Protein AF-A0A812TQQ4-F1 (afdb_monomer)

Radius of gyration: 44.29 Å; Cα contacts (8 Å, |Δi|>4): 981; chains: 1; bounding box: 108×115×110 Å

pLDDT: mean 75.13, std 22.3, range [25.66, 98.19]

Sequence (671 aa):
MAKEQSCFKQDFRELEEALEEGLWEVEGDNLYFAVEAKDASSAGAVVASDGGVGSIAELVHQLNGGHGCQVTRLTMAVICEAIDIDSNGTFTIGLAFDEDFEETALLAVTIRRPRPEPRLPREPGDPPEEPEMPKPIALHVNGQVAAEDVGDLPVKIEFDVQLSWDETRTAILRHRLFPLREAAASEEAPCEVEAHVTTSTGFYTTDIGFDLAKAVFLRATGTVRVRLLSLECQSLCVDQQCPVCWNLLCEPVAWPGCPHHFCLICALRTRRKPKPMCPLCRAPASQVRQAGELQVNAAHAVLIRKAVGYSAYESQRRETWAQAADLDAAGGLGGPLPLVAGGSEAWQRLRLGSQQEVILGPKYGELLRRSKDRKESSSAFAVLLQPARFEVGAKGRVCRILHANDSSAVLVEGGAACRIIELSEDSEAQSGAEPLVIGKLEELDEEELVLEEGPLAAASDIVHILGVLGRNLQAVRQRWMMTAMLQLLDEDRRNLENLQADRQGLESMLDVMMSYRQIIRQMDTLLSQASETAELLLPRTDGEREEDPALPVPESMSSPHGIQAPMRRLPPVSDEVPATPADTTIVTAVAAQSEELRGSGRSEPRDLLPVSQAEALRRRGHLLPAVGASVSGAGALPMSRTPPAFRRNRNLPRAGIFPRNVQGNQGTRGR

Structure (mmCIF, N/CA/C/O backbone):
data_AF-A0A812TQQ4-F1
#
_entry.id   AF-A0A812TQQ4-F1
#
loop_
_atom_site.group_PDB
_atom_site.id
_atom_site.type_symbol
_atom_site.label_atom_id
_atom_site.label_alt_id
_atom_site.label_comp_id
_atom_site.label_asym_id
_atom_site.label_entity_id
_atom_site.label_seq_id
_atom_site.pdbx_PDB_ins_code
_atom_site.Cartn_x
_atom_site.Cartn_y
_atom_site.Cartn_z
_atom_site.occupancy
_atom_site.B_iso_or_equiv
_atom_site.auth_seq_id
_atom_site.auth_comp_id
_atom_site.auth_asym_id
_atom_site.auth_atom_id
_atom_site.pdbx_PDB_model_num
ATOM 1 N N . MET A 1 1 ? -14.428 2.565 -3.769 1.00 47.19 1 MET A N 1
ATOM 2 C CA . MET A 1 1 ? -13.301 2.457 -4.718 1.00 47.19 1 MET A CA 1
ATOM 3 C C . MET A 1 1 ? -12.049 2.739 -3.920 1.00 47.19 1 MET A C 1
ATOM 5 O O . MET A 1 1 ? -12.081 3.696 -3.153 1.00 47.19 1 MET A O 1
ATOM 9 N N . ALA A 1 2 ? -11.011 1.913 -4.042 1.00 54.34 2 ALA A N 1
ATOM 10 C CA . ALA A 1 2 ? -9.697 2.300 -3.540 1.00 54.34 2 ALA A CA 1
ATOM 11 C C . ALA A 1 2 ? -9.234 3.545 -4.313 1.00 54.34 2 ALA A C 1
ATOM 13 O O . ALA A 1 2 ? -9.567 3.695 -5.491 1.00 54.34 2 ALA A O 1
ATOM 14 N N . LYS A 1 3 ? -8.525 4.454 -3.645 1.00 63.09 3 LYS A N 1
ATOM 15 C CA . LYS A 1 3 ? -7.906 5.601 -4.307 1.00 63.09 3 LYS A CA 1
ATOM 16 C C . LYS A 1 3 ? -6.512 5.173 -4.755 1.00 63.09 3 LYS A C 1
ATOM 18 O O . LYS A 1 3 ? -5.735 4.724 -3.919 1.00 63.09 3 LYS A O 1
ATOM 23 N N . GLU A 1 4 ? -6.213 5.316 -6.041 1.00 74.94 4 GLU A N 1
ATOM 24 C CA . GLU A 1 4 ? -4.857 5.114 -6.556 1.00 74.94 4 GLU A CA 1
ATOM 25 C C . GLU A 1 4 ? -3.901 6.088 -5.851 1.00 74.94 4 GLU A C 1
ATOM 27 O O . GLU A 1 4 ? -4.184 7.286 -5.732 1.00 74.94 4 GLU A O 1
ATOM 32 N N . GLN A 1 5 ? -2.791 5.559 -5.341 1.00 80.25 5 GLN A N 1
ATOM 33 C CA . GLN A 1 5 ? -1.762 6.323 -4.645 1.00 80.25 5 GLN A CA 1
ATOM 34 C C . GLN A 1 5 ? -0.424 6.063 -5.328 1.00 80.25 5 GLN A C 1
ATOM 36 O O . GLN A 1 5 ? -0.053 4.907 -5.539 1.00 80.25 5 GLN A O 1
ATOM 41 N N . SER A 1 6 ? 0.295 7.137 -5.667 1.00 88.31 6 SER A N 1
ATOM 42 C CA . SER A 1 6 ? 1.688 7.036 -6.105 1.00 88.31 6 SER A CA 1
ATOM 43 C C . SER A 1 6 ? 2.499 6.356 -5.000 1.00 88.31 6 SER A C 1
ATOM 45 O O . SER A 1 6 ? 2.514 6.830 -3.864 1.00 88.31 6 SER A O 1
ATOM 47 N N . CYS A 1 7 ? 3.099 5.211 -5.319 1.00 88.88 7 CYS A N 1
ATOM 48 C CA . CYS A 1 7 ? 3.997 4.474 -4.429 1.00 88.88 7 CYS A CA 1
ATOM 49 C C . CYS A 1 7 ? 5.468 4.761 -4.731 1.00 88.88 7 CYS A C 1
ATOM 51 O O . CYS A 1 7 ? 6.309 4.574 -3.859 1.00 88.88 7 CYS A O 1
ATOM 53 N N . PHE A 1 8 ? 5.762 5.218 -5.949 1.00 93.88 8 PHE A N 1
ATOM 54 C CA . PHE A 1 8 ? 7.063 5.728 -6.354 1.00 93.88 8 PHE A CA 1
ATOM 55 C C . PHE A 1 8 ? 6.888 6.805 -7.429 1.00 93.88 8 PHE A C 1
ATOM 57 O O . PHE A 1 8 ? 5.974 6.720 -8.257 1.00 93.88 8 PHE A O 1
ATOM 64 N N . LYS A 1 9 ? 7.760 7.815 -7.416 1.00 96.06 9 LYS A N 1
ATOM 65 C CA . LYS A 1 9 ? 7.817 8.870 -8.425 1.00 96.06 9 LYS A CA 1
ATOM 66 C C . LYS A 1 9 ? 9.224 9.455 -8.502 1.00 96.06 9 LYS A C 1
ATOM 68 O O . LYS A 1 9 ? 9.759 9.857 -7.476 1.00 96.06 9 LYS A O 1
ATOM 73 N N . GLN A 1 10 ? 9.751 9.569 -9.715 1.00 96.69 10 GLN A N 1
ATOM 74 C CA . GLN A 1 10 ? 11.032 10.196 -10.027 1.00 96.69 10 GLN A CA 1
ATOM 75 C C . GLN A 1 10 ? 10.839 11.261 -11.114 1.00 96.69 10 GLN A C 1
ATOM 77 O O . GLN A 1 10 ? 10.262 10.974 -12.169 1.00 96.69 10 GLN A O 1
ATOM 82 N N . ASP A 1 11 ? 11.361 12.466 -10.887 1.00 96.44 11 ASP A N 1
ATOM 83 C CA . ASP A 1 11 ? 11.812 13.347 -11.969 1.00 96.44 11 ASP A CA 1
ATOM 84 C C . ASP A 1 11 ? 13.309 13.077 -12.173 1.00 96.44 11 ASP A C 1
ATOM 86 O O . ASP A 1 11 ? 14.093 13.113 -11.224 1.00 96.44 11 ASP A O 1
ATOM 90 N N . PHE A 1 12 ? 13.727 12.737 -13.391 1.00 95.25 12 PHE A N 1
ATOM 91 C CA . PHE A 1 12 ? 15.119 12.355 -13.653 1.00 95.25 12 PHE A CA 1
ATOM 92 C C . PHE A 1 12 ? 16.070 13.552 -13.784 1.00 95.25 12 PHE A C 1
ATOM 94 O O . PHE A 1 12 ? 17.249 13.368 -14.078 1.00 95.25 12 PHE A O 1
ATOM 101 N N . ARG A 1 13 ? 15.596 14.777 -13.537 1.00 94.44 13 ARG A N 1
ATOM 102 C CA . ARG A 1 13 ? 16.446 15.944 -13.231 1.00 94.44 13 ARG A CA 1
ATOM 103 C C . ARG A 1 13 ? 17.085 15.834 -11.848 1.00 94.44 13 ARG A C 1
ATOM 105 O O . ARG A 1 13 ? 18.168 16.360 -11.641 1.00 94.44 13 ARG A O 1
ATOM 112 N N . GLU A 1 14 ? 16.419 15.126 -10.942 1.00 94.81 14 GLU A N 1
ATOM 113 C CA . GLU A 1 14 ? 16.788 14.946 -9.535 1.00 94.81 14 GLU A CA 1
ATOM 114 C C . GLU A 1 14 ? 17.437 13.558 -9.311 1.00 94.81 14 GLU A C 1
ATOM 116 O O . GLU A 1 14 ? 17.472 13.049 -8.195 1.00 94.81 14 GLU A O 1
ATOM 121 N N . LEU A 1 15 ? 17.943 12.907 -10.376 1.00 94.00 15 LEU A N 1
ATOM 122 C CA . LEU A 1 15 ? 18.540 11.564 -10.278 1.00 94.00 15 LEU A CA 1
ATOM 123 C C . LEU A 1 15 ? 19.840 11.556 -9.461 1.00 94.00 15 LEU A C 1
ATOM 125 O O . LEU A 1 15 ? 20.080 10.596 -8.742 1.00 94.00 15 LEU A O 1
ATOM 129 N N . GLU A 1 16 ? 20.669 12.599 -9.557 1.00 92.75 16 GLU A N 1
ATOM 130 C CA . GLU A 1 16 ? 21.920 12.690 -8.786 1.00 92.75 16 GLU A CA 1
ATOM 131 C C . GLU A 1 16 ? 21.632 12.750 -7.273 1.00 92.75 16 GLU A C 1
ATOM 133 O O . GLU A 1 16 ? 22.199 11.967 -6.517 1.00 92.75 16 GLU A O 1
ATOM 138 N N . GLU A 1 17 ? 20.655 13.558 -6.843 1.00 92.75 17 GLU A N 1
ATOM 139 C CA . GLU A 1 17 ? 20.178 13.602 -5.449 1.00 92.75 17 GLU A CA 1
ATOM 140 C C . GLU A 1 17 ? 19.542 12.262 -5.024 1.00 92.75 17 GLU A C 1
ATOM 142 O O . GLU A 1 17 ? 19.849 11.740 -3.955 1.00 92.75 17 GLU A O 1
ATOM 147 N N . ALA A 1 18 ? 18.740 11.632 -5.890 1.00 91.12 18 ALA A N 1
ATOM 148 C CA . ALA A 1 18 ? 18.143 10.321 -5.616 1.00 91.12 18 ALA A CA 1
ATOM 149 C C . ALA A 1 18 ? 19.172 9.169 -5.534 1.00 91.12 18 ALA A C 1
ATOM 151 O O . ALA A 1 18 ? 18.932 8.181 -4.836 1.00 91.12 18 ALA A O 1
ATOM 152 N N . LEU A 1 19 ? 20.313 9.277 -6.223 1.00 90.69 19 LEU A N 1
ATOM 153 C CA . LEU A 1 19 ? 21.446 8.355 -6.096 1.00 90.69 19 LEU A CA 1
ATOM 154 C C . LEU A 1 19 ? 22.227 8.609 -4.796 1.00 90.69 19 LEU A C 1
ATOM 156 O O . LEU A 1 19 ? 22.578 7.651 -4.112 1.00 90.69 19 LEU A O 1
ATOM 160 N N . GLU A 1 20 ? 22.442 9.871 -4.407 1.00 92.06 20 GLU A N 1
ATOM 161 C CA . GLU A 1 20 ? 23.060 10.226 -3.117 1.00 92.06 20 GLU A CA 1
ATOM 162 C C . GLU A 1 20 ? 22.197 9.810 -1.907 1.00 92.06 20 GLU A C 1
ATOM 164 O O . GLU A 1 20 ? 22.738 9.378 -0.887 1.00 92.06 20 GLU A O 1
ATOM 169 N N . GLU A 1 21 ? 20.863 9.859 -2.021 1.00 91.19 21 GLU A N 1
ATOM 170 C CA . GLU A 1 21 ? 19.933 9.310 -1.019 1.00 91.19 21 GLU A CA 1
ATOM 171 C C . GLU A 1 21 ? 19.864 7.767 -1.009 1.00 91.19 21 GLU A C 1
ATOM 173 O O . GLU A 1 21 ? 19.277 7.185 -0.090 1.00 91.19 21 GLU A O 1
ATOM 178 N N . GLY A 1 22 ? 20.443 7.084 -2.004 1.00 91.19 22 GLY A N 1
ATOM 179 C CA . GLY A 1 22 ? 20.360 5.626 -2.147 1.00 91.19 22 GLY A CA 1
ATOM 180 C C . GLY A 1 22 ? 18.960 5.119 -2.519 1.00 91.19 22 GLY A C 1
ATOM 181 O O . GLY A 1 22 ? 18.581 4.016 -2.130 1.00 91.19 22 GLY A O 1
ATOM 182 N N . LEU A 1 23 ? 18.167 5.921 -3.242 1.00 90.12 23 LEU A N 1
ATOM 183 C CA . LEU A 1 23 ? 16.864 5.500 -3.775 1.00 90.12 23 LEU A CA 1
ATOM 184 C C . LEU A 1 23 ? 17.000 4.599 -5.008 1.00 90.12 23 LEU A C 1
ATOM 186 O O . LEU A 1 23 ? 16.081 3.827 -5.283 1.00 90.12 23 LEU A O 1
ATOM 190 N N . TRP A 1 24 ? 18.111 4.706 -5.738 1.00 94.69 24 TRP A N 1
ATOM 191 C CA . TRP A 1 24 ? 18.427 3.874 -6.896 1.00 94.69 24 TRP A CA 1
ATOM 192 C C . TRP A 1 24 ? 19.730 3.108 -6.677 1.00 94.69 24 TRP A C 1
ATOM 194 O O . TRP A 1 24 ? 20.749 3.687 -6.303 1.00 94.69 24 TRP A O 1
ATOM 204 N N . GLU A 1 25 ? 19.694 1.814 -6.965 1.00 92.69 25 GLU A N 1
ATOM 205 C CA . GLU A 1 25 ? 20.856 0.935 -7.051 1.00 92.69 25 GLU A CA 1
ATOM 206 C C . GLU A 1 25 ? 21.332 0.908 -8.518 1.00 92.69 25 GLU A C 1
ATOM 208 O O . GLU A 1 25 ? 20.517 0.931 -9.446 1.00 92.69 25 GLU A O 1
ATOM 213 N N . VAL A 1 26 ? 22.652 0.929 -8.729 1.00 92.81 26 VAL A N 1
ATOM 214 C CA . VAL A 1 26 ? 23.302 0.958 -10.052 1.00 92.81 26 VAL A CA 1
ATOM 215 C C . VAL A 1 26 ? 24.082 -0.331 -10.249 1.00 92.81 26 VAL A C 1
ATOM 217 O O . VAL A 1 26 ? 24.971 -0.629 -9.452 1.00 92.81 26 VAL A O 1
ATOM 220 N N . GLU A 1 27 ? 23.812 -1.041 -11.342 1.00 90.62 27 GLU A N 1
ATOM 221 C CA . GLU A 1 27 ? 24.523 -2.271 -11.702 1.00 90.62 27 GLU A CA 1
ATOM 222 C C . GLU A 1 27 ? 25.006 -2.249 -13.163 1.00 90.62 27 GLU A C 1
ATOM 224 O O . GLU A 1 27 ? 24.434 -1.573 -14.022 1.00 90.62 27 GLU A O 1
ATOM 229 N N . GLY A 1 28 ? 26.073 -3.000 -13.453 1.00 85.81 28 GLY A N 1
ATOM 230 C CA . GLY A 1 28 ? 26.663 -3.126 -14.791 1.00 85.81 28 GLY A CA 1
ATOM 231 C C . GLY A 1 28 ? 28.023 -2.438 -14.971 1.00 85.81 28 GLY A C 1
ATOM 232 O O . GLY A 1 28 ? 28.344 -1.447 -14.320 1.00 85.81 28 GLY A O 1
ATOM 233 N N . ASP A 1 29 ? 28.838 -2.981 -15.881 1.00 74.25 29 ASP A N 1
ATOM 234 C CA . ASP A 1 29 ? 30.268 -2.647 -15.999 1.00 74.25 29 ASP A CA 1
ATOM 235 C C . ASP A 1 29 ? 30.570 -1.335 -16.751 1.00 74.25 29 ASP A C 1
ATOM 237 O O . ASP A 1 29 ? 31.636 -0.750 -16.573 1.00 74.25 29 ASP A O 1
ATOM 241 N N . ASN A 1 30 ? 29.678 -0.904 -17.652 1.00 70.50 30 ASN A N 1
ATOM 242 C CA . ASN A 1 30 ? 29.921 0.200 -18.593 1.00 70.50 30 ASN A CA 1
ATOM 243 C C . ASN A 1 30 ? 28.679 1.094 -18.695 1.00 70.50 30 ASN A C 1
ATOM 245 O O . ASN A 1 30 ? 27.947 1.063 -19.691 1.00 70.50 30 ASN A O 1
ATOM 249 N N . LEU A 1 31 ? 28.420 1.855 -17.630 1.00 69.94 31 LEU A N 1
ATOM 250 C CA . LEU A 1 31 ? 27.270 2.746 -17.523 1.00 69.94 31 LEU A CA 1
ATOM 251 C C . LEU A 1 31 ? 27.719 4.179 -17.225 1.00 69.94 31 LEU A C 1
ATOM 253 O O . LEU A 1 31 ? 28.341 4.456 -16.200 1.00 69.94 31 LEU A O 1
ATOM 257 N N . TYR A 1 32 ? 27.372 5.098 -18.122 1.00 80.12 32 TYR A N 1
ATOM 258 C CA . TYR A 1 32 ? 27.542 6.529 -17.929 1.00 80.12 32 TYR A CA 1
ATOM 259 C C . TYR A 1 32 ? 26.182 7.203 -17.710 1.00 80.12 32 TYR A C 1
ATOM 261 O O . TYR A 1 32 ? 25.357 7.273 -18.627 1.00 80.12 32 TYR A O 1
ATOM 269 N N . PHE A 1 33 ? 25.972 7.727 -16.500 1.00 78.62 33 PHE A N 1
ATOM 270 C CA . PHE A 1 33 ? 24.900 8.678 -16.212 1.00 78.62 33 PHE A CA 1
ATOM 271 C C . PHE A 1 33 ? 25.415 10.112 -16.325 1.00 78.62 33 PHE A C 1
ATOM 273 O O . PHE A 1 33 ? 26.508 10.423 -15.853 1.00 78.62 33 PHE A O 1
ATOM 280 N N . ALA A 1 34 ? 24.593 10.999 -16.881 1.00 81.25 34 ALA A N 1
ATOM 281 C CA . ALA A 1 34 ? 24.786 12.443 -16.761 1.00 81.25 34 ALA A CA 1
ATOM 282 C C . ALA A 1 34 ? 23.443 13.180 -16.755 1.00 81.25 34 ALA A C 1
ATOM 284 O O . ALA A 1 34 ? 22.618 12.976 -17.655 1.00 81.25 34 ALA A O 1
ATOM 285 N N . VAL A 1 35 ? 23.228 14.087 -15.796 1.00 80.19 35 VAL A N 1
ATOM 286 C CA . VAL A 1 35 ? 22.094 15.024 -15.832 1.00 80.19 35 VAL A CA 1
ATOM 287 C C . VAL A 1 35 ? 22.396 16.155 -16.823 1.00 80.19 35 VAL A C 1
ATOM 289 O O . VAL A 1 35 ? 22.846 17.249 -16.494 1.00 80.19 35 VAL A O 1
ATOM 292 N N . GLU A 1 36 ? 22.154 15.878 -18.103 1.00 81.12 36 GLU A N 1
ATOM 293 C CA . GLU A 1 36 ? 22.301 16.856 -19.181 1.00 81.12 36 GLU A CA 1
ATOM 294 C C . GLU A 1 36 ? 21.056 17.763 -19.290 1.00 81.12 36 GLU A C 1
ATOM 296 O O . GLU A 1 36 ? 19.987 17.332 -19.733 1.00 81.12 36 GLU A O 1
ATOM 301 N N . ALA A 1 37 ? 21.201 19.056 -19.004 1.00 71.75 37 ALA A N 1
ATOM 302 C CA . ALA A 1 37 ? 20.205 20.065 -19.362 1.00 71.75 37 ALA A CA 1
ATOM 303 C C . ALA A 1 37 ? 20.471 20.613 -20.780 1.00 71.75 37 ALA A C 1
ATOM 305 O O . ALA A 1 37 ? 21.297 21.506 -20.953 1.00 71.75 37 ALA A O 1
ATOM 306 N N . LYS A 1 38 ? 19.766 20.082 -21.794 1.00 65.94 38 LYS A N 1
ATOM 307 C CA . LYS A 1 38 ? 19.712 20.691 -23.142 1.00 65.94 38 LYS A CA 1
ATOM 308 C C . LYS A 1 38 ? 18.732 21.873 -23.155 1.00 65.94 38 LYS A C 1
ATOM 310 O O . LYS A 1 38 ? 19.158 23.011 -23.295 1.00 65.94 38 LYS A O 1
ATOM 315 N N . ASP A 1 39 ? 17.451 21.605 -22.886 1.00 75.44 39 ASP A N 1
ATOM 316 C CA . ASP A 1 39 ? 16.381 22.603 -22.771 1.00 75.44 39 ASP A CA 1
ATOM 317 C C . ASP A 1 39 ? 15.474 22.320 -21.563 1.00 75.44 39 ASP A C 1
ATOM 319 O O . ASP A 1 39 ? 15.374 21.190 -21.084 1.00 75.44 39 ASP A O 1
ATOM 323 N N . ALA A 1 40 ? 14.726 23.324 -21.092 1.00 69.69 40 ALA A N 1
ATOM 324 C CA . ALA A 1 40 ? 13.815 23.183 -19.944 1.00 69.69 40 ALA A CA 1
ATOM 325 C C . ALA A 1 40 ? 12.674 22.157 -20.155 1.00 69.69 40 ALA A C 1
ATOM 327 O O . ALA A 1 40 ? 12.085 21.670 -19.186 1.00 69.69 40 ALA A O 1
ATOM 328 N N . SER A 1 41 ? 12.368 21.804 -21.407 1.00 72.00 41 SER A N 1
ATOM 329 C CA . SER A 1 41 ? 11.403 20.765 -21.798 1.00 72.00 41 SER A CA 1
ATOM 330 C C . SER A 1 41 ? 12.020 19.367 -21.939 1.00 72.00 41 SER A C 1
ATOM 332 O O . SER A 1 41 ? 11.283 18.383 -21.898 1.00 72.00 41 SER A O 1
ATOM 334 N N . SER A 1 42 ? 13.345 19.267 -22.086 1.00 80.25 42 SER A N 1
ATOM 335 C CA . SER A 1 42 ? 14.071 18.016 -22.347 1.00 80.25 42 SER A CA 1
ATOM 336 C C . SER A 1 42 ? 15.091 17.650 -21.264 1.00 80.25 42 SER A C 1
ATOM 338 O O . SER A 1 42 ? 15.729 16.610 -21.379 1.00 80.25 42 SER A O 1
ATOM 340 N N . ALA A 1 43 ? 15.279 18.484 -20.238 1.00 86.69 43 ALA A N 1
ATOM 341 C CA . ALA A 1 43 ? 16.172 18.204 -19.117 1.00 86.69 43 ALA A CA 1
ATOM 342 C C . ALA A 1 43 ? 15.730 16.950 -18.342 1.00 86.69 43 ALA A C 1
ATOM 344 O O . ALA A 1 43 ? 14.544 16.797 -18.028 1.00 86.69 43 ALA A O 1
ATOM 345 N N . GLY A 1 44 ? 16.708 16.096 -18.042 1.00 91.31 44 GLY A N 1
ATOM 346 C CA . GLY A 1 44 ? 16.572 14.790 -17.396 1.00 91.31 44 GLY A CA 1
ATOM 347 C C . GLY A 1 44 ? 17.812 13.928 -17.673 1.00 91.31 44 GLY A C 1
ATOM 348 O O . GLY A 1 44 ? 18.542 14.194 -18.638 1.00 91.31 44 GLY A O 1
ATOM 349 N N . ALA A 1 45 ? 18.073 12.940 -16.816 1.00 92.75 45 ALA A N 1
ATOM 350 C CA . ALA A 1 45 ? 19.266 12.099 -16.862 1.00 92.75 45 ALA A CA 1
ATOM 351 C C . ALA A 1 45 ? 19.394 11.292 -18.161 1.00 92.75 45 ALA A C 1
ATOM 353 O O . ALA A 1 45 ? 18.440 10.674 -18.632 1.00 92.75 45 ALA A O 1
ATOM 354 N N . VAL A 1 46 ? 20.601 11.252 -18.719 1.00 93.69 46 VAL A N 1
ATOM 355 C CA . VAL A 1 46 ? 20.960 10.358 -19.822 1.00 93.69 46 VAL A CA 1
ATOM 356 C C . VAL A 1 46 ? 21.528 9.067 -19.253 1.00 93.69 46 VAL A C 1
ATOM 358 O O . VAL A 1 46 ? 22.510 9.110 -18.521 1.00 93.69 46 VAL A O 1
ATOM 361 N N . VAL A 1 47 ? 20.943 7.938 -19.644 1.00 91.56 47 VAL A N 1
ATOM 362 C CA . VAL A 1 47 ? 21.553 6.609 -19.565 1.00 91.56 47 VAL A CA 1
ATOM 363 C C . VAL A 1 47 ? 22.294 6.380 -20.875 1.00 91.56 47 VAL A C 1
ATOM 365 O O . VAL A 1 47 ? 21.669 6.328 -21.940 1.00 91.56 47 VAL A O 1
ATOM 368 N N . ALA A 1 48 ? 23.614 6.254 -20.810 1.00 90.88 48 ALA A N 1
ATOM 369 C CA . ALA A 1 48 ? 24.431 5.819 -21.931 1.00 90.88 48 ALA A CA 1
ATOM 370 C C . ALA A 1 48 ? 25.208 4.551 -21.561 1.00 90.88 48 ALA A C 1
ATOM 372 O O . ALA A 1 48 ? 25.849 4.489 -20.513 1.00 90.88 48 ALA A O 1
ATOM 373 N N . SER A 1 49 ? 25.183 3.567 -22.457 1.00 89.62 49 SER A N 1
ATOM 374 C CA . SER A 1 49 ? 26.183 2.503 -22.513 1.00 89.62 49 SER A CA 1
ATOM 375 C C . SER A 1 49 ? 26.771 2.486 -23.920 1.00 89.62 49 SER A C 1
ATOM 377 O O . SER A 1 49 ? 26.056 2.682 -24.904 1.00 89.62 49 SER A O 1
ATOM 379 N N . ASP A 1 50 ? 28.081 2.300 -24.008 1.00 84.69 50 ASP A N 1
ATOM 380 C CA . ASP A 1 50 ? 28.886 2.210 -25.230 1.00 84.69 50 ASP A CA 1
ATOM 381 C C . ASP A 1 50 ? 29.430 0.787 -25.463 1.00 84.69 50 ASP A C 1
ATOM 383 O O . ASP A 1 50 ? 30.268 0.556 -26.337 1.00 84.69 50 ASP A O 1
ATOM 387 N N . GLY A 1 51 ? 28.957 -0.170 -24.658 1.00 74.12 51 GLY A N 1
ATOM 388 C CA . GLY A 1 51 ? 29.478 -1.526 -24.608 1.00 74.12 51 GLY A CA 1
ATOM 389 C C . GLY A 1 51 ? 29.062 -2.424 -25.778 1.00 74.12 51 GLY A C 1
ATOM 390 O O . GLY A 1 51 ? 28.001 -2.291 -26.389 1.00 74.12 51 GLY A O 1
ATOM 391 N N . GLY A 1 52 ? 29.927 -3.398 -26.066 1.00 76.38 52 GLY A N 1
ATOM 392 C CA . GLY A 1 52 ? 29.678 -4.426 -27.075 1.00 76.38 52 GLY A CA 1
ATOM 393 C C . GLY A 1 52 ? 28.582 -5.426 -26.685 1.00 76.38 52 GLY A C 1
ATOM 394 O O . GLY A 1 52 ? 27.962 -5.341 -25.628 1.00 76.38 52 GLY A O 1
ATOM 395 N N . VAL A 1 53 ? 28.365 -6.422 -27.548 1.00 76.12 53 VAL A N 1
ATOM 396 C CA . VAL A 1 53 ? 27.354 -7.475 -27.349 1.00 76.12 53 VAL A CA 1
ATOM 397 C C . VAL A 1 53 ? 27.540 -8.164 -25.991 1.00 76.12 53 VAL A C 1
ATOM 399 O O . VAL A 1 53 ? 28.514 -8.890 -25.796 1.00 76.12 53 VAL A O 1
ATOM 402 N N . GLY A 1 54 ? 26.581 -7.965 -25.085 1.00 78.44 54 GLY A N 1
ATOM 403 C CA . GLY A 1 54 ? 26.612 -8.501 -23.723 1.00 78.44 54 GLY A CA 1
ATOM 404 C C . GLY A 1 54 ? 26.956 -7.487 -22.628 1.00 78.44 54 GLY A C 1
ATOM 405 O O . GLY A 1 54 ? 26.975 -7.882 -21.468 1.00 78.44 54 GLY A O 1
ATOM 406 N N . SER A 1 55 ? 27.180 -6.202 -22.940 1.00 86.62 55 SER A N 1
ATOM 407 C CA . SER A 1 55 ? 27.114 -5.167 -21.903 1.00 86.62 55 SER A CA 1
ATOM 408 C C . SER A 1 55 ? 25.681 -5.031 -21.391 1.00 86.62 55 SER A C 1
ATOM 410 O O . SER A 1 55 ? 24.722 -5.018 -22.171 1.00 86.62 55 SER A O 1
ATOM 412 N N . ILE A 1 56 ? 25.553 -4.928 -20.071 1.00 89.00 56 ILE A N 1
ATOM 413 C CA . ILE A 1 56 ? 24.302 -4.699 -19.351 1.00 89.00 56 ILE A CA 1
ATOM 414 C C . ILE A 1 56 ? 24.541 -3.529 -18.391 1.00 89.00 56 ILE A C 1
ATOM 416 O O . ILE A 1 56 ? 25.660 -3.327 -17.912 1.00 89.00 56 ILE A O 1
ATOM 420 N N . ALA A 1 57 ? 23.507 -2.718 -18.196 1.00 90.19 57 ALA A N 1
ATOM 421 C CA . ALA A 1 57 ? 23.545 -1.449 -17.490 1.00 90.19 57 ALA A CA 1
ATOM 422 C C . ALA A 1 57 ? 22.171 -1.191 -16.856 1.00 90.19 57 ALA A C 1
ATOM 424 O O . ALA A 1 57 ? 21.189 -1.051 -17.585 1.00 90.19 57 ALA A O 1
ATOM 425 N N . GLU A 1 58 ? 22.078 -1.138 -15.528 1.00 92.56 58 GLU A N 1
ATOM 426 C CA . GLU A 1 58 ? 20.794 -1.143 -14.816 1.00 92.56 58 GLU A CA 1
ATOM 427 C C . GLU A 1 58 ? 20.677 -0.052 -13.750 1.00 92.56 58 GLU A C 1
ATOM 429 O O . GLU A 1 58 ? 21.619 0.245 -13.016 1.00 92.56 58 GLU A O 1
ATOM 434 N N . LEU A 1 59 ? 19.475 0.522 -13.669 1.00 94.19 59 LEU A N 1
ATOM 435 C CA . LEU A 1 59 ? 18.969 1.255 -12.510 1.00 94.19 59 LEU A CA 1
ATOM 436 C C . LEU A 1 59 ? 17.847 0.440 -11.872 1.00 94.19 59 LEU A C 1
ATOM 438 O O . LEU A 1 59 ? 16.877 0.103 -12.555 1.00 94.19 59 LEU A O 1
ATOM 442 N N . VAL A 1 60 ? 17.932 0.199 -10.568 1.00 95.19 60 VAL A N 1
ATOM 443 C CA . VAL A 1 60 ? 16.947 -0.565 -9.791 1.00 95.19 60 VAL A CA 1
ATOM 444 C C . VAL A 1 60 ? 16.405 0.301 -8.655 1.00 95.19 60 VAL A C 1
ATOM 446 O O . VAL A 1 60 ? 17.174 0.917 -7.924 1.00 95.19 60 VAL A O 1
ATOM 449 N N . HIS A 1 61 ? 15.083 0.357 -8.486 1.00 95.06 61 HIS A N 1
ATOM 450 C CA . HIS A 1 61 ? 14.442 0.985 -7.328 1.00 95.06 61 HIS A CA 1
ATOM 451 C C . HIS A 1 61 ? 13.547 -0.014 -6.587 1.00 95.06 61 HIS A C 1
ATOM 453 O O . HIS A 1 61 ? 12.565 -0.532 -7.133 1.00 95.06 61 HIS A O 1
ATOM 459 N N . GLN A 1 62 ? 13.862 -0.231 -5.309 1.00 93.69 62 GLN A N 1
ATOM 460 C CA . GLN A 1 62 ? 13.161 -1.138 -4.401 1.00 93.69 62 GLN A CA 1
ATOM 461 C C . GLN A 1 62 ? 11.824 -0.537 -3.927 1.00 93.69 62 GLN A C 1
ATOM 463 O O . GLN A 1 62 ? 11.750 0.186 -2.926 1.00 93.69 62 GLN A O 1
ATOM 468 N N . LEU A 1 63 ? 10.733 -0.873 -4.621 1.00 91.25 63 LEU A N 1
ATOM 469 C CA . LEU A 1 63 ? 9.378 -0.404 -4.324 1.00 91.25 63 LEU A CA 1
ATOM 470 C C . LEU A 1 63 ? 8.992 -0.745 -2.880 1.00 91.25 63 LEU A C 1
ATOM 472 O O . LEU A 1 63 ? 9.086 -1.891 -2.435 1.00 91.25 63 LEU A O 1
ATOM 476 N N . ASN A 1 64 ? 8.529 0.267 -2.137 1.00 86.50 64 ASN A N 1
ATOM 477 C CA . ASN A 1 64 ? 8.160 0.134 -0.721 1.00 86.50 64 ASN A CA 1
ATOM 478 C C . ASN A 1 64 ? 9.316 -0.419 0.160 1.00 86.50 64 ASN A C 1
ATOM 480 O O . ASN A 1 64 ? 9.074 -1.009 1.212 1.00 86.50 64 ASN A O 1
ATOM 484 N N . GLY A 1 65 ? 10.576 -0.234 -0.263 1.00 81.44 65 GLY A N 1
ATOM 485 C CA . GLY A 1 65 ? 11.766 -0.751 0.420 1.00 81.44 65 GLY A CA 1
ATOM 486 C C . GLY A 1 65 ? 11.901 -2.274 0.340 1.00 81.44 65 GLY A C 1
ATOM 487 O O . GLY A 1 65 ? 12.144 -2.911 1.361 1.00 81.44 65 GLY A O 1
ATOM 488 N N . GLY A 1 66 ? 11.650 -2.861 -0.835 1.00 84.44 66 GLY A N 1
ATOM 489 C CA . GLY A 1 66 ? 11.757 -4.305 -1.093 1.00 84.44 66 GLY A CA 1
ATOM 490 C C . GLY A 1 66 ? 10.566 -5.129 -0.584 1.00 84.44 66 GLY A C 1
ATOM 491 O O . GLY A 1 66 ? 10.402 -6.290 -0.951 1.00 84.44 66 GLY A O 1
ATOM 492 N N . HIS A 1 67 ? 9.673 -4.533 0.216 1.00 82.31 67 HIS A N 1
ATOM 493 C CA . HIS A 1 67 ? 8.389 -5.142 0.579 1.00 82.31 67 HIS A CA 1
ATOM 494 C C . HIS A 1 67 ? 7.413 -5.229 -0.605 1.00 82.31 67 HIS A C 1
ATOM 496 O O . HIS A 1 67 ? 6.493 -6.043 -0.576 1.00 82.31 67 HIS A O 1
ATOM 502 N N . GLY A 1 68 ? 7.599 -4.389 -1.626 1.00 88.88 68 GLY A N 1
ATOM 503 C CA . GLY A 1 68 ? 6.774 -4.346 -2.825 1.00 88.88 68 GLY A CA 1
ATOM 504 C C . GLY A 1 68 ? 5.362 -3.782 -2.645 1.00 88.88 68 GLY A C 1
ATOM 505 O O . GLY A 1 68 ? 4.952 -3.356 -1.558 1.00 88.88 68 GLY A O 1
ATOM 506 N N . CYS A 1 69 ? 4.620 -3.738 -3.754 1.00 90.75 69 CYS A N 1
ATOM 507 C CA . CYS A 1 69 ? 3.222 -3.302 -3.822 1.00 90.75 69 CYS A CA 1
ATOM 508 C C . CYS A 1 69 ? 2.501 -3.828 -5.084 1.00 90.75 69 CYS A C 1
ATOM 510 O O . CYS A 1 69 ? 3.130 -4.220 -6.067 1.00 90.75 69 CYS A O 1
ATOM 512 N N . GLN A 1 70 ? 1.162 -3.797 -5.087 1.00 93.25 70 GLN A N 1
ATOM 513 C CA . GLN A 1 70 ? 0.353 -4.050 -6.289 1.00 93.25 70 GLN A CA 1
ATOM 514 C C . GLN A 1 70 ? 0.305 -2.799 -7.171 1.00 93.25 70 GLN A C 1
ATOM 516 O O . GLN A 1 70 ? -0.632 -2.003 -7.079 1.00 93.25 70 GLN A O 1
ATOM 521 N N . VAL A 1 71 ? 1.337 -2.595 -7.996 1.00 95.31 71 VAL A N 1
ATOM 522 C CA . VAL A 1 71 ? 1.403 -1.489 -8.967 1.00 95.31 71 VAL A CA 1
ATOM 523 C C . VAL A 1 71 ? 0.287 -1.655 -10.000 1.00 95.31 71 VAL A C 1
ATOM 525 O O . VAL A 1 71 ? 0.368 -2.529 -10.856 1.00 95.31 71 VAL A O 1
ATOM 528 N N . THR A 1 72 ? -0.768 -0.841 -9.935 1.00 95.50 72 THR A N 1
ATOM 529 C CA . THR A 1 72 ? -1.864 -0.836 -10.923 1.00 95.50 72 THR A CA 1
ATOM 530 C C . THR A 1 72 ? -1.573 0.048 -12.123 1.00 95.50 72 THR A C 1
ATOM 532 O O . THR A 1 72 ? -2.248 -0.065 -13.148 1.00 95.50 72 THR A O 1
ATOM 535 N N . ARG A 1 73 ? -0.584 0.941 -12.015 1.00 97.00 73 ARG A N 1
ATOM 536 C CA . ARG A 1 73 ? -0.207 1.834 -13.104 1.00 97.00 73 ARG A CA 1
ATOM 537 C C . ARG A 1 73 ? 1.274 2.180 -13.066 1.00 97.00 73 ARG A C 1
ATOM 539 O O . ARG A 1 73 ? 1.778 2.562 -12.014 1.00 97.00 73 ARG A O 1
ATOM 546 N N . LEU A 1 74 ? 1.928 2.115 -14.219 1.00 97.81 74 LEU A N 1
ATOM 547 C CA . LEU A 1 74 ? 3.265 2.658 -14.450 1.00 97.81 74 LEU A CA 1
ATOM 548 C C . LEU A 1 74 ? 3.165 3.658 -15.601 1.00 97.81 74 LEU A C 1
ATOM 550 O O . LEU A 1 74 ? 2.795 3.285 -16.715 1.00 97.81 74 LEU A O 1
ATOM 554 N N . THR A 1 75 ? 3.478 4.925 -15.339 1.00 97.69 75 THR A N 1
ATOM 555 C CA . THR A 1 75 ? 3.593 5.961 -16.371 1.00 97.69 75 THR A CA 1
ATOM 556 C C . THR A 1 75 ? 5.033 6.447 -16.457 1.00 97.69 75 THR A C 1
ATOM 558 O O . THR A 1 75 ? 5.694 6.633 -15.438 1.00 97.69 75 THR A O 1
ATOM 561 N N . MET A 1 76 ? 5.549 6.633 -17.671 1.00 97.50 76 MET A N 1
ATOM 562 C CA . MET A 1 76 ? 6.930 7.068 -17.874 1.00 97.50 76 MET A CA 1
ATOM 563 C C . MET A 1 76 ? 7.110 7.802 -19.204 1.00 97.50 76 MET A C 1
ATOM 565 O O . MET A 1 76 ? 6.420 7.537 -20.191 1.00 97.50 76 MET A O 1
ATOM 569 N N . ALA A 1 77 ? 8.048 8.746 -19.209 1.00 97.62 77 ALA A N 1
ATOM 570 C CA . ALA A 1 77 ? 8.451 9.525 -20.369 1.00 97.62 77 ALA A CA 1
ATOM 571 C C . ALA A 1 77 ? 9.969 9.426 -20.572 1.00 97.62 77 ALA A C 1
ATOM 573 O O . ALA A 1 77 ? 10.749 9.673 -19.648 1.00 97.62 77 ALA A O 1
ATOM 574 N N . VAL A 1 78 ? 10.381 9.100 -21.798 1.00 97.31 78 VAL A N 1
ATOM 575 C CA . VAL A 1 78 ? 11.788 9.001 -22.217 1.00 97.31 78 VAL A CA 1
ATOM 576 C C . VAL A 1 78 ? 12.012 9.680 -23.563 1.00 97.31 78 VAL A C 1
ATOM 578 O O . VAL A 1 78 ? 11.074 9.890 -24.331 1.00 97.31 78 VAL A O 1
ATOM 581 N N . ILE A 1 79 ? 13.269 9.975 -23.878 1.00 96.69 79 ILE A N 1
ATOM 582 C CA . ILE A 1 79 ? 13.738 10.295 -25.225 1.00 96.69 79 ILE A CA 1
ATOM 583 C C . ILE A 1 79 ? 14.779 9.251 -25.614 1.00 96.69 79 ILE A C 1
ATOM 585 O O . ILE A 1 79 ? 15.838 9.160 -24.996 1.00 96.69 79 ILE A O 1
ATOM 589 N N . CYS A 1 80 ? 14.495 8.473 -26.651 1.00 96.75 80 CYS A N 1
ATOM 590 C CA . CYS A 1 80 ? 15.494 7.619 -27.273 1.00 96.75 80 CYS A CA 1
ATOM 591 C C . CYS A 1 80 ? 16.376 8.509 -28.165 1.00 96.75 80 CYS A C 1
ATOM 593 O O . CYS A 1 80 ? 15.884 9.045 -29.157 1.00 96.75 80 CYS A O 1
ATOM 595 N N . GLU A 1 81 ? 17.643 8.730 -27.785 1.00 95.88 81 GLU A N 1
ATOM 596 C CA . GLU A 1 81 ? 18.596 9.532 -28.573 1.00 95.88 81 GLU A CA 1
ATOM 597 C C . GLU A 1 81 ? 19.382 8.651 -29.556 1.00 95.88 81 GLU A C 1
ATOM 599 O O . GLU A 1 81 ? 19.557 9.034 -30.709 1.00 95.88 81 GLU A O 1
ATOM 604 N N . ALA A 1 82 ? 19.818 7.462 -29.125 1.00 95.31 82 ALA A N 1
ATOM 605 C CA . ALA A 1 82 ? 20.448 6.463 -29.986 1.00 95.31 82 ALA A CA 1
ATOM 606 C C . ALA A 1 82 ? 20.151 5.032 -29.511 1.00 95.31 82 ALA A C 1
ATOM 608 O O . ALA A 1 82 ? 20.176 4.741 -28.317 1.00 95.31 82 ALA A O 1
ATOM 609 N N . ILE A 1 83 ? 19.945 4.124 -30.463 1.00 95.00 83 ILE A N 1
ATOM 610 C CA . ILE A 1 83 ? 20.025 2.671 -30.282 1.00 95.00 83 ILE A CA 1
ATOM 611 C C . ILE A 1 83 ? 20.845 2.150 -31.455 1.00 95.00 83 ILE A C 1
ATOM 613 O O . ILE A 1 83 ? 20.516 2.430 -32.613 1.00 95.00 83 ILE A O 1
ATOM 617 N N . ASP A 1 84 ? 21.919 1.426 -31.167 1.00 91.81 84 ASP A N 1
ATOM 618 C CA . ASP A 1 84 ? 22.764 0.809 -32.182 1.00 91.81 84 ASP A CA 1
ATOM 619 C C . ASP A 1 84 ? 22.188 -0.533 -32.685 1.00 91.81 84 ASP A C 1
ATOM 621 O O . ASP A 1 84 ? 21.445 -1.226 -31.986 1.00 91.81 84 ASP A O 1
ATOM 625 N N . ILE A 1 85 ? 22.509 -0.886 -33.933 1.00 85.38 85 ILE A N 1
ATOM 626 C CA . ILE A 1 85 ? 22.119 -2.153 -34.561 1.00 85.38 85 ILE A CA 1
ATOM 627 C C . ILE A 1 85 ? 23.121 -3.287 -34.288 1.00 85.38 85 ILE A C 1
ATOM 629 O O . ILE A 1 85 ? 22.693 -4.425 -34.091 1.00 85.38 85 ILE A O 1
ATOM 633 N N . ASP A 1 86 ? 24.424 -2.996 -34.240 1.00 85.31 86 ASP A N 1
ATOM 634 C CA . ASP A 1 86 ? 25.479 -4.021 -34.248 1.00 85.31 86 ASP A CA 1
ATOM 635 C C . ASP A 1 86 ? 25.688 -4.666 -32.865 1.00 85.31 86 ASP A C 1
ATOM 637 O O . ASP A 1 86 ? 25.862 -5.882 -32.739 1.00 85.31 86 ASP A O 1
ATOM 641 N N . SER A 1 87 ? 25.579 -3.866 -31.806 1.00 83.25 87 SER A N 1
ATOM 642 C CA . SER A 1 87 ? 25.619 -4.287 -30.398 1.00 83.25 87 SER A CA 1
ATOM 643 C C . SER A 1 87 ? 24.367 -5.040 -29.923 1.00 83.25 87 SER A C 1
ATOM 645 O O . SER A 1 87 ? 24.423 -5.707 -28.890 1.00 83.25 87 SER A O 1
ATOM 647 N N . ASN A 1 88 ? 23.271 -5.039 -30.698 1.00 85.44 88 ASN A N 1
ATOM 648 C CA . ASN A 1 88 ? 21.909 -5.422 -30.275 1.00 85.44 88 ASN A CA 1
ATOM 649 C C . ASN A 1 88 ? 21.339 -4.460 -29.211 1.00 85.44 88 ASN A C 1
ATOM 651 O O . ASN A 1 88 ? 20.865 -4.902 -28.165 1.00 85.44 88 ASN A O 1
ATOM 655 N N . GLY A 1 89 ? 21.380 -3.150 -29.477 1.00 92.19 89 GLY A N 1
ATOM 656 C CA . GLY A 1 89 ? 20.914 -2.134 -28.538 1.00 92.19 89 GLY A CA 1
ATOM 657 C C . GLY A 1 89 ? 19.451 -2.329 -28.105 1.00 92.19 89 GLY A C 1
ATOM 658 O O . GLY A 1 89 ? 18.534 -2.348 -28.938 1.00 92.19 89 GLY A O 1
ATOM 659 N N . THR A 1 90 ? 19.217 -2.437 -26.793 1.00 95.06 90 THR A N 1
ATOM 660 C CA . THR A 1 90 ? 17.870 -2.420 -26.196 1.00 95.06 90 THR A CA 1
ATOM 661 C C . THR A 1 90 ? 17.816 -1.546 -24.947 1.00 95.06 90 THR A C 1
ATOM 663 O O . THR A 1 90 ? 18.813 -1.375 -24.246 1.00 95.06 90 THR A O 1
ATOM 666 N N . PHE A 1 91 ? 16.634 -0.998 -24.671 1.00 96.31 91 PHE A N 1
ATOM 667 C CA . PHE A 1 91 ? 16.305 -0.341 -23.414 1.00 96.31 91 PHE A CA 1
ATOM 668 C C . PHE A 1 91 ? 14.954 -0.854 -22.913 1.00 96.31 91 PHE A C 1
ATOM 670 O O . PHE A 1 91 ? 13.946 -0.737 -23.614 1.00 96.31 91 PHE A O 1
ATOM 677 N N . THR A 1 92 ? 14.934 -1.433 -21.716 1.00 96.62 92 THR A N 1
ATOM 678 C CA . THR A 1 92 ? 13.762 -2.066 -21.104 1.00 96.62 92 THR A CA 1
ATOM 679 C C . THR A 1 92 ? 13.408 -1.390 -19.790 1.00 96.62 92 THR A C 1
ATOM 681 O O . THR A 1 92 ? 14.265 -1.188 -18.938 1.00 96.62 92 THR A O 1
ATOM 684 N N . ILE A 1 93 ? 12.125 -1.087 -19.617 1.00 96.81 93 ILE A N 1
ATOM 685 C CA . ILE A 1 93 ? 11.533 -0.613 -18.368 1.00 96.81 93 ILE A CA 1
ATOM 686 C C . ILE A 1 93 ? 10.672 -1.737 -17.821 1.00 96.81 93 ILE A C 1
ATOM 688 O O . ILE A 1 93 ? 9.799 -2.230 -18.540 1.00 96.81 93 ILE A O 1
ATOM 692 N N . GLY A 1 94 ? 10.880 -2.136 -16.572 1.00 96.31 94 GLY A N 1
ATOM 693 C CA . GLY A 1 94 ? 10.164 -3.274 -16.022 1.00 96.31 94 GLY A CA 1
ATOM 694 C C . GLY A 1 94 ? 9.793 -3.175 -14.555 1.00 96.31 94 GLY A C 1
ATOM 695 O O . GLY A 1 94 ? 10.245 -2.303 -13.818 1.00 96.31 94 GLY A O 1
ATOM 696 N N . LEU A 1 95 ? 8.924 -4.097 -14.156 1.00 97.19 95 LEU A N 1
ATOM 697 C CA . LEU A 1 95 ? 8.572 -4.387 -12.769 1.00 97.19 95 LEU A CA 1
ATOM 698 C C . LEU A 1 95 ? 8.969 -5.832 -12.496 1.00 97.19 95 LEU A C 1
ATOM 700 O O . LEU A 1 95 ? 8.714 -6.683 -13.347 1.00 97.19 95 LEU A O 1
ATOM 704 N N . ALA A 1 96 ? 9.529 -6.121 -11.326 1.00 96.88 96 ALA A N 1
ATOM 705 C CA . ALA A 1 96 ? 9.936 -7.469 -10.931 1.00 96.88 96 ALA A CA 1
ATOM 706 C C . ALA A 1 96 ? 9.330 -7.870 -9.582 1.00 96.88 96 ALA A C 1
ATOM 708 O O . ALA A 1 96 ? 9.046 -7.007 -8.744 1.00 96.88 96 ALA A O 1
ATOM 709 N N . PHE A 1 97 ? 9.117 -9.171 -9.367 1.00 94.69 97 PHE A N 1
ATOM 710 C CA . PHE A 1 97 ? 8.665 -9.703 -8.073 1.00 94.69 97 PHE A CA 1
ATOM 711 C C . PHE A 1 97 ? 9.808 -1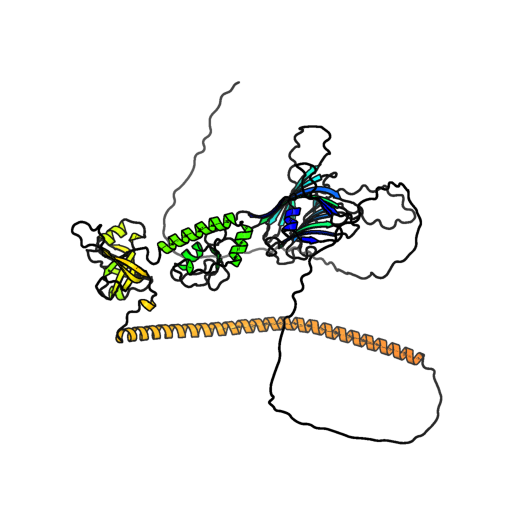0.186 -7.172 1.00 94.69 97 PHE A C 1
ATOM 713 O O . PHE A 1 97 ? 9.551 -10.468 -6.004 1.00 94.69 97 PHE A O 1
ATOM 720 N N . ASP A 1 98 ? 11.046 -10.258 -7.664 1.00 92.38 98 ASP A N 1
ATOM 721 C CA . ASP A 1 98 ? 12.225 -10.564 -6.856 1.00 92.38 98 ASP A CA 1
ATOM 722 C C . ASP A 1 98 ? 13.474 -9.782 -7.305 1.00 92.38 98 ASP A C 1
ATOM 724 O O . ASP A 1 98 ? 13.384 -8.917 -8.175 1.00 92.38 98 ASP A O 1
ATOM 728 N N . GLU A 1 99 ? 14.612 -10.052 -6.661 1.00 81.06 99 GLU A N 1
ATOM 729 C CA . GLU A 1 99 ? 15.924 -9.441 -6.945 1.00 81.06 99 GLU A CA 1
ATOM 730 C C . GLU A 1 99 ? 16.566 -9.960 -8.253 1.00 81.06 99 GLU A C 1
ATOM 732 O O . GLU A 1 99 ? 17.396 -9.277 -8.840 1.00 81.06 99 GLU A O 1
ATOM 737 N N . ASP A 1 100 ? 16.163 -11.132 -8.760 1.00 87.12 100 ASP A N 1
ATOM 738 C CA . ASP A 1 100 ? 16.596 -11.622 -10.078 1.00 87.12 100 ASP A CA 1
ATOM 739 C C . ASP A 1 100 ? 15.679 -11.067 -11.179 1.00 87.12 100 ASP A C 1
ATOM 741 O O . ASP A 1 100 ? 14.626 -11.631 -11.495 1.00 87.12 100 ASP A O 1
ATOM 745 N N . PHE A 1 101 ? 16.040 -9.921 -11.754 1.00 83.44 101 PHE A N 1
ATOM 746 C CA . PHE A 1 101 ? 15.189 -9.234 -12.734 1.00 83.44 101 PHE A CA 1
ATOM 747 C C . PHE A 1 101 ? 15.136 -9.928 -14.110 1.00 83.44 101 PHE A C 1
ATOM 749 O O . PHE A 1 101 ? 14.273 -9.583 -14.919 1.00 83.44 101 PHE A O 1
ATOM 756 N N . GLU A 1 102 ? 16.018 -10.899 -14.398 1.00 80.81 102 GLU A N 1
ATOM 757 C CA . GLU A 1 102 ? 15.966 -11.692 -15.639 1.00 80.81 102 GLU A CA 1
ATOM 758 C C . GLU A 1 102 ? 14.817 -12.711 -15.580 1.00 80.81 102 GLU A C 1
ATOM 760 O O . GLU A 1 102 ? 14.003 -12.785 -16.505 1.00 80.81 102 GLU A O 1
ATOM 765 N N . GLU A 1 103 ? 14.716 -13.466 -14.479 1.00 85.06 103 GLU A N 1
ATOM 766 C CA . GLU A 1 103 ? 13.707 -14.523 -14.318 1.00 85.06 103 GLU A CA 1
ATOM 767 C C . GLU A 1 103 ? 12.388 -14.024 -13.689 1.00 85.06 103 GLU A C 1
ATOM 769 O O . GLU A 1 103 ? 11.326 -14.619 -13.902 1.00 85.06 103 GLU A O 1
ATOM 774 N N . THR A 1 104 ? 12.411 -12.912 -12.938 1.00 89.75 104 THR A N 1
ATOM 775 C CA . THR A 1 104 ? 11.261 -12.459 -12.121 1.00 89.75 104 THR A CA 1
ATOM 776 C C . THR A 1 104 ? 10.519 -11.224 -12.645 1.00 89.75 104 THR A C 1
ATOM 778 O O . THR A 1 104 ? 9.714 -10.613 -11.932 1.00 89.75 104 THR A O 1
ATOM 781 N N . ALA A 1 105 ? 10.721 -10.868 -13.916 1.00 93.62 105 ALA A N 1
ATOM 782 C CA . ALA A 1 105 ? 9.984 -9.789 -14.566 1.00 93.62 105 ALA A CA 1
ATOM 783 C C . ALA A 1 105 ? 8.462 -10.065 -14.645 1.00 93.62 105 ALA A C 1
ATOM 785 O O . ALA A 1 105 ? 7.989 -11.095 -15.123 1.00 93.62 105 ALA A O 1
ATOM 786 N N . LEU A 1 106 ? 7.672 -9.088 -14.206 1.00 94.81 106 LEU A N 1
ATOM 787 C CA . LEU A 1 106 ? 6.207 -9.025 -14.299 1.00 94.81 106 LEU A CA 1
ATOM 788 C C . LEU A 1 106 ? 5.760 -8.265 -15.551 1.00 94.81 106 LEU A C 1
ATOM 790 O O . LEU A 1 106 ? 4.795 -8.623 -16.230 1.00 94.81 106 LEU A O 1
ATOM 794 N N . LEU A 1 107 ? 6.487 -7.186 -15.827 1.00 96.50 107 LEU A N 1
ATOM 795 C CA . LEU A 1 107 ? 6.294 -6.254 -16.922 1.00 96.50 107 LEU A CA 1
ATOM 796 C C . LEU A 1 107 ? 7.669 -5.942 -17.511 1.00 96.50 107 LEU A C 1
ATOM 798 O O . LEU A 1 107 ? 8.599 -5.675 -16.757 1.00 96.50 107 LEU A O 1
ATOM 802 N N . ALA A 1 108 ? 7.764 -5.921 -18.835 1.00 96.81 108 ALA A N 1
ATOM 803 C CA . ALA A 1 108 ? 8.917 -5.469 -19.598 1.00 96.81 108 ALA A CA 1
ATOM 804 C C . ALA A 1 108 ? 8.423 -4.681 -20.822 1.00 96.81 108 ALA A C 1
ATOM 806 O O . ALA A 1 108 ? 7.886 -5.255 -21.773 1.00 96.81 108 ALA A O 1
ATOM 807 N N . VAL A 1 109 ? 8.574 -3.357 -20.790 1.00 97.06 109 VAL A N 1
ATOM 808 C CA . VAL A 1 109 ? 8.363 -2.459 -21.932 1.00 97.06 109 VAL A CA 1
ATOM 809 C C . VAL A 1 109 ? 9.725 -2.199 -22.566 1.00 97.06 109 VAL A C 1
ATOM 811 O O . VAL A 1 109 ? 10.546 -1.487 -21.993 1.00 97.06 109 VAL A O 1
ATOM 814 N N . THR A 1 110 ? 9.980 -2.794 -23.730 1.00 97.62 110 THR A N 1
ATOM 815 C CA . THR A 1 110 ? 11.304 -2.796 -24.373 1.00 97.62 110 THR A CA 1
ATOM 816 C C . THR A 1 110 ? 11.288 -2.005 -25.673 1.00 97.62 110 THR A C 1
ATOM 818 O O . THR A 1 110 ? 10.582 -2.364 -26.615 1.00 97.62 110 THR A O 1
ATOM 821 N N . ILE A 1 111 ? 12.130 -0.979 -25.759 1.00 97.38 111 ILE A N 1
ATOM 822 C CA . ILE A 1 111 ? 12.534 -0.344 -27.014 1.00 97.38 111 ILE A CA 1
ATOM 823 C C . ILE A 1 111 ? 13.748 -1.121 -27.534 1.00 97.38 111 ILE A C 1
ATOM 825 O O . ILE A 1 111 ? 14.748 -1.246 -26.825 1.00 97.38 111 ILE A O 1
ATOM 829 N N . ARG A 1 112 ? 13.697 -1.653 -28.758 1.00 95.44 112 ARG A N 1
ATOM 830 C CA . ARG A 1 112 ? 14.847 -2.353 -29.361 1.00 95.44 112 ARG A CA 1
ATOM 831 C C . ARG A 1 112 ? 14.885 -2.214 -30.871 1.00 95.44 112 ARG A C 1
ATOM 833 O O . ARG A 1 112 ? 13.842 -2.207 -31.522 1.00 95.44 112 ARG A O 1
ATOM 840 N N . ARG A 1 113 ? 16.088 -2.205 -31.447 1.00 92.31 113 ARG A N 1
ATOM 841 C CA . ARG A 1 113 ? 16.244 -2.450 -32.884 1.00 92.31 113 ARG A CA 1
ATOM 842 C C . ARG A 1 113 ? 16.286 -3.967 -33.125 1.00 92.31 113 ARG A C 1
ATOM 844 O O . ARG A 1 113 ? 17.144 -4.635 -32.547 1.00 92.31 113 ARG A O 1
ATOM 851 N N . PRO A 1 114 ? 15.387 -4.556 -33.934 1.00 87.44 114 PRO A N 1
ATOM 852 C CA . PRO A 1 114 ? 15.439 -5.979 -34.238 1.00 87.44 114 PRO A CA 1
ATOM 853 C C . PRO A 1 114 ? 16.724 -6.304 -35.003 1.00 87.44 114 PRO A C 1
ATOM 855 O O . PRO A 1 114 ? 17.015 -5.691 -36.031 1.00 87.44 114 PRO A O 1
ATOM 858 N N . ARG A 1 115 ? 17.481 -7.294 -34.524 1.00 83.94 115 ARG A N 1
ATOM 859 C CA . ARG A 1 115 ? 18.716 -7.735 -35.181 1.00 83.94 115 ARG A CA 1
ATOM 860 C C . ARG A 1 115 ? 18.435 -8.160 -36.641 1.00 83.94 115 ARG A C 1
ATOM 862 O O . ARG A 1 115 ? 17.410 -8.811 -36.907 1.00 83.94 115 ARG A O 1
ATOM 869 N N . PRO A 1 116 ? 19.331 -7.863 -37.599 1.00 80.38 116 PRO A N 1
ATOM 870 C CA . PRO A 1 116 ? 19.433 -8.646 -38.827 1.00 80.38 116 PRO A CA 1
ATOM 871 C C . PRO A 1 116 ? 19.548 -10.134 -38.474 1.00 80.38 116 PRO A C 1
ATOM 873 O O . PRO A 1 116 ? 20.174 -10.489 -37.470 1.00 80.38 116 PRO A O 1
ATOM 876 N N . GLU A 1 117 ? 18.920 -11.019 -39.247 1.00 82.00 117 GLU A N 1
ATOM 877 C CA . GLU A 1 117 ? 19.086 -12.448 -38.964 1.00 82.00 117 GLU A CA 1
ATOM 878 C C . GLU A 1 117 ? 20.552 -12.838 -39.214 1.00 82.00 117 GLU A C 1
ATOM 880 O O . GLU A 1 117 ? 21.159 -12.304 -40.147 1.00 82.00 117 GLU A O 1
ATOM 885 N N . PRO A 1 118 ? 21.175 -13.703 -38.385 1.00 79.75 118 PRO A N 1
ATOM 886 C CA . PRO A 1 118 ? 22.570 -14.081 -38.582 1.00 79.75 118 PRO A CA 1
ATOM 887 C C . PRO A 1 118 ? 22.730 -14.773 -39.937 1.00 79.75 118 PRO A C 1
ATOM 889 O O . PRO A 1 118 ? 22.400 -15.953 -40.072 1.00 79.75 118 PRO A O 1
ATOM 892 N N . ARG A 1 119 ? 23.195 -14.024 -40.947 1.00 78.62 119 ARG A N 1
ATOM 893 C CA . ARG A 1 119 ? 23.273 -14.516 -42.323 1.00 78.62 119 ARG A CA 1
ATOM 894 C C . ARG A 1 119 ? 24.104 -15.791 -42.347 1.00 78.62 119 ARG A C 1
ATOM 896 O O . ARG A 1 119 ? 25.253 -15.808 -41.898 1.00 78.62 119 ARG A O 1
ATOM 903 N N . LEU A 1 120 ? 23.496 -16.864 -42.847 1.00 87.00 120 LEU A N 1
ATOM 904 C CA . LEU A 1 120 ? 24.192 -18.126 -43.048 1.00 87.00 120 LEU A CA 1
ATOM 905 C C . LEU A 1 120 ? 25.377 -17.892 -44.003 1.00 87.00 120 LEU A C 1
ATOM 907 O O . LEU A 1 120 ? 25.283 -17.026 -44.878 1.00 87.00 120 LEU A O 1
ATOM 911 N N . PRO A 1 121 ? 26.494 -18.629 -43.860 1.00 86.25 121 PRO A N 1
ATOM 912 C CA . PRO A 1 121 ? 27.604 -18.524 -44.800 1.00 86.25 121 PRO A CA 1
ATOM 913 C C . PRO A 1 121 ? 27.102 -18.777 -46.227 1.00 86.25 121 PRO A C 1
ATOM 915 O O . PRO A 1 121 ? 26.630 -19.877 -46.513 1.00 86.25 121 PRO A O 1
ATOM 918 N N . ARG A 1 122 ? 27.173 -17.753 -47.091 1.00 84.56 122 ARG A N 1
ATOM 919 C CA . ARG A 1 122 ? 26.719 -17.835 -48.489 1.00 84.56 122 ARG A CA 1
ATOM 920 C C . ARG A 1 122 ? 27.402 -18.990 -49.217 1.00 84.56 122 ARG A C 1
ATOM 922 O O . ARG A 1 122 ? 28.596 -19.234 -49.010 1.00 84.56 122 ARG A O 1
ATOM 929 N N . GLU A 1 123 ? 26.677 -19.659 -50.106 1.00 91.94 123 GLU A N 1
ATOM 930 C CA . GLU A 1 123 ? 27.277 -20.686 -50.948 1.00 91.94 123 GLU A CA 1
ATOM 931 C C . GLU A 1 123 ? 28.145 -20.034 -52.049 1.00 91.94 123 GLU A C 1
ATOM 933 O O . GLU A 1 123 ? 27.822 -18.943 -52.536 1.00 91.94 123 GLU A O 1
ATOM 938 N N . PRO A 1 124 ? 29.274 -20.654 -52.463 1.00 91.00 124 PRO A N 1
ATOM 939 C CA . PRO A 1 124 ? 30.157 -20.104 -53.497 1.00 91.00 124 PRO A CA 1
ATOM 940 C C . PRO A 1 124 ? 29.494 -20.015 -54.885 1.00 91.00 124 PRO A C 1
ATOM 942 O O . PRO A 1 124 ? 29.656 -20.887 -55.738 1.00 91.00 124 PRO A O 1
ATOM 945 N N . GLY A 1 125 ? 28.760 -18.929 -55.116 1.00 92.00 125 GLY A N 1
ATOM 946 C CA . GLY A 1 125 ? 27.970 -18.690 -56.324 1.00 92.00 125 GLY A CA 1
ATOM 947 C C . GLY A 1 125 ? 26.789 -17.741 -56.111 1.00 92.00 125 GLY A C 1
ATOM 948 O O . GLY A 1 125 ? 26.280 -17.203 -57.094 1.00 92.00 125 GLY A O 1
ATOM 949 N N . ASP A 1 126 ? 26.386 -17.498 -54.858 1.00 92.12 126 ASP A N 1
ATOM 950 C CA . ASP A 1 126 ? 25.313 -16.556 -54.534 1.00 92.12 126 ASP A CA 1
ATOM 951 C C . ASP A 1 126 ? 25.619 -15.137 -55.054 1.00 92.12 126 ASP A C 1
ATOM 953 O O . ASP A 1 126 ? 26.755 -14.656 -54.925 1.00 92.12 126 ASP A O 1
ATOM 957 N N . PRO A 1 127 ? 24.623 -14.425 -55.618 1.00 91.00 127 PRO A N 1
ATOM 958 C CA . PRO A 1 127 ? 24.799 -13.037 -56.020 1.00 91.00 127 PRO A CA 1
ATOM 959 C C . PRO A 1 127 ? 25.113 -12.151 -54.800 1.00 91.00 127 PRO A C 1
ATOM 961 O O . PRO A 1 127 ? 24.765 -12.489 -53.664 1.00 91.00 127 PRO A O 1
ATOM 964 N N . PRO A 1 128 ? 25.750 -10.984 -54.999 1.00 86.25 128 PRO A N 1
ATOM 965 C CA . PRO A 1 128 ? 25.873 -10.004 -53.932 1.00 86.25 128 PRO A CA 1
ATOM 966 C C . PRO A 1 128 ? 24.473 -9.526 -53.527 1.00 86.25 128 PRO A C 1
ATOM 968 O O . PRO A 1 128 ? 23.829 -8.817 -54.296 1.00 86.25 128 PRO A O 1
ATOM 971 N N . GLU A 1 129 ? 24.007 -9.921 -52.336 1.00 81.31 129 GLU A N 1
ATOM 972 C CA . GLU A 1 129 ? 22.781 -9.361 -51.753 1.00 81.31 129 GLU A CA 1
ATOM 973 C C . GLU A 1 129 ? 22.859 -7.832 -51.762 1.00 81.31 129 GLU A C 1
ATOM 975 O O . GLU A 1 129 ? 23.895 -7.251 -51.415 1.00 81.31 129 GLU A O 1
ATOM 980 N N . GLU A 1 130 ? 21.741 -7.195 -52.095 1.00 88.12 130 GLU A N 1
ATOM 981 C CA . GLU A 1 130 ? 21.540 -5.778 -51.818 1.00 88.12 130 GLU A CA 1
ATOM 982 C C . GLU A 1 130 ? 21.684 -5.535 -50.300 1.00 88.12 130 GLU A C 1
ATOM 984 O O . GLU A 1 130 ? 21.386 -6.427 -49.495 1.00 88.12 130 GLU A O 1
ATOM 989 N N . PRO A 1 131 ? 22.182 -4.364 -49.866 1.00 82.69 131 PRO A N 1
ATOM 990 C CA . PRO A 1 131 ? 22.301 -4.072 -48.445 1.00 82.69 131 PRO A CA 1
ATOM 991 C C . PRO A 1 131 ? 20.904 -4.011 -47.815 1.00 82.69 131 PRO A C 1
ATOM 993 O O . PRO A 1 131 ? 20.165 -3.053 -48.042 1.00 82.69 131 PRO A O 1
ATOM 996 N N . GLU A 1 132 ? 20.550 -5.034 -47.026 1.00 82.19 132 GLU A N 1
ATOM 997 C CA . GLU A 1 132 ? 19.354 -5.026 -46.174 1.00 82.19 132 GLU A CA 1
ATOM 998 C C . GLU A 1 132 ? 19.254 -3.684 -45.441 1.00 82.19 132 GLU A C 1
ATOM 1000 O O . GLU A 1 132 ? 20.169 -3.299 -44.708 1.00 82.19 132 GLU A O 1
ATOM 1005 N N . MET A 1 133 ? 18.142 -2.971 -45.632 1.00 85.56 133 MET A N 1
ATOM 1006 C CA . MET A 1 133 ? 17.901 -1.742 -44.881 1.00 85.56 133 MET A CA 1
ATOM 1007 C C . MET A 1 133 ? 17.803 -2.076 -43.384 1.00 85.56 133 MET A C 1
ATOM 1009 O O . MET A 1 133 ? 17.208 -3.102 -43.031 1.00 85.56 133 MET A O 1
ATOM 1013 N N . PRO A 1 134 ? 18.366 -1.241 -42.490 1.00 85.81 134 PRO A N 1
ATOM 1014 C CA . PRO A 1 134 ? 18.288 -1.482 -41.056 1.00 85.81 134 PRO A CA 1
ATOM 1015 C C . PRO A 1 134 ? 16.821 -1.558 -40.629 1.00 85.81 134 PRO A C 1
ATOM 1017 O O . PRO A 1 134 ? 16.023 -0.682 -40.965 1.00 85.81 134 PRO A O 1
ATOM 1020 N N . LYS A 1 135 ? 16.462 -2.616 -39.894 1.00 91.50 135 LYS A N 1
ATOM 1021 C CA . LYS A 1 135 ? 15.093 -2.800 -39.396 1.00 91.50 135 LYS A CA 1
ATOM 1022 C C . LYS A 1 135 ? 14.707 -1.603 -38.499 1.00 91.50 135 LYS A C 1
ATOM 1024 O O . LYS A 1 135 ? 15.566 -1.133 -37.738 1.00 91.50 135 LYS A O 1
ATOM 1029 N N . PRO A 1 136 ? 13.456 -1.108 -38.575 1.00 94.62 136 PRO A N 1
ATOM 1030 C CA . PRO A 1 136 ? 12.986 -0.009 -37.734 1.00 94.62 136 PRO A CA 1
ATOM 1031 C C . PRO A 1 136 ? 13.089 -0.363 -36.247 1.00 94.62 136 PRO A C 1
ATOM 1033 O O . PRO A 1 136 ? 13.179 -1.534 -35.876 1.00 94.62 136 PRO A O 1
ATOM 1036 N N . ILE A 1 137 ? 13.109 0.648 -35.379 1.00 95.69 137 ILE A N 1
ATOM 1037 C CA . ILE A 1 137 ? 13.124 0.418 -33.930 1.00 95.69 137 ILE A CA 1
ATOM 1038 C C . ILE A 1 137 ? 11.700 0.079 -33.492 1.00 95.69 137 ILE A C 1
ATOM 1040 O O . ILE A 1 137 ? 10.778 0.849 -33.735 1.00 95.69 137 ILE A O 1
ATOM 1044 N N . ALA A 1 138 ? 11.533 -1.059 -32.823 1.00 96.88 138 ALA A N 1
ATOM 1045 C CA . ALA A 1 138 ? 10.240 -1.551 -32.373 1.00 96.88 138 ALA A CA 1
ATOM 1046 C C . ALA A 1 138 ? 10.045 -1.312 -30.869 1.00 96.88 138 ALA A C 1
ATOM 1048 O O . ALA A 1 138 ? 10.977 -1.458 -30.068 1.00 96.88 138 ALA A O 1
ATOM 1049 N N . LEU A 1 139 ? 8.806 -1.006 -30.485 1.00 97.38 139 LEU A N 1
ATOM 1050 C CA . LEU A 1 139 ? 8.355 -0.987 -29.095 1.00 97.38 139 LEU A CA 1
ATOM 1051 C C . LEU A 1 139 ? 7.653 -2.311 -28.785 1.00 97.38 139 LEU A C 1
ATOM 1053 O O . LEU A 1 139 ? 6.733 -2.710 -29.499 1.00 97.38 139 LEU A O 1
ATOM 1057 N N . HIS A 1 140 ? 8.054 -2.971 -27.704 1.00 97.56 140 HIS A N 1
ATOM 1058 C CA . HIS A 1 140 ? 7.468 -4.219 -27.221 1.00 97.56 140 HIS A CA 1
ATOM 1059 C C . HIS A 1 140 ? 6.885 -4.066 -25.812 1.00 97.56 140 HIS A C 1
ATOM 1061 O O . HIS A 1 140 ? 7.377 -3.270 -25.015 1.00 97.56 140 HIS A O 1
ATOM 1067 N N . VAL A 1 141 ? 5.887 -4.889 -25.485 1.00 97.25 141 VAL A N 1
ATOM 1068 C CA . VAL A 1 141 ? 5.405 -5.124 -24.117 1.00 97.25 141 VAL A CA 1
ATOM 1069 C C . VAL A 1 141 ? 5.310 -6.628 -23.866 1.00 97.25 141 VAL A C 1
ATOM 1071 O O . VAL A 1 141 ? 4.636 -7.346 -24.602 1.00 97.25 141 VAL A O 1
ATOM 1074 N N . ASN A 1 142 ? 6.036 -7.118 -22.861 1.00 95.75 142 ASN A N 1
ATOM 1075 C CA . ASN A 1 142 ? 6.168 -8.539 -22.510 1.00 95.75 142 ASN A CA 1
ATOM 1076 C C . ASN A 1 142 ? 6.464 -9.413 -23.750 1.00 95.75 142 ASN A C 1
ATOM 1078 O O . ASN A 1 142 ? 5.790 -10.400 -24.029 1.00 95.75 142 ASN A O 1
ATOM 1082 N N . GLY A 1 143 ? 7.436 -8.976 -24.560 1.00 94.31 143 GLY A N 1
ATOM 1083 C CA . GLY A 1 143 ? 7.839 -9.610 -25.823 1.00 94.31 143 GLY A CA 1
ATOM 1084 C C . GLY A 1 143 ? 6.925 -9.336 -27.029 1.00 94.31 143 GLY A C 1
ATOM 1085 O O . GLY A 1 143 ? 7.419 -9.275 -28.158 1.00 94.31 143 GLY A O 1
ATOM 1086 N N . GLN A 1 144 ? 5.627 -9.098 -26.829 1.00 96.31 144 GLN A N 1
ATOM 1087 C CA . GLN A 1 144 ? 4.679 -8.771 -27.900 1.00 96.31 144 GLN A CA 1
ATOM 1088 C C . GLN A 1 144 ? 4.986 -7.397 -28.515 1.00 96.31 144 GLN A C 1
ATOM 1090 O O . GLN A 1 144 ? 5.308 -6.453 -27.799 1.00 96.31 144 GLN A O 1
ATOM 1095 N N . VAL A 1 145 ? 4.885 -7.265 -29.842 1.00 96.62 145 VAL A N 1
ATOM 1096 C CA . VAL A 1 145 ? 5.036 -5.969 -30.531 1.00 96.62 145 VAL A CA 1
ATOM 1097 C C . VAL A 1 145 ? 3.872 -5.043 -30.159 1.00 96.62 145 VAL A C 1
ATOM 1099 O O . VAL A 1 145 ? 2.707 -5.427 -30.271 1.00 96.62 145 VAL A O 1
ATOM 1102 N N . ALA A 1 146 ? 4.196 -3.820 -29.743 1.00 96.50 146 ALA A N 1
ATOM 1103 C CA . ALA A 1 146 ? 3.257 -2.726 -29.507 1.00 96.50 146 ALA A CA 1
ATOM 1104 C C . ALA A 1 146 ? 3.301 -1.672 -30.628 1.00 96.50 146 ALA A C 1
ATOM 1106 O O . ALA A 1 146 ? 2.254 -1.152 -31.008 1.00 96.50 146 ALA A O 1
ATOM 1107 N N . ALA A 1 147 ? 4.488 -1.413 -31.188 1.00 96.75 147 ALA A N 1
ATOM 1108 C CA . ALA A 1 147 ? 4.688 -0.682 -32.438 1.00 96.75 147 ALA A CA 1
ATOM 1109 C C . ALA A 1 147 ? 5.847 -1.319 -33.224 1.00 96.75 147 ALA A C 1
ATOM 1111 O O . ALA A 1 147 ? 6.895 -1.606 -32.644 1.00 96.75 147 ALA A O 1
ATOM 1112 N N . GLU A 1 148 ? 5.654 -1.553 -34.525 1.00 96.44 148 GLU A N 1
ATOM 1113 C CA . GLU A 1 148 ? 6.682 -2.123 -35.418 1.00 96.44 148 GLU A CA 1
ATOM 1114 C C . GLU A 1 148 ? 7.781 -1.110 -35.770 1.00 96.44 148 GLU A C 1
ATOM 1116 O O . GLU A 1 148 ? 8.925 -1.498 -35.991 1.00 96.44 148 GLU A O 1
ATOM 1121 N N . ASP A 1 149 ? 7.431 0.177 -35.775 1.00 96.25 149 ASP A N 1
ATOM 1122 C CA . ASP A 1 149 ? 8.327 1.306 -35.995 1.00 96.25 149 ASP A CA 1
ATOM 1123 C C . ASP A 1 149 ? 7.945 2.451 -35.043 1.00 96.25 149 ASP A C 1
ATOM 1125 O O . ASP A 1 149 ? 6.770 2.815 -34.949 1.00 96.25 149 ASP A O 1
ATOM 1129 N N . VAL A 1 150 ? 8.924 2.998 -34.318 1.00 95.69 150 VAL A N 1
ATOM 1130 C CA . VAL A 1 150 ? 8.767 4.205 -33.482 1.00 95.69 150 VAL A CA 1
ATOM 1131 C C . VAL A 1 150 ? 9.174 5.495 -34.208 1.00 95.69 150 VAL A C 1
ATOM 1133 O O . VAL A 1 150 ? 9.019 6.579 -33.647 1.00 95.69 150 VAL A O 1
ATOM 1136 N N . GLY A 1 151 ? 9.674 5.389 -35.443 1.00 94.38 151 GLY A N 1
ATOM 1137 C CA . GLY A 1 151 ? 10.177 6.493 -36.254 1.00 94.38 151 GLY A CA 1
ATOM 1138 C C . GLY A 1 151 ? 11.661 6.807 -36.039 1.00 94.38 151 GLY A C 1
ATOM 1139 O O . GLY A 1 151 ? 12.370 6.154 -35.267 1.00 94.38 151 GLY A O 1
ATOM 1140 N N . ASP A 1 152 ? 12.133 7.833 -36.751 1.00 93.88 152 ASP A N 1
ATOM 1141 C CA . ASP A 1 152 ? 13.519 8.301 -36.693 1.00 93.88 152 ASP A CA 1
ATOM 1142 C C . ASP A 1 152 ? 13.917 8.791 -35.291 1.00 93.88 152 ASP A C 1
ATOM 1144 O O . ASP A 1 152 ? 13.145 9.455 -34.593 1.00 93.88 152 ASP A O 1
ATOM 1148 N N . LEU A 1 153 ? 15.165 8.517 -34.898 1.00 94.69 153 LEU A N 1
ATOM 1149 C CA . LEU A 1 153 ? 15.747 9.066 -33.674 1.00 94.69 153 LEU A CA 1
ATOM 1150 C C . LEU A 1 153 ? 16.295 10.489 -33.917 1.00 94.69 153 LEU A C 1
ATOM 1152 O O . LEU A 1 153 ? 16.878 10.731 -34.976 1.00 94.69 153 LEU A O 1
ATOM 1156 N N . PRO A 1 154 ? 16.198 11.411 -32.938 1.00 95.25 154 PRO A N 1
ATOM 1157 C CA . PRO A 1 154 ? 15.638 11.209 -31.603 1.00 95.25 154 PRO A CA 1
ATOM 1158 C C . PRO A 1 154 ? 14.100 11.218 -31.571 1.00 95.25 154 PRO A C 1
ATOM 1160 O O . PRO A 1 154 ? 13.443 12.052 -32.193 1.00 95.25 154 PRO A O 1
ATOM 1163 N N . VAL A 1 155 ? 13.518 10.336 -30.755 1.00 95.31 155 VAL A N 1
ATOM 1164 C CA . VAL A 1 155 ? 12.063 10.266 -30.529 1.00 95.31 155 VAL A CA 1
ATOM 1165 C C . VAL A 1 155 ? 11.749 10.298 -29.038 1.00 95.31 155 VAL A C 1
ATOM 1167 O O . VAL A 1 155 ? 12.348 9.567 -28.244 1.00 95.31 155 VAL A O 1
ATOM 1170 N N . LYS A 1 156 ? 10.797 11.146 -28.639 1.00 95.94 156 LYS A N 1
ATOM 1171 C CA . LYS A 1 156 ? 10.215 11.103 -27.295 1.00 95.94 156 LYS A CA 1
ATOM 1172 C C . LYS A 1 156 ? 9.097 10.065 -27.274 1.00 95.94 156 LYS A C 1
ATOM 1174 O O . LYS A 1 156 ? 8.202 10.107 -28.116 1.00 95.94 156 LYS A O 1
ATOM 1179 N N . ILE A 1 157 ? 9.121 9.179 -26.286 1.00 96.75 157 ILE A N 1
ATOM 1180 C CA . ILE A 1 157 ? 8.111 8.142 -26.079 1.00 96.75 157 ILE A CA 1
ATOM 1181 C C . ILE A 1 157 ? 7.480 8.368 -24.703 1.00 96.75 157 ILE A C 1
ATOM 1183 O O . ILE A 1 157 ? 8.179 8.440 -23.692 1.00 96.75 157 ILE A O 1
ATOM 1187 N N . GLU A 1 158 ? 6.155 8.492 -24.671 1.00 97.19 158 GLU A N 1
ATOM 1188 C CA . GLU A 1 158 ? 5.360 8.488 -23.438 1.00 97.19 158 GLU A CA 1
ATOM 1189 C C . GLU A 1 158 ? 4.575 7.179 -23.372 1.00 97.19 158 GLU A C 1
ATOM 1191 O O . GLU A 1 158 ? 3.905 6.820 -24.343 1.00 97.19 158 GLU A O 1
ATOM 1196 N N . PHE A 1 159 ? 4.619 6.482 -22.237 1.00 95.25 159 PHE A N 1
ATOM 1197 C CA . PHE A 1 159 ? 3.834 5.271 -22.014 1.00 95.25 159 PHE A CA 1
ATOM 1198 C C . PHE A 1 159 ? 3.085 5.285 -20.679 1.00 95.25 159 PHE A C 1
ATOM 1200 O O . PHE A 1 159 ? 3.539 5.832 -19.676 1.00 95.25 159 PHE A O 1
ATOM 1207 N N . ASP A 1 160 ? 1.894 4.692 -20.711 1.00 97.50 160 ASP A N 1
ATOM 1208 C CA . ASP A 1 160 ? 0.929 4.546 -19.625 1.00 97.50 160 ASP A CA 1
ATOM 1209 C C . ASP A 1 160 ? 0.473 3.084 -19.614 1.00 97.50 160 ASP A C 1
ATOM 1211 O O . ASP A 1 160 ? -0.383 2.682 -20.407 1.00 97.50 160 ASP A O 1
ATOM 1215 N N . VAL A 1 161 ? 1.103 2.273 -18.764 1.00 97.62 161 VAL A N 1
ATOM 1216 C CA . VAL A 1 161 ? 0.766 0.861 -18.576 1.00 97.62 161 VAL A CA 1
ATOM 1217 C C . VAL A 1 161 ? -0.208 0.741 -17.415 1.00 97.62 161 VAL A C 1
ATOM 1219 O O . VAL A 1 161 ? 0.126 1.090 -16.285 1.00 97.62 161 VAL A O 1
ATOM 1222 N N . GLN A 1 162 ? -1.397 0.203 -17.677 1.00 97.19 162 GLN A N 1
ATOM 1223 C CA . GLN A 1 162 ? -2.345 -0.199 -16.637 1.00 97.19 162 GLN A CA 1
ATOM 1224 C C . GLN A 1 162 ? -2.214 -1.703 -16.387 1.00 97.19 162 GLN A C 1
ATOM 1226 O O . GLN A 1 162 ? -2.201 -2.478 -17.341 1.00 97.19 162 GLN A O 1
ATOM 1231 N N . LEU A 1 163 ? -2.125 -2.115 -15.124 1.00 96.56 163 LEU A N 1
ATOM 1232 C CA . LEU A 1 163 ? -1.967 -3.510 -14.715 1.00 96.56 163 LEU A CA 1
ATOM 1233 C C . LEU A 1 163 ? -3.182 -3.960 -13.898 1.00 96.56 163 LEU A C 1
ATOM 1235 O O . LEU A 1 163 ? -3.540 -3.312 -12.911 1.00 96.56 163 LEU A O 1
ATOM 1239 N N . SER A 1 164 ? -3.779 -5.092 -14.273 1.00 94.38 164 SER A N 1
ATOM 1240 C CA . SER A 1 164 ? -4.784 -5.774 -13.458 1.00 94.38 164 SER A CA 1
ATOM 1241 C C . SER A 1 164 ? -4.176 -6.975 -12.741 1.00 94.38 164 SER A C 1
ATOM 1243 O O . SER A 1 164 ? -3.592 -7.854 -13.373 1.00 94.38 164 SER A O 1
ATOM 1245 N N . TRP A 1 165 ? -4.365 -7.026 -11.422 1.00 92.31 165 TRP A N 1
ATOM 1246 C CA . TRP A 1 165 ? -3.911 -8.104 -10.531 1.00 92.31 165 TRP A CA 1
ATOM 1247 C C . TRP A 1 165 ? -5.025 -9.133 -10.255 1.00 92.31 165 TRP A C 1
ATOM 1249 O O . TRP A 1 165 ? -5.057 -9.770 -9.205 1.00 92.31 165 TRP A O 1
ATOM 1259 N N . ASP A 1 166 ? -5.979 -9.259 -11.181 1.00 91.00 166 ASP A N 1
ATOM 1260 C CA . ASP A 1 166 ? -7.013 -10.297 -11.154 1.00 91.00 166 ASP A CA 1
ATOM 1261 C C . ASP A 1 166 ? -6.497 -11.647 -11.700 1.00 91.00 166 ASP A C 1
ATOM 1263 O O . ASP A 1 166 ? -5.335 -11.783 -12.086 1.00 91.00 166 ASP A O 1
ATOM 1267 N N . GLU A 1 167 ? -7.377 -12.653 -11.751 1.00 88.81 167 GLU A N 1
ATOM 1268 C CA . GLU A 1 167 ? -7.087 -14.010 -12.248 1.00 88.81 167 GLU A CA 1
ATOM 1269 C C . GLU A 1 167 ? -6.510 -14.051 -13.679 1.00 88.81 167 GLU A C 1
ATOM 1271 O O . GLU A 1 167 ? -5.902 -15.048 -14.061 1.00 88.81 167 GLU A O 1
ATOM 1276 N N . THR A 1 168 ? -6.682 -12.990 -14.478 1.00 90.69 168 THR A N 1
ATOM 1277 C CA . THR A 1 168 ? -6.179 -12.895 -15.858 1.00 90.69 168 THR A CA 1
ATOM 1278 C C . THR A 1 168 ? -4.811 -12.222 -15.981 1.00 90.69 168 THR A C 1
ATOM 1280 O O . THR A 1 168 ? -4.210 -12.326 -17.049 1.00 90.69 168 THR A O 1
ATOM 1283 N N . ARG A 1 169 ? -4.317 -11.554 -14.921 1.00 93.62 169 ARG A N 1
ATOM 1284 C CA . ARG A 1 169 ? -2.994 -10.894 -14.837 1.00 93.62 169 ARG A CA 1
ATOM 1285 C C . ARG A 1 169 ? -2.620 -10.142 -16.122 1.00 93.62 169 ARG A C 1
ATOM 1287 O O . ARG A 1 169 ? -1.724 -10.554 -16.858 1.00 93.62 169 ARG A O 1
ATOM 1294 N N . THR A 1 170 ? -3.332 -9.056 -16.424 1.00 95.81 170 THR A N 1
ATOM 1295 C CA . THR A 1 170 ? -3.211 -8.328 -17.703 1.00 95.81 170 THR A CA 1
ATOM 1296 C C . THR A 1 170 ? -2.459 -7.006 -17.582 1.00 95.81 170 THR A C 1
ATOM 1298 O O . THR A 1 170 ? -2.676 -6.232 -16.651 1.00 95.81 170 THR A O 1
ATOM 1301 N N . ALA A 1 171 ? -1.608 -6.716 -18.568 1.00 96.81 171 ALA A N 1
ATOM 1302 C CA . ALA A 1 171 ? -0.950 -5.428 -18.760 1.00 96.81 171 ALA A CA 1
ATOM 1303 C C . ALA A 1 171 ? -1.464 -4.762 -20.049 1.00 96.81 171 ALA A C 1
ATOM 1305 O O . ALA A 1 171 ? -1.436 -5.356 -21.129 1.00 96.81 171 ALA A O 1
ATOM 1306 N N . ILE A 1 172 ? -1.925 -3.516 -19.936 1.00 97.31 172 ILE A N 1
ATOM 1307 C CA . ILE A 1 172 ? -2.451 -2.700 -21.034 1.00 97.31 172 ILE A CA 1
ATOM 1308 C C . ILE A 1 172 ? -1.535 -1.490 -21.212 1.00 97.31 172 ILE A C 1
ATOM 1310 O O . ILE A 1 172 ? -1.659 -0.500 -20.492 1.00 97.31 172 ILE A O 1
ATOM 1314 N N . LEU A 1 173 ? -0.624 -1.568 -22.180 1.00 97.06 173 LEU A N 1
ATOM 1315 C CA . LEU A 1 173 ? 0.235 -0.465 -22.599 1.00 97.06 173 LEU A CA 1
ATOM 1316 C C . LEU A 1 173 ? -0.551 0.490 -23.504 1.00 97.06 173 LEU A C 1
ATOM 1318 O O . LEU A 1 173 ? -0.960 0.111 -24.601 1.00 97.06 173 LEU A O 1
ATOM 1322 N N . ARG A 1 174 ? -0.690 1.752 -23.097 1.00 97.25 174 ARG A N 1
ATOM 1323 C CA . ARG A 1 174 ? -0.943 2.875 -24.011 1.00 97.25 174 ARG A CA 1
ATOM 1324 C C . ARG A 1 174 ? 0.357 3.618 -24.254 1.00 97.25 174 ARG A C 1
ATOM 1326 O O . ARG A 1 174 ? 1.086 3.867 -23.300 1.00 97.25 174 ARG A O 1
ATOM 1333 N N . HIS A 1 175 ? 0.621 4.037 -25.485 1.00 96.06 175 HIS A N 1
ATOM 1334 C CA . HIS A 1 175 ? 1.785 4.875 -25.778 1.00 96.06 175 HIS A CA 1
ATOM 1335 C C . HIS A 1 175 ? 1.445 6.084 -26.658 1.00 96.06 175 HIS A C 1
ATOM 1337 O O . HIS A 1 175 ? 0.323 6.212 -27.161 1.00 96.06 175 HIS A O 1
ATOM 1343 N N . ARG A 1 176 ? 2.408 7.002 -26.772 1.00 95.94 176 ARG A N 1
ATOM 1344 C CA . ARG A 1 176 ? 2.492 8.084 -27.761 1.00 95.94 176 ARG A CA 1
ATOM 1345 C C . ARG A 1 176 ? 3.940 8.248 -28.200 1.00 95.94 176 ARG A C 1
ATOM 1347 O O . ARG A 1 176 ? 4.853 8.081 -27.389 1.00 95.94 176 ARG A O 1
ATOM 1354 N N . LEU A 1 177 ? 4.117 8.628 -29.457 1.00 95.12 177 LEU A N 1
ATOM 1355 C CA . LEU A 1 177 ? 5.403 8.935 -30.067 1.00 95.12 177 LEU A CA 1
ATOM 1356 C C . LEU A 1 177 ? 5.419 10.423 -30.424 1.00 95.12 177 LEU A C 1
ATOM 1358 O O . LEU A 1 177 ? 4.413 10.968 -30.868 1.00 95.12 177 LEU A O 1
ATOM 1362 N N . PHE A 1 178 ? 6.550 11.092 -30.223 1.00 93.56 178 PHE A N 1
ATOM 1363 C CA . PHE A 1 178 ? 6.746 12.473 -30.659 1.00 93.56 178 PHE A CA 1
ATOM 1364 C C . PHE A 1 178 ? 8.132 12.584 -31.311 1.00 93.56 178 PHE A C 1
ATOM 1366 O O . PHE A 1 178 ? 9.139 12.611 -30.592 1.00 93.56 178 PHE A O 1
ATOM 1373 N N . PRO A 1 179 ? 8.214 12.629 -32.654 1.00 92.06 179 PRO A N 1
ATOM 1374 C CA . PRO A 1 179 ? 9.476 12.816 -33.364 1.00 92.06 179 PRO A CA 1
ATOM 1375 C C . PRO A 1 179 ? 10.112 14.160 -32.992 1.00 92.06 179 PRO A C 1
ATOM 1377 O O . PRO A 1 179 ? 9.529 15.221 -33.235 1.00 92.06 179 PRO A O 1
ATOM 1380 N N . LEU A 1 180 ? 11.312 14.135 -32.410 1.00 90.69 180 LEU A N 1
ATOM 1381 C CA . LEU A 1 180 ? 12.030 15.347 -32.016 1.00 90.69 180 LEU A CA 1
ATOM 1382 C C . LEU A 1 180 ? 12.826 15.873 -33.207 1.00 90.69 180 LEU A C 1
ATOM 1384 O O . LEU A 1 180 ? 14.045 15.734 -33.285 1.00 90.69 180 LEU A O 1
ATOM 1388 N N . ARG A 1 181 ? 12.117 16.505 -34.147 1.00 82.75 181 ARG A N 1
ATOM 1389 C CA . ARG A 1 181 ? 12.766 17.281 -35.206 1.00 82.75 181 ARG A CA 1
ATOM 1390 C C . ARG A 1 181 ? 13.630 18.368 -34.572 1.00 82.75 181 ARG A C 1
ATOM 1392 O O . ARG A 1 181 ? 13.124 19.176 -33.792 1.00 82.75 181 ARG A O 1
ATOM 1399 N N . GLU A 1 182 ? 14.909 18.407 -34.942 1.00 70.12 182 GLU A N 1
ATOM 1400 C CA . GLU A 1 182 ? 15.787 19.531 -34.614 1.00 70.12 182 GLU A CA 1
ATOM 1401 C C . GLU A 1 182 ? 15.118 20.844 -35.051 1.00 70.12 182 GLU A C 1
ATOM 1403 O O . GLU A 1 182 ? 14.467 20.897 -36.098 1.00 70.12 182 GLU A O 1
ATOM 1408 N N . ALA A 1 183 ? 15.223 21.885 -34.219 1.00 56.84 183 ALA A N 1
ATOM 1409 C CA . ALA A 1 183 ? 14.325 23.043 -34.231 1.00 56.84 183 ALA A CA 1
ATOM 1410 C C . ALA A 1 183 ? 14.578 24.032 -35.393 1.00 56.84 183 ALA A C 1
ATOM 1412 O O . ALA A 1 183 ? 14.889 25.206 -35.190 1.00 56.84 183 ALA A O 1
ATOM 1413 N N . ALA A 1 184 ? 14.409 23.565 -36.630 1.00 54.94 184 ALA A N 1
ATOM 1414 C CA . ALA A 1 184 ? 14.590 24.302 -37.877 1.00 54.94 184 ALA A CA 1
ATOM 1415 C C . ALA A 1 184 ? 13.438 25.292 -38.176 1.00 54.94 184 ALA A C 1
ATOM 1417 O O . ALA A 1 184 ? 12.822 25.255 -39.238 1.00 54.94 184 ALA A O 1
ATOM 1418 N N . ALA A 1 185 ? 13.186 26.206 -37.235 1.00 56.94 185 ALA A N 1
ATOM 1419 C CA . ALA A 1 185 ? 12.561 27.514 -37.454 1.00 56.94 185 ALA A CA 1
ATOM 1420 C C . ALA A 1 185 ? 11.203 27.558 -38.201 1.00 56.94 185 ALA A C 1
ATOM 1422 O O . ALA A 1 185 ? 10.974 28.456 -39.013 1.00 56.94 185 ALA A O 1
ATOM 1423 N N . SER A 1 186 ? 10.271 26.650 -37.890 1.00 56.56 186 SER A N 1
ATOM 1424 C CA . SER A 1 186 ? 8.848 26.806 -38.243 1.00 56.56 186 SER A CA 1
ATOM 1425 C C . SER A 1 186 ? 7.970 26.782 -36.989 1.00 56.56 186 SER A C 1
ATOM 1427 O O . SER A 1 186 ? 7.700 25.716 -36.434 1.00 56.56 186 SER A O 1
ATOM 1429 N N . GLU A 1 187 ? 7.544 27.959 -36.535 1.00 62.72 187 GLU A N 1
ATOM 1430 C CA . GLU A 1 187 ? 6.677 28.122 -35.363 1.00 62.72 187 GLU A CA 1
ATOM 1431 C C . GLU A 1 187 ? 5.233 27.640 -35.628 1.00 62.72 187 GLU A C 1
ATOM 1433 O O . GLU A 1 187 ? 4.705 27.769 -36.731 1.00 62.72 187 GLU A O 1
ATOM 1438 N N . GLU A 1 188 ? 4.595 27.114 -34.578 1.00 57.06 188 GLU A N 1
ATOM 1439 C CA . GLU A 1 188 ? 3.133 27.045 -34.396 1.00 57.06 188 GLU A CA 1
ATOM 1440 C C . GLU A 1 188 ? 2.272 26.376 -35.493 1.00 57.06 188 GLU A C 1
ATOM 1442 O O . GLU A 1 188 ? 1.133 26.774 -35.741 1.00 57.06 188 GLU A O 1
ATOM 1447 N N . ALA A 1 189 ? 2.732 25.255 -36.055 1.00 64.50 189 ALA A N 1
ATOM 1448 C CA . ALA A 1 189 ? 1.800 24.221 -36.517 1.00 64.50 189 ALA A CA 1
ATOM 1449 C C . ALA A 1 189 ? 1.363 23.366 -35.304 1.00 64.50 189 ALA A C 1
ATOM 1451 O O . ALA A 1 189 ? 2.198 22.635 -34.765 1.00 64.50 189 ALA A O 1
ATOM 1452 N N . PRO A 1 190 ? 0.100 23.427 -34.832 1.00 56.31 190 PRO A N 1
ATOM 1453 C CA . PRO A 1 190 ? -0.349 22.562 -33.747 1.00 56.31 190 PRO A CA 1
ATOM 1454 C C . PRO A 1 190 ? -0.429 21.118 -34.252 1.00 56.31 190 PRO A C 1
ATOM 1456 O O . PRO A 1 190 ? -1.293 20.798 -35.068 1.00 56.31 190 PRO A O 1
ATOM 1459 N N . CYS A 1 191 ? 0.467 20.249 -33.775 1.00 55.06 191 CYS A N 1
ATOM 1460 C CA . CYS A 1 191 ? 0.405 18.818 -34.071 1.00 55.06 191 CYS A CA 1
ATOM 1461 C C . CYS A 1 191 ? -0.979 18.269 -33.709 1.00 55.06 191 CYS A C 1
ATOM 1463 O O . CYS A 1 191 ? -1.456 18.463 -32.586 1.00 55.06 191 CYS A O 1
ATOM 1465 N N . GLU A 1 192 ? -1.614 17.571 -34.652 1.00 65.56 192 GLU A N 1
ATOM 1466 C CA . GLU A 1 192 ? -2.845 16.841 -34.367 1.00 65.56 192 GLU A CA 1
ATOM 1467 C C . GLU A 1 192 ? -2.560 15.814 -33.262 1.00 65.56 192 GLU A C 1
ATOM 1469 O O . GLU A 1 192 ? -1.528 15.143 -33.269 1.00 65.56 192 GLU A O 1
ATOM 1474 N N . VAL A 1 193 ? -3.440 15.738 -32.261 1.00 62.19 193 VAL A N 1
ATOM 1475 C CA . VAL A 1 193 ? -3.210 14.884 -31.090 1.00 62.19 193 VAL A CA 1
ATOM 1476 C C . VAL A 1 193 ? -3.405 13.429 -31.499 1.00 62.19 193 VAL A C 1
ATOM 1478 O O . VAL A 1 193 ? -4.535 12.940 -31.542 1.00 62.19 193 VAL A O 1
ATOM 1481 N N . GLU A 1 194 ? -2.298 12.748 -31.795 1.00 70.50 194 GLU A N 1
ATOM 1482 C CA . GLU A 1 194 ? -2.304 11.332 -32.149 1.00 70.50 194 GLU A CA 1
ATOM 1483 C C . GLU A 1 194 ? -3.013 10.498 -31.073 1.00 70.50 194 GLU A C 1
ATOM 1485 O O . GLU A 1 194 ? -2.804 10.652 -29.861 1.00 70.50 194 GLU A O 1
ATOM 1490 N N . ALA A 1 195 ? -3.902 9.617 -31.528 1.00 80.81 195 ALA A N 1
ATOM 1491 C CA . ALA A 1 195 ? -4.657 8.744 -30.647 1.00 80.81 195 ALA A CA 1
ATOM 1492 C C . ALA A 1 195 ? -3.725 7.704 -30.008 1.00 80.81 195 ALA A C 1
ATOM 1494 O O . ALA A 1 195 ? -2.871 7.131 -30.679 1.00 80.81 195 ALA A O 1
ATOM 1495 N N . HIS A 1 196 ? -3.927 7.414 -28.719 1.00 87.56 196 HIS A N 1
ATOM 1496 C CA . HIS A 1 196 ? -3.160 6.381 -28.022 1.00 87.56 196 HIS A CA 1
ATOM 1497 C C . HIS A 1 196 ? -3.313 5.013 -28.696 1.00 87.56 196 HIS A C 1
ATOM 1499 O O . HIS A 1 196 ? -4.354 4.359 -28.560 1.00 87.56 196 HIS A O 1
ATOM 1505 N N . VAL A 1 197 ? -2.242 4.533 -29.324 1.00 91.69 197 VAL A N 1
ATOM 1506 C CA . VAL A 1 197 ? -2.113 3.117 -29.666 1.00 91.69 197 VAL A CA 1
ATOM 1507 C C . VAL A 1 197 ? -2.104 2.327 -28.356 1.00 91.69 197 VAL A C 1
ATOM 1509 O O . VAL A 1 197 ? -1.422 2.692 -27.394 1.00 91.69 197 VAL A O 1
ATOM 1512 N N . THR A 1 198 ? -2.939 1.289 -28.293 1.00 95.12 198 THR A N 1
ATOM 1513 C CA . THR A 1 198 ? -3.179 0.495 -27.083 1.00 95.12 198 THR A CA 1
ATOM 1514 C C . THR A 1 198 ? -2.924 -0.980 -27.374 1.00 95.12 198 THR A C 1
ATOM 1516 O O . THR A 1 198 ? -3.569 -1.559 -28.247 1.00 95.12 198 THR A O 1
ATOM 1519 N N . THR A 1 199 ? -2.024 -1.592 -26.610 1.00 96.12 199 THR A N 1
ATOM 1520 C CA . THR A 1 199 ? -1.621 -2.999 -26.723 1.00 96.12 199 THR A CA 1
ATOM 1521 C C . THR A 1 199 ? -1.896 -3.695 -25.395 1.00 96.12 199 THR A C 1
ATOM 1523 O O . THR A 1 199 ? -1.530 -3.179 -24.342 1.00 96.12 199 THR A O 1
ATOM 1526 N N . SER A 1 200 ? -2.544 -4.859 -25.428 1.00 96.44 200 SER A N 1
ATOM 1527 C CA . SER A 1 200 ? -2.854 -5.655 -24.235 1.00 96.44 200 SER A CA 1
ATOM 1528 C C . SER A 1 200 ? -2.156 -7.006 -24.313 1.00 96.44 200 SER A C 1
ATOM 1530 O O . SER A 1 200 ? -2.203 -7.654 -25.357 1.00 96.44 200 SER A O 1
ATOM 1532 N N . THR A 1 201 ? -1.562 -7.429 -23.201 1.00 96.56 201 THR A N 1
ATOM 1533 C CA . THR A 1 201 ? -0.861 -8.710 -23.037 1.00 96.56 201 THR A CA 1
ATOM 1534 C C . THR A 1 201 ? -1.060 -9.246 -21.609 1.00 96.56 201 THR A C 1
ATOM 1536 O O . THR A 1 201 ? -1.617 -8.548 -20.756 1.00 96.56 201 THR A O 1
ATOM 1539 N N . GLY A 1 202 ? -0.656 -10.488 -21.342 1.00 95.56 202 GLY A N 1
ATOM 1540 C CA . GLY A 1 202 ? -0.546 -11.018 -19.977 1.00 95.56 202 GLY A CA 1
ATOM 1541 C C . GLY A 1 202 ? 0.726 -10.517 -19.282 1.00 95.56 202 GLY A C 1
ATOM 1542 O O . GLY A 1 202 ? 1.604 -9.952 -19.933 1.00 95.56 202 GLY A O 1
ATOM 1543 N N . PHE A 1 203 ? 0.852 -10.720 -17.971 1.00 94.00 203 PHE A N 1
ATOM 1544 C CA . PHE A 1 203 ? 2.124 -10.541 -17.256 1.00 94.00 203 PHE A CA 1
ATOM 1545 C C . PHE A 1 203 ? 3.198 -11.476 -17.844 1.00 94.00 203 PHE A C 1
ATOM 1547 O O . PHE A 1 203 ? 2.875 -12.544 -18.360 1.00 94.00 203 PHE A O 1
ATOM 1554 N N . TYR A 1 204 ? 4.465 -11.056 -17.795 1.00 88.69 204 TYR A N 1
ATOM 1555 C CA . TYR A 1 204 ? 5.571 -11.752 -18.461 1.00 88.69 204 TYR A CA 1
ATOM 1556 C C . TYR A 1 204 ? 5.827 -13.143 -17.862 1.00 88.69 204 TYR A C 1
ATOM 1558 O O . TYR A 1 204 ? 5.828 -14.132 -18.592 1.00 88.69 204 TYR A O 1
ATOM 1566 N N . THR A 1 205 ? 5.933 -13.233 -16.534 1.00 87.31 205 THR A N 1
ATOM 1567 C CA . THR A 1 205 ? 5.932 -14.509 -15.806 1.00 87.31 205 THR A CA 1
ATOM 1568 C C . THR A 1 205 ? 4.513 -14.855 -15.346 1.00 87.31 205 THR A C 1
ATOM 1570 O O . THR A 1 205 ? 3.885 -14.092 -14.612 1.00 87.31 205 THR A O 1
ATOM 1573 N N . THR A 1 206 ? 4.000 -16.022 -15.746 1.00 81.62 206 THR A N 1
ATOM 1574 C CA . THR A 1 206 ? 2.669 -16.532 -15.351 1.00 81.62 206 THR A CA 1
ATOM 1575 C C . THR A 1 206 ? 2.715 -17.602 -14.267 1.00 81.62 206 THR A C 1
ATOM 1577 O O . THR A 1 206 ? 1.794 -17.695 -13.457 1.00 81.62 206 THR A O 1
ATOM 1580 N N . ASP A 1 207 ? 3.783 -18.397 -14.238 1.00 84.19 207 ASP A N 1
ATOM 1581 C CA . ASP A 1 207 ? 3.783 -19.719 -13.592 1.00 84.19 207 ASP A CA 1
ATOM 1582 C C . ASP A 1 207 ? 4.146 -19.671 -12.095 1.00 84.19 207 ASP A C 1
ATOM 1584 O O . ASP A 1 207 ? 4.144 -20.695 -11.410 1.00 84.19 207 ASP A O 1
ATOM 1588 N N . ILE A 1 208 ? 4.440 -18.474 -11.575 1.00 86.00 208 ILE A N 1
ATOM 1589 C CA . ILE A 1 208 ? 4.870 -18.233 -10.195 1.00 86.00 208 ILE A CA 1
ATOM 1590 C C . ILE A 1 208 ? 3.797 -17.446 -9.425 1.00 86.00 208 ILE A C 1
ATOM 1592 O O . ILE A 1 208 ? 3.225 -16.458 -9.895 1.00 86.00 208 ILE A O 1
ATOM 1596 N N . GLY A 1 209 ? 3.528 -17.893 -8.197 1.00 85.19 209 GLY A N 1
ATOM 1597 C CA . GLY A 1 209 ? 2.578 -17.278 -7.268 1.00 85.19 209 GLY A CA 1
ATOM 1598 C C . GLY A 1 209 ? 3.129 -16.027 -6.579 1.00 85.19 209 GLY A C 1
ATOM 1599 O O . GLY A 1 209 ? 3.336 -16.042 -5.370 1.00 85.19 209 GLY A O 1
ATOM 1600 N N . PHE A 1 210 ? 3.370 -14.959 -7.338 1.00 89.25 210 PHE A N 1
ATOM 1601 C CA . PHE A 1 210 ? 3.596 -13.608 -6.809 1.00 89.25 210 PHE A CA 1
ATOM 1602 C C . PHE A 1 210 ? 2.267 -12.845 -6.671 1.00 89.25 210 PHE A C 1
ATOM 1604 O O . PHE A 1 210 ? 1.359 -13.065 -7.466 1.00 89.25 210 PHE A O 1
ATOM 1611 N N . ASP A 1 211 ? 2.182 -11.894 -5.736 1.00 89.31 211 ASP A N 1
ATOM 1612 C CA . ASP A 1 211 ? 1.031 -10.979 -5.574 1.00 89.31 211 ASP A CA 1
ATOM 1613 C C . ASP A 1 211 ? 1.446 -9.492 -5.489 1.00 89.31 211 ASP A C 1
ATOM 1615 O O . ASP A 1 211 ? 0.601 -8.624 -5.262 1.00 89.31 211 ASP A O 1
ATOM 1619 N N . LEU A 1 212 ? 2.745 -9.194 -5.645 1.00 92.69 212 LEU A N 1
ATOM 1620 C CA . LEU A 1 212 ? 3.373 -7.878 -5.468 1.00 92.69 212 LEU A CA 1
ATOM 1621 C C . LEU A 1 212 ? 4.532 -7.696 -6.465 1.00 92.69 212 LEU A C 1
ATOM 1623 O O . LEU A 1 212 ? 5.214 -8.664 -6.796 1.00 92.69 212 LEU A O 1
ATOM 1627 N N . ALA A 1 213 ? 4.800 -6.456 -6.882 1.00 94.62 213 ALA A N 1
ATOM 1628 C CA . ALA A 1 213 ? 6.064 -6.063 -7.508 1.00 94.62 213 ALA A CA 1
ATOM 1629 C C . ALA A 1 213 ? 7.006 -5.516 -6.423 1.00 94.62 213 ALA A C 1
ATOM 1631 O O . ALA A 1 213 ? 6.633 -4.557 -5.746 1.00 94.62 213 ALA A O 1
ATOM 1632 N N . LYS A 1 214 ? 8.195 -6.110 -6.247 1.00 94.19 214 LYS A N 1
ATOM 1633 C CA . LYS A 1 214 ? 9.229 -5.659 -5.294 1.00 94.19 214 LYS A CA 1
ATOM 1634 C C . LYS A 1 214 ? 10.071 -4.508 -5.835 1.00 94.19 214 LYS A C 1
ATOM 1636 O O . LYS A 1 214 ? 10.426 -3.626 -5.063 1.00 94.19 214 LYS A O 1
ATOM 1641 N N . ALA A 1 215 ? 10.358 -4.496 -7.135 1.00 95.81 215 ALA A N 1
ATOM 1642 C CA . ALA A 1 215 ? 11.238 -3.509 -7.754 1.00 95.81 215 ALA A CA 1
ATOM 1643 C C . ALA A 1 215 ? 10.666 -2.953 -9.065 1.00 95.81 215 ALA A C 1
ATOM 1645 O O . ALA A 1 215 ? 9.865 -3.605 -9.743 1.00 95.81 215 ALA A O 1
ATOM 1646 N N . VAL A 1 216 ? 11.109 -1.747 -9.423 1.00 96.81 216 VAL A N 1
ATOM 1647 C CA . VAL A 1 216 ? 11.031 -1.190 -10.780 1.00 96.81 216 VAL A CA 1
ATOM 1648 C C . VAL A 1 216 ? 12.457 -1.022 -11.302 1.00 96.81 216 VAL A C 1
ATOM 1650 O O . VAL A 1 216 ? 13.320 -0.546 -10.568 1.00 96.81 216 VAL A O 1
ATOM 1653 N N . PHE A 1 217 ? 12.714 -1.435 -12.543 1.00 96.12 217 PHE A N 1
ATOM 1654 C CA . PHE A 1 217 ? 14.059 -1.447 -13.123 1.00 96.12 217 PHE A CA 1
ATOM 1655 C C . PHE A 1 217 ? 14.103 -0.809 -14.516 1.00 96.12 217 PHE A C 1
ATOM 1657 O O . PHE A 1 217 ? 13.116 -0.823 -15.258 1.00 96.12 217 PHE A O 1
ATOM 1664 N N . LEU A 1 218 ? 15.264 -0.255 -14.867 1.00 95.81 218 LEU A N 1
ATOM 1665 C CA . LEU A 1 218 ? 15.585 0.308 -16.177 1.00 95.81 218 LEU A CA 1
ATOM 1666 C C . LEU A 1 218 ? 16.879 -0.339 -16.679 1.00 95.81 218 LEU A C 1
ATOM 1668 O O . LEU A 1 218 ? 17.957 -0.001 -16.195 1.00 95.81 218 LEU A O 1
ATOM 1672 N N . ARG A 1 219 ? 16.770 -1.254 -17.644 1.00 94.81 219 ARG A N 1
ATOM 1673 C CA . ARG A 1 219 ? 17.884 -2.037 -18.196 1.00 94.81 219 ARG A CA 1
ATOM 1674 C C . ARG A 1 219 ? 18.249 -1.566 -19.601 1.00 94.81 219 ARG A C 1
ATOM 1676 O O . ARG A 1 219 ? 17.452 -1.685 -20.530 1.00 94.81 219 ARG A O 1
ATOM 1683 N N . ALA A 1 220 ? 19.468 -1.075 -19.763 1.00 94.94 220 ALA A N 1
ATOM 1684 C CA . ALA A 1 220 ? 20.145 -0.859 -21.034 1.00 94.94 220 ALA A CA 1
ATOM 1685 C C . ALA A 1 220 ? 21.023 -2.076 -21.378 1.00 94.94 220 ALA A C 1
ATOM 1687 O O . ALA A 1 220 ? 21.672 -2.647 -20.502 1.00 94.94 220 ALA A O 1
ATOM 1688 N N . THR A 1 221 ? 21.064 -2.465 -22.654 1.00 93.00 221 THR A N 1
ATOM 1689 C CA . THR A 1 221 ? 21.927 -3.556 -23.145 1.00 93.00 221 THR A CA 1
ATOM 1690 C C . THR A 1 221 ? 22.580 -3.186 -24.472 1.00 93.00 221 THR A C 1
ATOM 1692 O O . THR A 1 221 ? 21.870 -2.758 -25.387 1.00 93.00 221 THR A O 1
ATOM 1695 N N . GLY A 1 222 ? 23.888 -3.415 -24.614 1.00 92.69 222 GLY A N 1
ATOM 1696 C CA . GLY A 1 222 ? 24.656 -2.961 -25.778 1.00 92.69 222 GLY A CA 1
ATOM 1697 C C . GLY A 1 222 ? 24.753 -1.431 -25.871 1.00 92.69 222 GLY A C 1
ATOM 1698 O O . GLY A 1 222 ? 24.445 -0.712 -24.918 1.00 92.69 222 GLY A O 1
ATOM 1699 N N . THR A 1 223 ? 25.144 -0.919 -27.039 1.00 92.75 223 THR A N 1
ATOM 1700 C CA . THR A 1 223 ? 25.301 0.519 -27.280 1.00 92.75 223 THR A CA 1
ATOM 1701 C C . THR A 1 223 ? 23.942 1.207 -27.417 1.00 92.75 223 THR A C 1
ATOM 1703 O O . THR A 1 223 ? 23.262 1.119 -28.447 1.00 92.75 223 THR A O 1
ATOM 1706 N N . VAL A 1 224 ? 23.543 1.936 -26.376 1.00 94.94 224 VAL A N 1
ATOM 1707 C CA . VAL A 1 224 ? 22.294 2.708 -26.328 1.00 94.94 224 VAL A CA 1
ATOM 1708 C C . VAL A 1 224 ? 22.488 4.030 -25.597 1.00 94.94 224 VAL A C 1
ATOM 1710 O O . VAL A 1 224 ? 23.301 4.153 -24.683 1.00 94.94 224 VAL A O 1
ATOM 1713 N N . ARG A 1 225 ? 21.691 5.027 -25.981 1.00 95.38 225 ARG A N 1
ATOM 1714 C CA . ARG A 1 225 ? 21.623 6.331 -25.327 1.00 95.38 225 ARG A CA 1
ATOM 1715 C C . ARG A 1 225 ? 20.165 6.761 -25.202 1.00 95.38 225 ARG A C 1
ATOM 1717 O O . ARG A 1 225 ? 19.531 7.161 -26.181 1.00 95.38 225 ARG A O 1
ATOM 1724 N N . VAL A 1 226 ? 19.631 6.668 -23.989 1.00 95.88 226 VAL A N 1
ATOM 1725 C CA . VAL A 1 226 ? 18.235 6.986 -23.667 1.00 95.88 226 VAL A CA 1
ATOM 1726 C C . VAL A 1 226 ? 18.206 7.993 -22.531 1.00 95.88 226 VAL A C 1
ATOM 1728 O O . VAL A 1 226 ? 18.820 7.800 -21.488 1.00 95.88 226 VAL A O 1
ATOM 1731 N N . ARG A 1 227 ? 17.478 9.086 -22.730 1.00 96.12 227 ARG A N 1
ATOM 1732 C CA . ARG A 1 227 ? 17.263 10.115 -21.721 1.00 96.12 227 ARG A CA 1
ATOM 1733 C C . ARG A 1 227 ? 15.952 9.864 -20.996 1.00 96.12 227 ARG A C 1
ATOM 1735 O O . ARG A 1 227 ? 14.893 9.792 -21.616 1.00 96.12 227 ARG A O 1
ATOM 1742 N N . LEU A 1 228 ? 16.027 9.754 -19.685 1.00 96.50 228 LEU A N 1
ATOM 1743 C CA . LEU A 1 228 ? 14.896 9.589 -18.789 1.00 96.50 228 LEU A CA 1
ATOM 1744 C C . LEU A 1 228 ? 14.343 10.979 -18.452 1.00 96.50 228 LEU A C 1
ATOM 1746 O O . LEU A 1 228 ? 15.117 11.904 -18.213 1.00 96.50 228 LEU A O 1
ATOM 1750 N N . LEU A 1 229 ? 13.018 11.145 -18.448 1.00 96.19 229 LEU A N 1
ATOM 1751 C CA . LEU A 1 229 ? 12.377 12.412 -18.068 1.00 96.19 229 LEU A CA 1
ATOM 1752 C C . LEU A 1 229 ? 11.629 12.254 -16.744 1.00 96.19 229 LEU A C 1
ATOM 1754 O O . LEU A 1 229 ? 11.940 12.937 -15.774 1.00 96.19 229 LEU A O 1
ATOM 1758 N N . SER A 1 230 ? 10.691 11.310 -16.670 1.00 97.00 230 SER A N 1
ATOM 1759 C CA . SER A 1 230 ? 9.968 10.997 -15.433 1.00 97.00 230 SER A CA 1
ATOM 1760 C C . SER A 1 230 ? 9.419 9.573 -15.430 1.00 97.00 230 SER A C 1
ATOM 1762 O O . SER A 1 230 ? 9.154 9.012 -16.492 1.00 97.00 230 SER A O 1
ATOM 1764 N N . LEU A 1 231 ? 9.234 9.008 -14.235 1.00 97.56 231 LEU A N 1
ATOM 1765 C CA . LEU A 1 231 ? 8.602 7.707 -13.985 1.00 97.56 231 LEU A CA 1
ATOM 1766 C C . LEU A 1 231 ? 7.708 7.837 -12.745 1.00 97.56 231 LEU A C 1
ATOM 1768 O O . LEU A 1 231 ? 8.141 8.364 -11.723 1.00 97.56 231 LEU A O 1
ATOM 1772 N N . GLU A 1 232 ? 6.463 7.374 -12.819 1.00 97.31 232 GLU A N 1
ATOM 1773 C CA . GLU A 1 232 ? 5.542 7.293 -11.683 1.00 97.31 232 GLU A CA 1
ATOM 1774 C C . GLU A 1 232 ? 4.869 5.913 -11.635 1.00 97.31 232 GLU A C 1
ATOM 1776 O O . GLU A 1 232 ? 4.214 5.487 -12.587 1.00 97.31 232 GLU A O 1
ATOM 1781 N N . CYS A 1 233 ? 4.996 5.228 -10.497 1.00 96.75 233 CYS A N 1
ATOM 1782 C CA . CYS A 1 233 ? 4.255 4.008 -1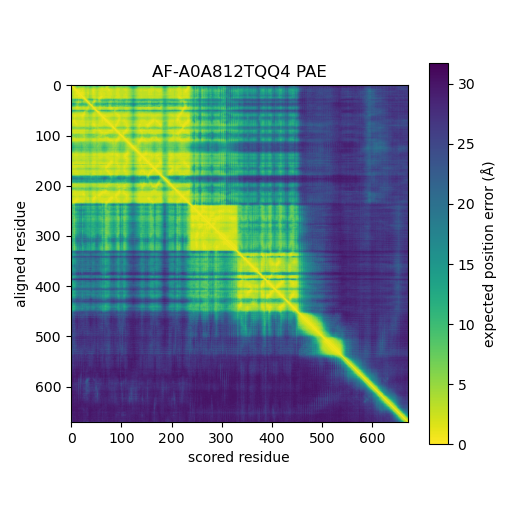0.191 1.00 96.75 233 CYS A CA 1
ATOM 1783 C C . CYS A 1 233 ? 3.129 4.333 -9.204 1.00 96.75 233 CYS A C 1
ATOM 1785 O O . CYS A 1 233 ? 3.348 4.961 -8.164 1.00 96.75 233 CYS A O 1
ATOM 1787 N N . GLN A 1 234 ? 1.917 3.875 -9.508 1.00 94.88 234 GLN A N 1
ATOM 1788 C CA . GLN A 1 234 ? 0.736 3.983 -8.654 1.00 94.88 234 GLN A CA 1
ATOM 1789 C C . GLN A 1 234 ? 0.292 2.579 -8.244 1.00 94.88 234 GLN A C 1
ATOM 1791 O O . GLN A 1 234 ? 0.303 1.663 -9.067 1.00 94.88 234 GLN A O 1
ATOM 1796 N N . SER A 1 235 ? -0.095 2.397 -6.980 1.00 90.50 235 SER A N 1
ATOM 1797 C CA . SER A 1 235 ? -0.428 1.075 -6.436 1.00 90.50 235 SER A CA 1
ATOM 1798 C C . SER A 1 235 ? -1.714 1.044 -5.618 1.00 90.50 235 SER A C 1
ATOM 1800 O O . SER A 1 235 ? -2.157 2.053 -5.055 1.00 90.50 235 SER A O 1
ATOM 1802 N N . LEU A 1 236 ? -2.277 -0.158 -5.498 1.00 79.19 236 LEU A N 1
ATOM 1803 C CA . LEU A 1 236 ? -3.267 -0.491 -4.484 1.00 79.19 236 LEU A CA 1
ATOM 1804 C C . LEU A 1 236 ? -2.552 -0.755 -3.156 1.00 79.19 236 LEU A C 1
ATOM 1806 O O . LEU A 1 236 ? -2.119 -1.868 -2.866 1.00 79.19 236 LEU A O 1
ATOM 1810 N N . CYS A 1 237 ? -2.450 0.275 -2.318 1.00 64.56 237 CYS A N 1
ATOM 1811 C CA . CYS A 1 237 ? -1.947 0.121 -0.956 1.00 64.56 237 CYS A CA 1
ATOM 1812 C C . CYS A 1 237 ? -3.048 -0.483 -0.059 1.00 64.56 237 CYS A C 1
ATOM 1814 O O . CYS A 1 237 ? -3.773 0.239 0.631 1.00 64.56 237 CYS A O 1
ATOM 1816 N N . VAL A 1 238 ? -3.249 -1.804 -0.151 1.00 60.97 238 VAL A N 1
ATOM 1817 C CA . VAL A 1 238 ? -4.341 -2.529 0.529 1.00 60.97 238 VAL A CA 1
ATOM 1818 C C . VAL A 1 238 ? -4.066 -2.678 2.027 1.00 60.97 238 VAL A C 1
ATOM 1820 O O . VAL A 1 238 ? -4.893 -2.267 2.840 1.00 60.97 238 VAL A O 1
ATOM 1823 N N . ASP A 1 239 ? -2.892 -3.190 2.404 1.00 69.88 239 ASP A N 1
ATOM 1824 C CA . ASP A 1 239 ? -2.568 -3.549 3.798 1.00 69.88 239 ASP A CA 1
ATOM 1825 C C . ASP A 1 239 ? -2.463 -2.347 4.745 1.00 69.88 239 ASP A C 1
ATOM 1827 O O . ASP A 1 239 ? -2.627 -2.475 5.959 1.00 69.88 239 ASP A O 1
ATOM 1831 N N . GLN A 1 240 ? -2.241 -1.154 4.186 1.00 84.19 240 GLN A N 1
ATOM 1832 C CA . GLN A 1 240 ? -2.213 0.095 4.941 1.00 84.19 240 GLN A CA 1
ATOM 1833 C C . GLN A 1 240 ? -3.606 0.708 5.159 1.00 84.19 240 GLN A C 1
ATOM 1835 O O . GLN A 1 240 ? -3.701 1.756 5.793 1.00 84.19 240 GLN A O 1
ATOM 1840 N N . GLN A 1 241 ? -4.700 0.108 4.673 1.00 89.75 241 GLN A N 1
ATOM 1841 C CA . GLN A 1 241 ? -6.061 0.616 4.894 1.00 89.75 241 GLN A CA 1
ATOM 1842 C C . GLN A 1 241 ? -6.724 -0.026 6.117 1.00 89.75 241 GLN A C 1
ATOM 1844 O O . GLN A 1 241 ? -6.765 -1.242 6.285 1.00 89.75 241 GLN A O 1
ATOM 1849 N N . CYS A 1 242 ? -7.324 0.800 6.973 1.00 94.62 242 CYS A N 1
ATOM 1850 C CA . CYS A 1 242 ? -8.082 0.313 8.115 1.00 94.62 242 CYS A CA 1
ATOM 1851 C C . CYS A 1 242 ? -9.445 -0.247 7.664 1.00 94.62 242 CYS A C 1
ATOM 1853 O O . CYS A 1 242 ? -10.295 0.531 7.223 1.00 94.62 242 CYS A O 1
ATOM 1855 N N . PRO A 1 243 ? -9.751 -1.539 7.884 1.00 92.69 243 PRO A N 1
ATOM 1856 C CA . PRO A 1 243 ? -10.981 -2.179 7.390 1.00 92.69 243 PRO A CA 1
ATOM 1857 C C . PRO A 1 243 ? -12.274 -1.700 8.085 1.00 92.69 243 PRO A C 1
ATOM 1859 O O . PRO A 1 243 ? -13.365 -2.169 7.767 1.00 92.69 243 PRO A O 1
ATOM 1862 N N . VAL A 1 244 ? -12.174 -0.789 9.062 1.00 95.62 244 VAL A N 1
ATOM 1863 C CA . VAL A 1 244 ? -13.320 -0.203 9.784 1.00 95.62 244 VAL A CA 1
ATOM 1864 C C . VAL A 1 244 ? -13.699 1.177 9.244 1.00 95.62 244 VAL A C 1
ATOM 1866 O O . VAL A 1 244 ? -14.887 1.480 9.163 1.00 95.62 244 VAL A O 1
ATOM 1869 N N . CYS A 1 245 ? -12.724 2.015 8.876 1.00 94.75 245 CYS A N 1
ATOM 1870 C CA . CYS A 1 245 ? -12.973 3.373 8.374 1.00 94.75 245 CYS A CA 1
ATOM 1871 C C . CYS A 1 245 ? -12.570 3.595 6.909 1.00 94.75 245 CYS A C 1
ATOM 1873 O O . CYS A 1 245 ? -12.879 4.655 6.378 1.00 94.75 245 CYS A O 1
ATOM 1875 N N . TRP A 1 246 ? -11.924 2.615 6.264 1.00 89.56 246 TRP A N 1
ATOM 1876 C CA . TRP A 1 246 ? -11.479 2.639 4.860 1.00 89.56 246 TRP A CA 1
ATOM 1877 C C . TRP A 1 246 ? -10.507 3.782 4.511 1.00 89.56 246 TRP A C 1
ATOM 1879 O O . TRP A 1 246 ? -10.267 4.074 3.344 1.00 89.56 246 TRP A O 1
ATOM 1889 N N . ASN A 1 247 ? -9.914 4.396 5.537 1.00 88.44 247 ASN A N 1
ATOM 1890 C CA . ASN A 1 247 ? -8.810 5.342 5.428 1.00 88.44 247 ASN A CA 1
ATOM 1891 C C . ASN A 1 247 ? -7.479 4.630 5.702 1.00 88.44 247 ASN A C 1
ATOM 1893 O O . ASN A 1 247 ? -7.455 3.564 6.324 1.00 88.44 247 ASN A O 1
ATOM 1897 N N . LEU A 1 248 ? -6.375 5.268 5.314 1.00 89.12 248 LEU A N 1
ATOM 1898 C CA . LEU A 1 248 ? -5.027 4.861 5.711 1.00 89.12 248 LEU A CA 1
ATOM 1899 C C . LEU A 1 248 ? -4.907 4.753 7.241 1.00 89.12 248 LEU A C 1
ATOM 1901 O O . LEU A 1 248 ? -5.435 5.587 7.990 1.00 89.12 248 LEU A O 1
ATOM 1905 N N . LEU A 1 249 ? -4.222 3.700 7.684 1.00 95.12 249 LEU A N 1
ATOM 1906 C CA . LEU A 1 249 ? -3.959 3.369 9.075 1.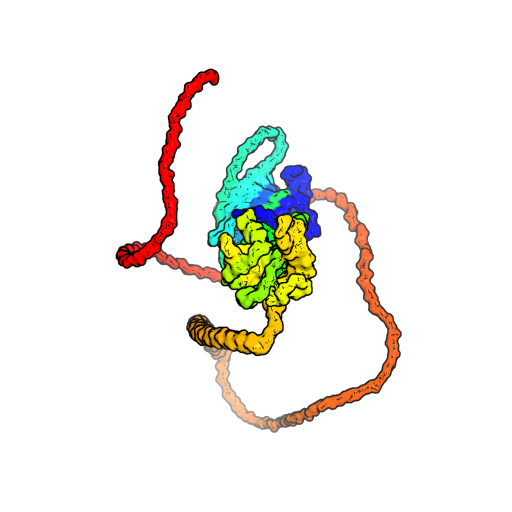00 95.12 249 LEU A CA 1
ATOM 1907 C C . LEU A 1 249 ? -3.199 4.515 9.755 1.00 95.12 249 LEU A C 1
ATOM 1909 O O . LEU A 1 249 ? -2.097 4.873 9.359 1.00 95.12 249 LEU A O 1
ATOM 1913 N N . CYS A 1 250 ? -3.766 5.070 10.822 1.00 96.75 250 CYS A N 1
ATOM 1914 C CA . CYS A 1 250 ? -3.093 6.073 11.640 1.00 96.75 250 CYS A CA 1
ATOM 1915 C C . CYS A 1 250 ? -2.996 5.573 13.076 1.00 96.75 250 CYS A C 1
ATOM 1917 O O . CYS A 1 250 ? -4.003 5.149 13.656 1.00 96.75 250 CYS A O 1
ATOM 1919 N N . GLU A 1 251 ? -1.771 5.569 13.606 1.00 97.81 251 GLU A N 1
ATOM 1920 C CA . GLU A 1 251 ? -1.394 4.876 14.840 1.00 97.81 251 GLU A CA 1
ATOM 1921 C C . GLU A 1 251 ? -1.922 3.420 14.830 1.00 97.81 251 GLU A C 1
ATOM 1923 O O . GLU A 1 251 ? -2.834 3.082 15.590 1.00 97.81 251 GLU A O 1
ATOM 1928 N N . PRO A 1 252 ? -1.423 2.555 13.916 1.00 97.69 252 PRO A N 1
ATOM 1929 C CA . PRO A 1 252 ? -1.930 1.197 13.709 1.00 97.69 252 PRO A CA 1
ATOM 1930 C C . PRO A 1 252 ? -1.795 0.329 14.964 1.00 97.69 252 PRO A C 1
ATOM 1932 O O . PRO A 1 252 ? -0.704 -0.089 15.340 1.00 97.69 252 PRO A O 1
ATOM 1935 N N . VAL A 1 253 ? -2.917 -0.009 15.588 1.00 98.00 253 VAL A N 1
ATOM 1936 C CA . VAL A 1 253 ? -2.998 -0.932 16.723 1.00 98.00 253 VAL A CA 1
ATOM 1937 C C . VAL A 1 253 ? -3.209 -2.348 16.200 1.00 98.00 253 VAL A C 1
ATOM 1939 O O . VAL A 1 253 ? -4.159 -2.601 15.456 1.00 98.00 253 VAL A O 1
ATOM 1942 N N . ALA A 1 254 ? -2.342 -3.277 16.607 1.00 95.88 254 ALA A N 1
ATOM 1943 C CA . ALA A 1 254 ? -2.512 -4.700 16.324 1.00 95.88 254 ALA A CA 1
ATOM 1944 C C . ALA A 1 254 ? -3.616 -5.298 17.214 1.00 95.88 254 ALA A C 1
ATOM 1946 O O . ALA A 1 254 ? -3.706 -4.995 18.408 1.00 95.88 254 ALA A O 1
ATOM 1947 N N . TRP A 1 255 ? -4.471 -6.148 16.648 1.00 97.00 255 TRP A N 1
ATOM 1948 C CA . TRP A 1 255 ? -5.571 -6.758 17.390 1.00 97.00 255 TRP A CA 1
ATOM 1949 C C . TRP A 1 255 ? -5.117 -8.013 18.161 1.00 97.00 255 TRP A C 1
ATOM 1951 O O . TRP A 1 255 ? -4.598 -8.938 17.535 1.00 97.00 255 TRP A O 1
ATOM 1961 N N . PRO A 1 256 ? -5.346 -8.113 19.488 1.00 96.25 256 PRO A N 1
ATOM 1962 C CA . PRO A 1 256 ? -4.886 -9.249 20.289 1.00 96.25 256 PRO A CA 1
ATOM 1963 C C . PRO A 1 256 ? -5.262 -10.617 19.700 1.00 96.25 256 PRO A C 1
ATOM 1965 O O . PRO A 1 256 ? -6.423 -10.871 19.382 1.00 96.25 256 PRO A O 1
ATOM 1968 N N . GLY A 1 257 ? -4.272 -11.504 19.565 1.00 94.25 257 GLY A N 1
ATOM 1969 C CA . GLY A 1 257 ? -4.467 -12.873 19.077 1.00 94.25 257 GLY A CA 1
ATOM 1970 C C . GLY A 1 257 ? -4.652 -13.033 17.560 1.00 94.25 257 GLY A C 1
ATOM 1971 O O . GLY A 1 257 ? -4.995 -14.129 17.126 1.00 94.25 257 GLY A O 1
ATOM 1972 N N . CYS A 1 258 ? -4.443 -11.995 16.739 1.00 94.12 258 CYS A N 1
ATOM 1973 C CA . CYS A 1 258 ? -4.462 -12.117 15.273 1.00 94.12 258 CYS A CA 1
ATOM 1974 C C . CYS A 1 258 ? -3.563 -11.054 14.593 1.00 94.12 258 CYS A C 1
ATOM 1976 O O . CYS A 1 258 ? -3.210 -10.070 15.237 1.00 94.12 258 CYS A O 1
ATOM 1978 N N . PRO A 1 259 ? -3.201 -11.196 13.303 1.00 91.94 259 PRO A N 1
ATOM 1979 C CA . PRO A 1 259 ? -2.247 -10.291 12.645 1.00 91.94 259 PRO A CA 1
ATOM 1980 C C . PRO A 1 259 ? -2.842 -8.951 12.164 1.00 91.94 259 PRO A C 1
ATOM 1982 O O . PRO A 1 259 ? -2.127 -8.160 11.563 1.00 91.94 259 PRO A O 1
ATOM 1985 N N . HIS A 1 260 ? -4.133 -8.684 12.386 1.00 94.56 260 HIS A N 1
ATOM 1986 C CA . HIS A 1 260 ? -4.838 -7.547 11.779 1.00 94.56 260 HIS A CA 1
ATOM 1987 C C . HIS A 1 260 ? -4.613 -6.221 12.528 1.00 94.56 260 HIS A C 1
ATOM 1989 O O . HIS A 1 260 ? -4.750 -6.170 13.755 1.00 94.56 260 HIS A O 1
ATOM 1995 N N . HIS A 1 261 ? -4.384 -5.131 11.785 1.00 96.31 261 HIS A N 1
ATOM 1996 C CA . HIS A 1 261 ? -4.235 -3.770 12.322 1.00 96.31 261 HIS A CA 1
ATOM 1997 C C . HIS A 1 261 ? -5.462 -2.884 12.069 1.00 96.31 261 HIS A C 1
ATOM 1999 O O . HIS A 1 261 ? -6.203 -3.043 11.100 1.00 96.31 261 HIS A O 1
ATOM 2005 N N . PHE A 1 262 ? -5.660 -1.906 12.953 1.00 97.62 262 PHE A N 1
ATOM 2006 C CA . PHE A 1 262 ? -6.737 -0.914 12.893 1.00 97.62 262 PHE A CA 1
ATOM 2007 C C . PHE A 1 262 ? -6.199 0.444 13.364 1.00 97.62 262 PHE A C 1
ATOM 2009 O O . PHE A 1 262 ? -5.315 0.468 14.216 1.00 97.62 262 PHE A O 1
ATOM 2016 N N . CYS A 1 263 ? -6.729 1.581 12.889 1.00 98.19 263 CYS A N 1
ATOM 2017 C CA . CYS A 1 263 ? -6.352 2.881 13.468 1.00 98.19 263 CYS A CA 1
ATOM 2018 C C . CYS A 1 263 ? -6.675 2.898 14.968 1.00 98.19 263 CYS A C 1
ATOM 2020 O O . CYS A 1 263 ? -7.701 2.331 15.360 1.00 98.19 263 CYS A O 1
ATOM 2022 N N . LEU A 1 264 ? -5.893 3.615 15.780 1.00 98.12 264 LEU A N 1
ATOM 2023 C CA . LEU A 1 264 ? -6.090 3.753 17.233 1.00 98.12 264 LEU A CA 1
ATOM 2024 C C . LEU A 1 264 ? -7.564 3.972 17.627 1.00 98.12 264 LEU A C 1
ATOM 2026 O O . LEU A 1 264 ? -8.113 3.228 18.436 1.00 98.12 264 LEU A O 1
ATOM 2030 N N . ILE A 1 265 ? -8.249 4.911 16.968 1.00 97.75 265 ILE A N 1
ATOM 2031 C CA . ILE A 1 265 ? -9.676 5.213 17.187 1.00 97.75 265 ILE A CA 1
ATOM 2032 C C . ILE A 1 265 ? -10.611 4.051 16.827 1.00 97.75 265 ILE A C 1
ATOM 2034 O O . ILE A 1 265 ? -11.610 3.820 17.510 1.00 97.75 265 ILE A O 1
ATOM 2038 N N . CYS A 1 266 ? -10.311 3.306 15.763 1.00 98.06 266 CYS A N 1
ATOM 2039 C CA . CYS A 1 266 ? -11.120 2.166 15.333 1.00 98.06 266 CYS A CA 1
ATOM 2040 C C . CYS A 1 266 ? -10.926 0.965 16.265 1.00 98.06 266 CYS A C 1
ATOM 2042 O O . CYS A 1 266 ? -11.904 0.299 16.614 1.00 98.06 266 CYS A O 1
ATOM 2044 N N . ALA A 1 267 ? -9.694 0.738 16.728 1.00 97.62 267 ALA A N 1
ATOM 2045 C CA . ALA A 1 267 ? -9.393 -0.232 17.771 1.00 97.62 267 ALA A CA 1
ATOM 2046 C C . ALA A 1 267 ? -10.103 0.142 19.083 1.00 97.62 267 ALA A C 1
ATOM 2048 O O . ALA A 1 267 ? -10.843 -0.683 19.612 1.00 97.62 267 ALA A O 1
ATOM 2049 N N . LEU A 1 268 ? -9.986 1.391 19.550 1.00 96.19 268 LEU A N 1
ATOM 2050 C CA . LEU A 1 268 ? -10.601 1.890 20.788 1.00 96.19 268 LEU A CA 1
ATOM 2051 C C . LEU A 1 268 ? -12.132 1.788 20.764 1.00 96.19 268 LEU A C 1
ATOM 2053 O O . LEU A 1 268 ? -12.727 1.147 21.628 1.00 96.19 268 LEU A O 1
ATOM 2057 N N . ARG A 1 269 ? -12.792 2.329 19.729 1.00 94.75 269 ARG A N 1
ATOM 2058 C CA . ARG A 1 269 ? -14.261 2.258 19.574 1.00 94.75 269 ARG A CA 1
ATOM 2059 C C . ARG A 1 269 ? -14.788 0.825 19.421 1.00 94.75 269 ARG A C 1
ATOM 2061 O O . ARG A 1 269 ? -15.968 0.585 19.678 1.00 94.75 269 ARG A O 1
ATOM 2068 N N . THR A 1 270 ? -13.951 -0.126 19.002 1.00 95.50 270 THR A N 1
ATOM 2069 C CA . THR A 1 270 ? -14.333 -1.545 18.917 1.00 95.50 270 THR A CA 1
ATOM 2070 C C . THR A 1 270 ? -14.054 -2.284 20.225 1.00 95.50 270 THR A C 1
ATOM 2072 O O . THR A 1 270 ? -14.920 -3.026 20.679 1.00 95.50 270 THR A O 1
ATOM 2075 N N . ARG A 1 271 ? -12.904 -2.047 20.873 1.00 94.06 271 ARG A N 1
ATOM 2076 C CA . ARG A 1 271 ? -12.505 -2.678 22.144 1.00 94.06 271 ARG A CA 1
ATOM 2077 C C . ARG A 1 271 ? -13.195 -2.101 23.380 1.00 94.06 271 ARG A C 1
ATOM 2079 O O . ARG A 1 271 ? -13.195 -2.773 24.398 1.00 94.06 271 ARG A O 1
ATOM 2086 N N . ARG A 1 272 ? -13.860 -0.947 23.289 1.00 89.06 272 ARG A N 1
ATOM 2087 C CA . ARG A 1 272 ? -14.801 -0.451 24.315 1.00 89.06 272 ARG A CA 1
ATOM 2088 C C . ARG A 1 272 ? -16.158 -1.170 24.329 1.00 89.06 272 ARG A C 1
ATOM 2090 O O . ARG A 1 272 ? -16.959 -0.935 25.226 1.00 89.06 272 ARG A O 1
ATOM 2097 N N . LYS A 1 273 ? -16.466 -2.005 23.330 1.00 84.44 273 LYS A N 1
ATOM 2098 C CA . LYS A 1 273 ? -17.725 -2.768 23.294 1.00 84.44 273 LYS A CA 1
ATOM 2099 C C . LYS A 1 273 ? -17.615 -4.006 24.192 1.00 84.44 273 LYS A C 1
ATOM 2101 O O . LYS A 1 273 ? -16.546 -4.614 24.219 1.00 84.44 273 LYS A O 1
ATOM 2106 N N . PRO A 1 274 ? -18.703 -4.442 24.854 1.00 76.00 274 PRO A N 1
ATOM 2107 C CA . PRO A 1 274 ? -18.689 -5.682 25.621 1.00 76.00 274 PRO A CA 1
ATOM 2108 C C . PRO A 1 274 ? -18.370 -6.873 24.707 1.00 76.00 274 PRO A C 1
ATOM 2110 O O . PRO A 1 274 ? -18.977 -7.022 23.645 1.00 76.00 274 PRO A O 1
ATOM 2113 N N . LYS A 1 275 ? -17.439 -7.734 25.142 1.00 83.50 275 LYS A N 1
ATOM 2114 C CA . LYS A 1 275 ? -16.942 -8.912 24.395 1.00 83.50 275 LYS A CA 1
ATOM 2115 C C . LYS A 1 275 ? -16.436 -8.543 22.983 1.00 83.50 275 LYS A C 1
ATOM 2117 O O . LYS A 1 275 ? -17.002 -9.002 21.987 1.00 83.50 275 LYS A O 1
ATOM 2122 N N . PRO A 1 276 ? -15.390 -7.705 22.869 1.00 91.75 276 PRO A N 1
ATOM 2123 C CA . PRO A 1 276 ? -14.947 -7.196 21.580 1.00 91.75 276 PRO A CA 1
ATOM 2124 C C . PRO A 1 276 ? -14.297 -8.300 20.736 1.00 91.75 276 PRO A C 1
ATOM 2126 O O . PRO A 1 276 ? -13.521 -9.118 21.229 1.00 91.75 276 PRO A O 1
ATOM 2129 N N . MET A 1 277 ? -14.600 -8.298 19.438 1.00 96.75 277 MET A N 1
ATOM 2130 C CA . MET A 1 277 ? -14.104 -9.264 18.454 1.00 96.75 277 MET A CA 1
ATOM 2131 C C . MET A 1 277 ? -13.500 -8.532 17.256 1.00 96.75 277 MET A C 1
ATOM 2133 O O . MET A 1 277 ? -14.022 -7.493 16.847 1.00 96.75 277 MET A O 1
ATOM 2137 N N . CYS A 1 278 ? -12.445 -9.098 16.668 1.00 97.69 278 CYS A N 1
ATOM 2138 C CA . CYS A 1 278 ? -11.804 -8.570 15.467 1.00 97.69 278 CYS A CA 1
ATOM 2139 C C . CYS A 1 278 ? -12.827 -8.445 14.319 1.00 97.69 278 CYS A C 1
ATOM 2141 O O . CYS A 1 278 ? -13.416 -9.461 13.942 1.00 97.69 278 CYS A O 1
ATOM 2143 N N . PRO A 1 279 ? -13.028 -7.256 13.720 1.00 96.94 279 PRO A N 1
ATOM 2144 C CA . PRO A 1 279 ? -13.959 -7.070 12.604 1.00 96.94 279 PRO A CA 1
ATOM 2145 C C . PRO A 1 279 ? -13.737 -8.000 11.401 1.00 96.94 279 PRO A C 1
ATOM 2147 O O . PRO A 1 279 ? -14.701 -8.309 10.706 1.00 96.94 279 PRO A O 1
ATOM 2150 N N . LEU A 1 280 ? -12.500 -8.467 11.178 1.00 94.00 280 LEU A N 1
ATOM 2151 C CA . LEU A 1 280 ? -12.151 -9.395 10.097 1.00 94.00 280 LEU A CA 1
ATOM 2152 C C . LEU A 1 280 ? -12.308 -10.866 10.528 1.00 94.00 280 LEU A C 1
ATOM 2154 O O . LEU A 1 280 ? -13.251 -11.541 10.121 1.00 94.00 280 LEU A O 1
ATOM 2158 N N . CYS A 1 281 ? -11.421 -11.368 11.393 1.00 95.56 281 CYS A N 1
ATOM 2159 C CA . CYS A 1 281 ? -11.365 -12.796 11.755 1.00 95.56 281 CYS A CA 1
ATOM 2160 C C . CYS A 1 281 ? -12.197 -13.204 12.987 1.00 95.56 281 CYS A C 1
ATOM 2162 O O . CYS A 1 281 ? -12.202 -14.373 13.363 1.00 95.56 281 CYS A O 1
ATOM 2164 N N . ARG A 1 282 ? -12.885 -12.261 13.645 1.00 96.81 282 ARG A N 1
ATOM 2165 C CA . ARG A 1 282 ? -13.675 -12.462 14.880 1.00 96.81 282 ARG A CA 1
ATOM 2166 C C . ARG A 1 282 ? -12.898 -12.958 16.110 1.00 96.81 282 ARG A C 1
ATOM 2168 O O . ARG A 1 282 ? -13.525 -13.283 17.116 1.00 96.81 282 ARG A O 1
ATOM 2175 N N . ALA A 1 283 ? -11.562 -12.951 16.081 1.00 97.12 283 ALA A N 1
ATOM 2176 C CA . ALA A 1 283 ? -10.731 -13.235 17.254 1.00 97.12 283 ALA A CA 1
ATOM 2177 C C . ALA A 1 283 ? -11.122 -12.330 18.448 1.00 97.12 283 ALA A C 1
ATOM 2179 O O . ALA A 1 283 ? -11.212 -11.109 18.268 1.00 97.12 283 ALA A O 1
ATOM 2180 N N . PRO A 1 284 ? -11.382 -12.883 19.647 1.00 96.06 284 PRO A N 1
ATOM 2181 C CA . PRO A 1 284 ? -11.758 -12.093 20.815 1.00 96.06 284 PRO A CA 1
ATOM 2182 C C . PRO A 1 284 ? -10.566 -11.286 21.344 1.00 96.06 284 PRO A C 1
ATOM 2184 O O . PRO A 1 284 ? -9.423 -11.726 21.255 1.00 96.06 284 PRO A O 1
ATOM 2187 N N . ALA A 1 285 ? -10.836 -10.129 21.943 1.00 94.81 285 ALA A N 1
ATOM 2188 C CA . ALA A 1 285 ? -9.850 -9.344 22.686 1.00 94.81 285 ALA A CA 1
ATOM 2189 C C . ALA A 1 285 ? -10.355 -9.021 24.099 1.00 94.81 285 ALA A C 1
ATOM 2191 O O . ALA A 1 285 ? -11.552 -9.111 24.378 1.00 94.81 285 ALA A O 1
ATOM 2192 N N . SER A 1 286 ? -9.455 -8.583 24.982 1.00 90.12 286 SER A N 1
ATOM 2193 C CA . SER A 1 286 ? -9.870 -7.883 26.198 1.00 90.12 286 SER A CA 1
ATOM 2194 C C . SER A 1 286 ? -10.500 -6.532 25.847 1.00 90.12 286 SER A C 1
ATOM 2196 O O . SER A 1 286 ? -10.070 -5.855 24.898 1.00 90.12 286 SER A O 1
ATOM 2198 N N . GLN A 1 287 ? -11.514 -6.156 26.629 1.00 87.31 287 GLN A N 1
ATOM 2199 C CA . GLN A 1 287 ? -12.069 -4.806 26.630 1.00 87.31 287 GLN A CA 1
ATOM 2200 C C . GLN A 1 287 ? -10.966 -3.807 27.007 1.00 87.31 287 GLN A C 1
ATOM 2202 O O . GLN A 1 287 ? -10.052 -4.154 27.752 1.00 87.31 287 GLN A O 1
ATOM 2207 N N . VAL A 1 288 ? -11.028 -2.602 26.447 1.00 89.88 288 VAL A N 1
ATOM 2208 C CA . VAL A 1 288 ? -10.093 -1.505 26.730 1.00 89.88 288 VAL A CA 1
ATOM 2209 C C . VAL A 1 288 ? -10.881 -0.227 26.961 1.00 89.88 288 VAL A C 1
ATOM 2211 O O . VAL A 1 288 ? -11.821 0.049 26.209 1.00 89.88 288 VAL A O 1
ATOM 2214 N N . ARG A 1 289 ? -10.504 0.541 27.987 1.00 80.62 289 ARG A N 1
ATOM 2215 C CA . ARG A 1 289 ? -11.153 1.807 28.350 1.00 80.62 289 ARG A CA 1
ATOM 2216 C C . ARG A 1 289 ? -10.443 2.990 27.688 1.00 80.62 289 ARG A C 1
ATOM 2218 O O . ARG A 1 289 ? -11.103 3.745 26.975 1.00 80.62 289 ARG A O 1
ATOM 2225 N N . GLN A 1 290 ? -9.130 3.121 27.859 1.00 89.75 290 GLN A N 1
ATOM 2226 C CA . GLN A 1 290 ? -8.321 4.263 27.416 1.00 89.75 290 GLN A CA 1
ATOM 2227 C C . GLN A 1 290 ? -7.458 3.964 26.181 1.00 89.75 290 GLN A C 1
ATOM 2229 O O . GLN A 1 290 ? -7.031 2.833 25.951 1.00 89.75 290 GLN A O 1
ATOM 2234 N N . ALA A 1 291 ? -7.118 4.995 25.408 1.00 94.62 291 ALA A N 1
ATOM 2235 C CA . ALA A 1 291 ? -6.203 4.887 24.273 1.00 94.62 291 ALA A CA 1
ATOM 2236 C C . ALA A 1 291 ? -4.796 4.408 24.680 1.00 94.62 291 ALA A C 1
ATOM 2238 O O . ALA A 1 291 ? -4.155 3.684 23.921 1.00 94.62 291 ALA A O 1
ATOM 2239 N N . GLY A 1 292 ? -4.339 4.751 25.891 1.00 94.00 292 GLY A N 1
ATOM 2240 C CA . GLY A 1 292 ? -3.046 4.318 26.438 1.00 94.00 292 GLY A CA 1
ATOM 2241 C C . GLY A 1 292 ? -2.922 2.809 26.700 1.00 94.00 292 GLY A C 1
ATOM 2242 O O . GLY A 1 292 ? -1.810 2.300 26.798 1.00 94.00 292 GLY A O 1
ATOM 2243 N N . GLU A 1 293 ? -4.036 2.072 26.757 1.00 92.56 293 GLU A N 1
ATOM 2244 C CA . GLU A 1 293 ? -4.052 0.603 26.873 1.00 92.56 293 GLU A CA 1
ATOM 2245 C C . GLU A 1 293 ? -3.849 -0.099 25.509 1.00 92.56 293 GLU A C 1
ATOM 2247 O O . GLU A 1 293 ? -3.780 -1.330 25.428 1.00 92.56 293 GLU A O 1
ATOM 2252 N N . LEU A 1 294 ? -3.792 0.661 24.407 1.00 96.25 294 LEU A N 1
ATOM 2253 C CA . LEU A 1 294 ? -3.633 0.138 23.052 1.00 96.25 294 LEU A CA 1
ATOM 2254 C C . LEU A 1 294 ? -2.182 0.244 22.583 1.00 96.25 294 LEU A C 1
ATOM 2256 O O . LEU A 1 294 ? -1.655 1.329 22.348 1.00 96.25 294 LEU A O 1
ATOM 2260 N N . GLN A 1 295 ? -1.549 -0.908 22.362 1.00 95.69 295 GLN A N 1
ATOM 2261 C CA . GLN A 1 295 ? -0.206 -0.960 21.798 1.00 95.69 295 GLN A CA 1
ATOM 2262 C C . GLN A 1 295 ? -0.229 -0.594 20.304 1.00 95.69 295 GLN A C 1
ATOM 2264 O O . GLN A 1 295 ? -0.595 -1.402 19.447 1.00 95.69 295 GLN A O 1
ATOM 2269 N N . VAL A 1 296 ? 0.188 0.635 19.996 1.00 97.50 296 VAL A N 1
ATOM 2270 C CA . VAL A 1 296 ? 0.469 1.081 18.626 1.00 97.50 296 VAL A CA 1
ATOM 2271 C C . VAL A 1 296 ? 1.700 0.338 18.099 1.00 97.50 296 VAL A C 1
ATOM 2273 O O . VAL A 1 296 ? 2.759 0.318 18.728 1.00 97.50 296 VAL A O 1
ATOM 2276 N N . ASN A 1 297 ? 1.571 -0.277 16.927 1.00 96.75 297 ASN A N 1
ATOM 2277 C CA . ASN A 1 297 ? 2.650 -0.965 16.235 1.00 96.75 297 ASN A CA 1
ATOM 2278 C C . ASN A 1 297 ? 3.545 0.069 15.533 1.00 96.75 297 ASN A C 1
ATOM 2280 O O . ASN A 1 297 ? 3.277 0.489 14.408 1.00 96.75 297 ASN A O 1
ATOM 2284 N N . ALA A 1 298 ? 4.612 0.487 16.218 1.00 95.69 298 ALA A N 1
ATOM 2285 C CA . ALA A 1 298 ? 5.532 1.514 15.731 1.00 95.69 298 ALA A CA 1
ATOM 2286 C C . ALA A 1 298 ? 6.208 1.157 14.391 1.00 95.69 298 ALA A C 1
ATOM 2288 O O . ALA A 1 298 ? 6.459 2.053 13.590 1.00 95.69 298 ALA A O 1
ATOM 2289 N N . ALA A 1 299 ? 6.459 -0.127 14.111 1.00 90.31 299 ALA A N 1
ATOM 2290 C CA . ALA A 1 299 ? 7.041 -0.560 12.839 1.00 90.31 299 ALA A CA 1
ATOM 2291 C C . ALA A 1 299 ? 6.064 -0.341 11.671 1.00 90.31 299 ALA A C 1
ATOM 2293 O O . ALA A 1 299 ? 6.417 0.302 10.684 1.00 90.31 299 ALA A O 1
ATOM 2294 N N . HIS A 1 300 ? 4.806 -0.772 11.816 1.00 91.44 300 HIS A N 1
ATOM 2295 C CA . HIS A 1 300 ? 3.773 -0.517 10.806 1.00 91.44 300 HIS A CA 1
ATOM 2296 C C . HIS A 1 300 ? 3.510 0.999 10.667 1.00 91.44 300 HIS A C 1
ATOM 2298 O O . HIS A 1 300 ? 3.406 1.507 9.553 1.00 91.44 300 HIS A O 1
ATOM 2304 N N . ALA A 1 301 ? 3.519 1.757 11.772 1.00 94.88 301 ALA A N 1
ATOM 2305 C CA . ALA A 1 301 ? 3.412 3.220 11.743 1.00 94.88 301 ALA A CA 1
ATOM 2306 C C . ALA A 1 301 ? 4.532 3.887 10.916 1.00 94.88 301 ALA A C 1
ATOM 2308 O O . ALA A 1 301 ? 4.267 4.846 10.193 1.00 94.88 301 ALA A O 1
ATOM 2309 N N . VAL A 1 302 ? 5.768 3.372 10.974 1.00 87.88 302 VAL A N 1
ATOM 2310 C CA . VAL A 1 302 ? 6.888 3.852 10.144 1.00 87.88 302 VAL A CA 1
ATOM 2311 C C . VAL A 1 302 ? 6.674 3.543 8.659 1.00 87.88 302 VAL A C 1
ATOM 2313 O O . VAL A 1 302 ? 6.928 4.423 7.840 1.00 87.88 302 VAL A O 1
ATOM 2316 N N . LEU A 1 303 ? 6.164 2.359 8.300 1.00 82.94 303 LEU A N 1
ATOM 2317 C CA . LEU A 1 303 ? 5.857 2.017 6.901 1.00 82.94 303 LEU A CA 1
ATOM 2318 C C . LEU A 1 303 ? 4.798 2.956 6.301 1.00 82.94 303 LEU A C 1
ATOM 2320 O O . LEU A 1 303 ? 4.989 3.488 5.208 1.00 82.94 303 LEU A O 1
ATOM 2324 N N . ILE A 1 304 ? 3.723 3.240 7.042 1.00 88.44 304 ILE A N 1
ATOM 2325 C CA . ILE A 1 304 ? 2.668 4.153 6.573 1.00 88.44 304 ILE A CA 1
ATOM 2326 C C . ILE A 1 304 ? 3.182 5.599 6.529 1.00 88.44 304 ILE A C 1
ATOM 2328 O O . ILE A 1 304 ? 2.924 6.327 5.573 1.00 88.44 304 ILE A O 1
ATOM 2332 N N . ARG A 1 305 ? 3.984 6.021 7.516 1.00 88.38 305 ARG A N 1
ATOM 2333 C CA . ARG A 1 305 ? 4.644 7.337 7.511 1.00 88.38 305 ARG A CA 1
ATOM 2334 C C . ARG A 1 305 ? 5.581 7.514 6.308 1.00 88.38 305 ARG A C 1
ATOM 2336 O O . ARG A 1 305 ? 5.644 8.625 5.786 1.00 88.38 305 ARG A O 1
ATOM 2343 N N . LYS A 1 306 ? 6.279 6.460 5.858 1.00 76.56 306 LYS A N 1
ATOM 2344 C CA . LYS A 1 306 ? 7.049 6.473 4.600 1.00 76.56 306 LYS A CA 1
ATOM 2345 C C . LYS A 1 306 ? 6.116 6.642 3.393 1.00 76.56 306 LYS A C 1
ATOM 2347 O O . LYS A 1 306 ? 6.276 7.596 2.645 1.00 76.56 306 LYS A O 1
ATOM 2352 N N . ALA A 1 307 ? 5.105 5.783 3.253 1.00 72.38 307 ALA A N 1
ATOM 2353 C CA . ALA A 1 307 ? 4.211 5.758 2.088 1.00 72.38 307 ALA A CA 1
ATOM 2354 C C . ALA A 1 307 ? 3.297 6.995 1.932 1.00 72.38 307 ALA A C 1
ATOM 2356 O O . ALA A 1 307 ? 2.840 7.289 0.828 1.00 72.38 307 ALA A O 1
ATOM 2357 N N . VAL A 1 308 ? 2.997 7.706 3.026 1.00 76.62 308 VAL A N 1
ATOM 2358 C CA . VAL A 1 308 ? 2.077 8.866 3.059 1.00 76.62 308 VAL A CA 1
ATOM 2359 C C . VAL A 1 308 ? 2.818 10.197 3.287 1.00 76.62 308 VAL A C 1
ATOM 2361 O O . VAL A 1 308 ? 2.255 11.272 3.083 1.00 76.62 308 VAL A O 1
ATOM 2364 N N . GLY A 1 309 ? 4.092 10.144 3.685 1.00 76.44 309 GLY A N 1
ATOM 2365 C CA . GLY A 1 309 ? 4.920 11.305 4.006 1.00 76.44 309 GLY A CA 1
ATOM 2366 C C . GLY A 1 309 ? 4.736 11.823 5.440 1.00 76.44 309 GLY A C 1
ATOM 2367 O O . GLY A 1 309 ? 3.634 11.863 5.996 1.00 76.44 309 GLY A O 1
ATOM 2368 N N . TYR A 1 310 ? 5.841 12.279 6.044 1.00 76.88 310 TYR A N 1
ATOM 2369 C CA . TYR A 1 310 ? 5.918 12.662 7.462 1.00 76.88 310 TYR A CA 1
ATOM 2370 C C . TYR A 1 310 ? 4.863 13.700 7.884 1.00 76.88 310 TYR A C 1
ATOM 2372 O O . TYR A 1 310 ? 4.185 13.523 8.895 1.00 76.88 310 TYR A O 1
ATOM 2380 N N . SER A 1 311 ? 4.713 14.780 7.108 1.00 73.88 311 SER A N 1
ATOM 2381 C CA . SER A 1 311 ? 3.828 15.906 7.448 1.00 73.88 311 SER A CA 1
ATOM 2382 C C . SER A 1 311 ? 2.347 15.504 7.462 1.00 73.88 311 SER A C 1
ATOM 2384 O O . SER A 1 311 ? 1.618 15.825 8.404 1.00 73.88 311 SER A O 1
ATOM 2386 N N . ALA A 1 312 ? 1.912 14.736 6.457 1.00 77.06 312 ALA A N 1
ATOM 2387 C CA . ALA A 1 312 ? 0.546 14.230 6.374 1.00 77.06 312 ALA A CA 1
ATOM 2388 C C . ALA A 1 312 ? 0.250 13.231 7.504 1.00 77.06 312 ALA A C 1
ATOM 2390 O O . ALA A 1 312 ? -0.767 13.373 8.189 1.00 77.06 312 ALA A O 1
ATOM 2391 N N . TYR A 1 313 ? 1.172 12.292 7.761 1.00 89.81 313 TYR A N 1
ATOM 2392 C CA . TYR A 1 313 ? 1.036 11.324 8.851 1.00 89.81 313 TYR A CA 1
ATOM 2393 C C . TYR A 1 313 ? 0.949 12.008 10.224 1.00 89.81 313 TYR A C 1
ATOM 2395 O O . TYR A 1 313 ? 0.026 11.728 10.984 1.00 89.81 313 TYR A O 1
ATOM 2403 N N . GLU A 1 314 ? 1.849 12.946 10.549 1.00 94.44 314 GLU A N 1
ATOM 2404 C CA . GLU A 1 314 ? 1.811 13.640 11.846 1.00 94.44 314 GLU A CA 1
ATOM 2405 C C . GLU A 1 314 ? 0.581 14.549 12.009 1.00 94.44 314 GLU A C 1
ATOM 2407 O O . GLU A 1 314 ? 0.097 14.720 13.129 1.00 94.44 314 GLU A O 1
ATOM 2412 N N . SER A 1 315 ? 0.029 15.096 10.921 1.00 90.88 315 SER A N 1
ATOM 2413 C CA . SER A 1 315 ? -1.241 15.832 10.964 1.00 90.88 315 SER A CA 1
ATOM 2414 C C . SER A 1 315 ? -2.411 14.904 11.322 1.00 90.88 315 SER A C 1
ATOM 2416 O O . SER A 1 315 ? -3.102 15.128 12.321 1.00 90.88 315 SER A O 1
ATOM 2418 N N . GLN A 1 316 ? -2.567 13.794 10.588 1.00 93.94 316 GLN A N 1
ATOM 2419 C CA . GLN A 1 316 ? -3.598 12.782 10.852 1.00 93.94 316 GLN A CA 1
ATOM 2420 C C . GLN A 1 316 ? -3.436 12.154 12.248 1.00 93.94 316 GLN A C 1
ATOM 2422 O O . GLN A 1 316 ? -4.424 11.870 12.928 1.00 93.94 316 GLN A O 1
ATOM 2427 N N . ARG A 1 317 ? -2.195 11.985 12.716 1.00 96.88 317 ARG A N 1
ATOM 2428 C CA . ARG A 1 317 ? -1.854 11.468 14.047 1.00 96.88 317 ARG A CA 1
ATOM 2429 C C . ARG A 1 317 ? -2.282 12.406 15.167 1.00 96.88 317 ARG A C 1
ATOM 2431 O O . ARG A 1 317 ? -2.823 11.932 16.163 1.00 96.88 317 ARG A O 1
ATOM 2438 N N . ARG A 1 318 ? -2.088 13.721 15.015 1.00 97.50 318 ARG A N 1
ATOM 2439 C CA . ARG A 1 318 ? -2.574 14.719 15.986 1.00 97.50 318 ARG A CA 1
ATOM 2440 C C . ARG A 1 318 ? -4.094 14.704 16.080 1.00 97.50 318 ARG A C 1
ATOM 2442 O O . ARG A 1 318 ? -4.617 14.698 17.188 1.00 97.50 318 ARG A O 1
ATOM 2449 N N . GLU A 1 319 ? -4.795 14.632 14.949 1.00 96.25 319 GLU A N 1
ATOM 2450 C CA . GLU A 1 319 ? -6.258 14.503 14.939 1.00 96.25 319 GLU A CA 1
ATOM 2451 C C . GLU A 1 319 ? -6.711 13.183 15.589 1.00 96.25 319 GLU A C 1
ATOM 2453 O O . GLU A 1 319 ? -7.612 13.170 16.424 1.00 96.25 319 GLU A O 1
ATOM 2458 N N . THR A 1 320 ? -6.033 12.077 15.272 1.00 96.50 320 THR A N 1
ATOM 2459 C CA . THR A 1 320 ? -6.294 10.743 15.837 1.00 96.50 320 THR A CA 1
ATOM 2460 C C . THR A 1 320 ? -6.100 10.726 17.357 1.00 96.50 320 THR A C 1
ATOM 2462 O O . THR A 1 320 ? -6.938 10.173 18.065 1.00 96.50 320 THR A O 1
ATOM 2465 N N . TRP A 1 321 ? -5.051 11.365 17.886 1.00 97.38 321 TRP A N 1
ATOM 2466 C CA . TRP A 1 321 ? -4.838 11.479 19.333 1.00 97.38 321 TRP A CA 1
ATOM 2467 C C . TRP A 1 321 ? -5.770 12.493 20.012 1.00 97.38 321 TRP A C 1
ATOM 2469 O O . TRP A 1 321 ? -6.167 12.259 21.150 1.00 97.38 321 TRP A O 1
ATOM 2479 N N . ALA A 1 322 ? -6.194 13.562 19.328 1.00 96.44 322 ALA A N 1
ATOM 2480 C CA . ALA A 1 322 ? -7.223 14.471 19.840 1.00 96.44 322 ALA A CA 1
ATOM 2481 C C . ALA A 1 322 ? -8.580 13.758 19.976 1.00 96.44 322 ALA A C 1
ATOM 2483 O O . ALA A 1 322 ? -9.149 13.733 21.064 1.00 96.44 322 ALA A O 1
ATOM 2484 N N . GLN A 1 323 ? -9.031 13.049 18.932 1.00 95.38 323 GLN A N 1
ATOM 2485 C CA . GLN A 1 323 ? -10.236 12.212 18.998 1.00 95.38 323 GLN A CA 1
ATOM 2486 C C . GLN A 1 323 ? -10.132 11.105 20.066 1.00 95.38 323 GLN A C 1
ATOM 2488 O O . GLN A 1 323 ? -11.156 10.631 20.560 1.00 95.38 323 GLN A O 1
ATOM 2493 N N . ALA A 1 324 ? -8.921 10.651 20.405 1.00 94.94 324 ALA A N 1
ATOM 2494 C CA . ALA A 1 324 ? -8.698 9.649 21.444 1.00 94.94 324 ALA A CA 1
ATOM 2495 C C . ALA A 1 324 ? -8.821 10.277 22.837 1.00 94.94 324 ALA A C 1
ATOM 2497 O O . ALA A 1 324 ? -9.524 9.730 23.681 1.00 94.94 324 ALA A O 1
ATOM 2498 N N . ALA A 1 325 ? -8.235 11.460 23.039 1.00 93.31 325 ALA A N 1
ATOM 2499 C CA . ALA A 1 325 ? -8.412 12.250 24.252 1.00 93.31 325 ALA A CA 1
ATOM 2500 C C . ALA A 1 325 ? -9.884 12.643 24.478 1.00 93.31 325 ALA A C 1
ATOM 2502 O O . ALA A 1 325 ? -10.363 12.522 25.600 1.00 93.31 325 ALA A O 1
ATOM 2503 N N . ASP A 1 326 ? -10.632 13.014 23.431 1.00 89.00 326 ASP A N 1
ATOM 2504 C CA . ASP A 1 326 ? -12.078 13.281 23.521 1.00 89.00 326 ASP A CA 1
ATOM 2505 C C . ASP A 1 326 ? -12.864 12.033 23.961 1.00 89.00 326 ASP A C 1
ATOM 2507 O O . ASP A 1 326 ? -13.746 12.101 24.820 1.00 89.00 326 ASP A O 1
ATOM 2511 N N . LEU A 1 327 ? -12.535 10.865 23.394 1.00 86.94 327 LEU A N 1
ATOM 2512 C CA . LEU A 1 327 ? -13.150 9.596 23.786 1.00 86.94 327 LEU A CA 1
ATOM 2513 C C . LEU A 1 327 ? -12.795 9.215 25.229 1.00 86.94 327 LEU A C 1
ATOM 2515 O O . LEU A 1 327 ? -13.653 8.685 25.937 1.00 86.94 327 LEU A O 1
ATOM 2519 N N . ASP A 1 328 ? -11.554 9.421 25.663 1.00 86.38 328 ASP A N 1
ATOM 2520 C CA . ASP A 1 328 ? -11.071 9.105 27.015 1.00 86.38 328 ASP A CA 1
ATOM 2521 C C . ASP A 1 328 ? -11.613 10.093 28.064 1.00 86.38 328 ASP A C 1
ATOM 2523 O O . ASP A 1 328 ? -11.984 9.672 29.159 1.00 86.38 328 ASP A O 1
ATOM 2527 N N . ALA A 1 329 ? -11.790 11.370 27.711 1.00 79.62 329 ALA A N 1
ATOM 2528 C CA . ALA A 1 329 ? -12.469 12.375 28.533 1.00 79.62 329 ALA A CA 1
ATOM 2529 C C . ALA A 1 329 ? -13.978 12.097 28.681 1.00 79.62 329 ALA A C 1
ATOM 2531 O O . ALA A 1 329 ? -14.550 12.335 29.743 1.00 79.62 329 ALA A O 1
ATOM 2532 N N . ALA A 1 330 ? -14.615 11.508 27.663 1.00 73.00 330 ALA A N 1
ATOM 2533 C CA . ALA A 1 330 ? -15.964 10.935 27.744 1.00 73.00 330 ALA A CA 1
ATOM 2534 C C . ALA A 1 330 ? -16.006 9.546 28.436 1.00 73.00 330 ALA A C 1
ATOM 2536 O O . ALA A 1 330 ? -16.951 8.777 28.238 1.00 73.00 330 ALA A O 1
ATOM 2537 N N . GLY A 1 331 ? -14.955 9.188 29.181 1.00 58.00 331 GLY A N 1
ATOM 2538 C CA . GLY A 1 331 ? -14.627 7.824 29.590 1.00 58.00 331 GLY A CA 1
ATOM 2539 C C . GLY A 1 331 ? -15.581 7.136 30.573 1.00 58.00 331 GLY A C 1
ATOM 2540 O O . GLY A 1 331 ? -16.409 7.751 31.250 1.00 58.00 331 GLY A O 1
ATOM 2541 N N . GLY A 1 332 ? -15.423 5.811 30.648 1.00 62.09 332 GLY A N 1
ATOM 2542 C CA . GLY A 1 332 ? -16.148 4.915 31.550 1.00 62.09 332 GLY A CA 1
ATOM 2543 C C . GLY A 1 332 ? -17.642 4.835 31.243 1.00 62.09 332 GLY A C 1
ATOM 2544 O O . GLY A 1 332 ? -18.094 3.962 30.510 1.00 62.09 332 GLY A O 1
ATOM 2545 N N . LEU A 1 333 ? -18.413 5.742 31.844 1.00 62.84 333 LEU A N 1
ATOM 2546 C CA . LEU A 1 333 ? -19.855 5.577 32.058 1.00 62.84 333 LEU A CA 1
ATOM 2547 C C . LEU A 1 333 ? -20.707 6.747 31.529 1.00 62.84 333 LEU A C 1
ATOM 2549 O O . LEU A 1 333 ? -21.908 6.794 31.781 1.00 62.84 333 LEU A O 1
ATOM 2553 N N . GLY A 1 334 ? -20.113 7.662 30.752 1.00 61.53 334 GLY A N 1
ATOM 2554 C CA . GLY A 1 334 ? -20.832 8.769 30.104 1.00 61.53 334 GLY A CA 1
ATOM 2555 C C . GLY A 1 334 ? -20.901 10.063 30.922 1.00 61.53 334 GLY A C 1
ATOM 2556 O O . GLY A 1 334 ? -21.804 10.871 30.709 1.00 61.53 334 GLY A O 1
ATOM 2557 N N . GLY A 1 335 ? -19.951 10.273 31.838 1.00 72.50 335 GLY A N 1
ATOM 2558 C CA . GLY A 1 335 ? -19.908 11.436 32.727 1.00 72.50 335 GLY A CA 1
ATOM 2559 C C . GLY A 1 335 ? -20.628 11.200 34.064 1.00 72.50 335 GLY A C 1
ATOM 2560 O O . GLY A 1 335 ? -20.796 10.051 34.478 1.00 72.50 335 GLY A O 1
ATOM 2561 N N . PRO A 1 336 ? -21.006 12.269 34.788 1.00 83.81 336 PRO A N 1
ATOM 2562 C CA . PRO A 1 336 ? -21.696 12.145 36.067 1.00 83.81 336 PRO A CA 1
ATOM 2563 C C . PRO A 1 336 ? -23.160 11.718 35.842 1.00 83.81 336 PRO A C 1
ATOM 2565 O O . PRO A 1 336 ? -23.917 12.403 35.152 1.00 83.81 336 PRO A O 1
ATOM 2568 N N . LEU A 1 337 ? -23.559 10.575 36.410 1.00 87.75 337 LEU A N 1
ATOM 2569 C CA . LEU A 1 337 ? -24.877 9.961 36.210 1.00 87.75 337 LEU A CA 1
ATOM 2570 C C . LEU A 1 337 ? -25.801 10.143 37.428 1.00 87.75 337 LEU A C 1
ATOM 2572 O O . LEU A 1 337 ? -25.334 10.067 38.567 1.00 87.75 337 LEU A O 1
ATOM 2576 N N . PRO A 1 338 ? -27.125 10.297 37.225 1.00 90.62 338 PRO A N 1
ATOM 2577 C CA . PRO A 1 338 ? -28.104 10.264 38.309 1.00 90.62 338 PRO A CA 1
ATOM 2578 C C . PRO A 1 338 ? -28.063 8.939 39.081 1.00 90.62 338 PRO A C 1
ATOM 2580 O O . PRO A 1 338 ? -27.936 7.867 38.483 1.00 90.62 338 PRO A O 1
ATOM 2583 N N . LEU A 1 339 ? -28.207 9.008 40.404 1.00 90.38 339 LEU A N 1
ATOM 2584 C CA . LEU A 1 339 ? -28.098 7.859 41.299 1.00 90.38 339 LEU A CA 1
ATOM 2585 C C . LEU A 1 339 ? -29.457 7.394 41.832 1.00 90.38 339 LEU A C 1
ATOM 2587 O O . LEU A 1 339 ? -30.299 8.185 42.256 1.00 90.38 339 LEU A O 1
ATOM 2591 N N . VAL A 1 340 ? -29.636 6.076 41.880 1.00 90.06 340 VAL A N 1
ATOM 2592 C CA . VAL A 1 340 ? -30.803 5.385 42.433 1.00 90.06 340 VAL A CA 1
ATOM 2593 C C . VAL A 1 340 ? -30.344 4.461 43.561 1.00 90.06 340 VAL A C 1
ATOM 2595 O O . VAL A 1 340 ? -29.496 3.590 43.373 1.00 90.06 340 VAL A O 1
ATOM 2598 N N . ALA A 1 341 ? -30.920 4.626 44.752 1.00 86.44 341 ALA A N 1
ATOM 2599 C CA . ALA A 1 341 ? -30.664 3.734 45.882 1.00 86.44 341 ALA A CA 1
ATOM 2600 C C . ALA A 1 341 ? -31.385 2.385 45.673 1.00 86.44 341 ALA A C 1
ATOM 2602 O O . ALA A 1 341 ? -32.585 2.266 45.931 1.00 86.44 341 ALA A O 1
ATOM 2603 N N . GLY A 1 342 ? -30.662 1.369 45.192 1.00 72.38 342 GLY A N 1
ATOM 2604 C CA . GLY A 1 342 ? -31.182 0.048 44.816 1.00 72.38 342 GLY A CA 1
ATOM 2605 C C . GLY A 1 342 ? -31.442 -0.897 45.991 1.00 72.38 342 GLY A C 1
ATOM 2606 O O . GLY A 1 342 ? -31.068 -2.063 45.945 1.00 72.38 342 GLY A O 1
ATOM 2607 N N . GLY A 1 343 ? -32.089 -0.416 47.054 1.00 66.81 343 GLY A N 1
ATOM 2608 C CA . GLY A 1 343 ? -32.255 -1.134 48.328 1.00 66.81 343 GLY A CA 1
ATOM 2609 C C . GLY A 1 343 ? -33.206 -2.344 48.333 1.00 66.81 343 GLY A C 1
ATOM 2610 O O . GLY A 1 343 ? -33.702 -2.697 49.399 1.00 66.81 343 GLY A O 1
ATOM 2611 N N . SER A 1 344 ? -33.506 -2.961 47.186 1.00 75.75 344 SER A N 1
ATOM 2612 C CA . SER A 1 344 ? -34.360 -4.156 47.089 1.00 75.75 344 SER A CA 1
ATOM 2613 C C . SER A 1 344 ? -33.668 -5.283 46.321 1.00 75.75 344 SER A C 1
ATOM 2615 O O . SER A 1 344 ? -32.879 -5.033 45.409 1.00 75.75 344 SER A O 1
ATOM 2617 N N . GLU A 1 345 ? -34.001 -6.538 46.646 1.00 77.94 345 GLU A N 1
ATOM 2618 C CA . GLU A 1 345 ? -33.403 -7.731 46.016 1.00 77.94 345 GLU A CA 1
ATOM 2619 C C . GLU A 1 345 ? -33.472 -7.723 44.481 1.00 77.94 345 GLU A C 1
ATOM 2621 O O . GLU A 1 345 ? -32.625 -8.320 43.819 1.00 77.94 345 GLU A O 1
ATOM 2626 N N . ALA A 1 346 ? -34.475 -7.056 43.899 1.00 80.50 346 ALA A N 1
ATOM 2627 C CA . ALA A 1 346 ? -34.621 -6.937 42.453 1.00 80.50 346 ALA A CA 1
ATOM 2628 C C . ALA A 1 346 ? -33.386 -6.292 41.801 1.00 80.50 346 ALA A C 1
ATOM 2630 O O . ALA A 1 346 ? -32.960 -6.747 40.743 1.00 80.50 346 ALA A O 1
ATOM 2631 N N . TRP A 1 347 ? -32.778 -5.296 42.452 1.00 83.38 347 TRP A N 1
ATOM 2632 C CA . TRP A 1 347 ? -31.578 -4.620 41.959 1.00 83.38 347 TRP A CA 1
ATOM 2633 C C . TRP A 1 347 ? -30.312 -5.465 42.130 1.00 83.38 347 TRP A C 1
ATOM 2635 O O . TRP A 1 347 ? -29.461 -5.478 41.249 1.00 83.38 347 TRP A O 1
ATOM 2645 N N . GLN A 1 348 ? -30.209 -6.242 43.212 1.00 83.19 348 GLN A N 1
ATOM 2646 C CA . GLN A 1 348 ? -29.067 -7.137 43.463 1.00 83.19 348 GLN A CA 1
ATOM 2647 C C . GLN A 1 348 ? -28.951 -8.271 42.427 1.00 83.19 348 GLN A C 1
ATOM 2649 O O . GLN A 1 348 ? -27.868 -8.824 42.220 1.00 83.19 348 GLN A O 1
ATOM 2654 N N . ARG A 1 349 ? -30.053 -8.599 41.740 1.00 83.88 349 ARG A N 1
ATOM 2655 C CA . ARG A 1 349 ? -30.108 -9.611 40.674 1.00 83.88 349 ARG A CA 1
ATOM 2656 C C . ARG A 1 349 ? -29.688 -9.082 39.294 1.00 83.88 349 ARG A C 1
ATOM 2658 O O . ARG A 1 349 ? -29.444 -9.899 38.408 1.00 83.88 349 ARG A O 1
ATOM 2665 N N . LEU A 1 350 ? -29.536 -7.765 39.106 1.00 86.88 350 LEU A N 1
ATOM 2666 C CA . LEU A 1 350 ? -29.052 -7.195 37.843 1.00 86.88 350 LEU A CA 1
ATOM 2667 C C . LEU A 1 350 ? -27.572 -7.549 37.611 1.00 86.88 350 LEU A C 1
ATOM 2669 O O . LEU A 1 350 ? -26.669 -7.165 38.360 1.00 86.88 350 LEU A O 1
ATOM 2673 N N . ARG A 1 351 ? -27.331 -8.281 36.523 1.00 87.06 351 ARG A N 1
ATOM 2674 C CA . ARG A 1 351 ? -26.020 -8.627 35.955 1.00 87.06 351 ARG A CA 1
ATOM 2675 C C . ARG A 1 351 ? -25.807 -7.898 34.617 1.00 87.06 351 ARG A C 1
ATOM 2677 O O . ARG A 1 351 ? -26.768 -7.393 34.028 1.00 87.06 351 ARG A O 1
ATOM 2684 N N . LEU A 1 352 ? -24.572 -7.873 34.116 1.00 86.31 352 LEU A N 1
ATOM 2685 C CA . LEU A 1 352 ? -24.234 -7.284 32.815 1.00 86.31 352 LEU A CA 1
ATOM 2686 C C . LEU A 1 352 ? -25.051 -7.927 31.670 1.00 86.31 352 LEU A C 1
ATOM 2688 O O . LEU A 1 352 ? -25.003 -9.141 31.469 1.00 86.31 352 LEU A O 1
ATOM 2692 N N . GLY A 1 353 ? -25.803 -7.113 30.928 1.00 84.44 353 GLY A N 1
ATOM 2693 C CA . GLY A 1 353 ? -26.709 -7.524 29.848 1.00 84.44 353 GLY A CA 1
ATOM 2694 C C . GLY A 1 353 ? -28.036 -8.153 30.301 1.00 84.44 353 GLY A C 1
ATOM 2695 O O . GLY A 1 353 ? -28.787 -8.648 29.463 1.00 84.44 353 GLY A O 1
ATOM 2696 N N . SER A 1 354 ? -28.346 -8.175 31.603 1.00 88.88 354 SER A N 1
ATOM 2697 C CA . SER A 1 354 ? -29.663 -8.629 32.077 1.00 88.88 354 SER A CA 1
ATOM 2698 C C . SER A 1 354 ? -30.700 -7.511 31.962 1.00 88.88 354 SER A C 1
ATOM 2700 O O . SER A 1 354 ? -30.426 -6.369 32.329 1.00 88.88 354 SER A O 1
ATOM 2702 N N . GLN A 1 355 ? -31.888 -7.845 31.456 1.00 92.50 355 GLN A N 1
ATOM 2703 C CA . GLN A 1 355 ? -33.025 -6.929 31.375 1.00 92.50 355 GLN A CA 1
ATOM 2704 C C . GLN A 1 355 ? -34.022 -7.242 32.490 1.00 92.50 355 GLN A C 1
ATOM 2706 O O . GLN A 1 355 ? -34.372 -8.406 32.691 1.00 92.50 355 GLN A O 1
ATOM 2711 N N . GLN A 1 356 ? -34.492 -6.218 33.202 1.00 92.00 356 GLN A N 1
ATOM 2712 C CA . GLN A 1 356 ? -35.425 -6.386 34.314 1.00 92.00 356 GLN A CA 1
ATOM 2713 C C . GLN A 1 356 ? -36.414 -5.219 34.399 1.00 92.00 356 GLN A C 1
ATOM 2715 O O . GLN A 1 356 ? -36.045 -4.063 34.199 1.00 92.00 356 GLN A O 1
ATOM 2720 N N . GLU A 1 357 ? -37.683 -5.519 34.685 1.00 91.81 357 GLU A N 1
ATOM 2721 C CA . GLU A 1 357 ? -38.687 -4.495 34.984 1.00 91.81 357 GLU A CA 1
ATOM 2722 C C . GLU A 1 357 ? -38.586 -4.087 36.458 1.00 91.81 357 GLU A C 1
ATOM 2724 O O . GLU A 1 357 ? -38.537 -4.933 37.356 1.00 91.81 357 GLU A O 1
ATOM 2729 N N . VAL A 1 358 ? -38.520 -2.780 36.702 1.00 90.81 358 VAL A N 1
ATOM 2730 C CA . VAL A 1 358 ? -38.313 -2.178 38.022 1.00 90.81 358 VAL A CA 1
ATOM 2731 C C . VAL A 1 358 ? -39.178 -0.927 38.169 1.00 90.81 358 VAL A C 1
ATOM 2733 O O . VAL A 1 358 ? -39.381 -0.173 37.218 1.00 90.81 358 VAL A O 1
ATOM 2736 N N . ILE A 1 359 ? -39.702 -0.695 39.372 1.00 89.94 359 ILE A N 1
ATOM 2737 C CA . ILE A 1 359 ? -40.509 0.491 39.678 1.00 89.94 359 ILE A CA 1
ATOM 2738 C C . ILE A 1 359 ? -39.585 1.554 40.268 1.00 89.94 359 ILE A C 1
ATOM 2740 O O . ILE A 1 359 ? -39.018 1.360 41.346 1.00 89.94 359 ILE A O 1
ATOM 2744 N N . LEU A 1 360 ? -39.444 2.684 39.577 1.00 89.69 360 LEU A N 1
ATOM 2745 C CA . LEU A 1 360 ? -38.739 3.843 40.113 1.00 89.69 360 LEU A CA 1
ATOM 2746 C C . LEU A 1 360 ? -39.703 4.688 40.958 1.00 89.69 360 LEU A C 1
ATOM 2748 O O . LEU A 1 360 ? -40.816 5.006 40.543 1.00 89.69 360 LEU A O 1
ATOM 2752 N N . GLY A 1 361 ? -39.278 5.052 42.171 1.00 86.88 361 GLY A N 1
ATOM 2753 C CA . GLY A 1 361 ? -40.059 5.925 43.052 1.00 86.88 361 GLY A CA 1
ATOM 2754 C C . GLY A 1 361 ? -40.308 7.309 42.427 1.00 86.88 361 GLY A C 1
ATOM 2755 O O . GLY A 1 361 ? -39.481 7.776 41.642 1.00 86.88 361 GLY A O 1
ATOM 2756 N N . PRO A 1 362 ? -41.402 8.008 42.791 1.00 84.81 362 PRO A N 1
ATOM 2757 C CA . PRO A 1 362 ? -41.862 9.219 42.097 1.00 84.81 362 PRO A CA 1
ATOM 2758 C C . PRO A 1 362 ? -40.841 10.366 42.063 1.00 84.81 362 PRO A C 1
ATOM 2760 O O . PRO A 1 362 ? -40.875 11.180 41.143 1.00 84.81 362 PRO A O 1
ATOM 2763 N N . LYS A 1 363 ? -39.884 10.404 42.999 1.00 84.12 363 LYS A N 1
ATOM 2764 C CA . LYS A 1 363 ? -38.774 11.368 42.982 1.00 84.12 363 LYS A CA 1
ATOM 2765 C C . LYS A 1 363 ? -37.836 11.245 41.776 1.00 84.12 363 LYS A C 1
ATOM 2767 O O . LYS A 1 363 ? -37.226 12.226 41.376 1.00 84.12 363 LYS A O 1
ATOM 2772 N N . TYR A 1 364 ? -37.777 10.076 41.139 1.00 87.56 364 TYR A N 1
ATOM 2773 C CA . TYR A 1 364 ? -37.056 9.882 39.880 1.00 87.56 364 TYR A CA 1
ATOM 2774 C C . TYR A 1 364 ? -37.911 10.253 38.649 1.00 87.56 364 TYR A C 1
ATOM 2776 O O . TYR A 1 364 ? -37.516 9.979 37.519 1.00 87.56 364 TYR A O 1
ATOM 2784 N N . GLY A 1 365 ? -39.071 10.901 38.825 1.00 85.31 365 GLY A N 1
ATOM 2785 C CA . GLY A 1 365 ? -39.935 11.338 37.721 1.00 85.31 365 GLY A CA 1
ATOM 2786 C C . GLY A 1 365 ? -39.247 12.277 36.722 1.00 85.31 365 GLY A C 1
ATOM 2787 O O . GLY A 1 365 ? -39.551 12.227 35.532 1.00 85.31 365 GLY A O 1
ATOM 2788 N N . GLU A 1 366 ? -38.271 13.073 37.169 1.00 81.44 366 GLU A N 1
ATOM 2789 C CA . GLU A 1 366 ? -37.445 13.905 36.283 1.00 81.44 366 GLU A CA 1
ATOM 2790 C C . GLU A 1 366 ? -36.449 13.070 35.457 1.00 81.44 366 GLU A C 1
ATOM 2792 O O . GLU A 1 366 ? -36.263 13.348 34.276 1.00 81.44 366 GLU A O 1
ATOM 2797 N N . LEU A 1 367 ? -35.884 11.985 36.008 1.00 85.25 367 LEU A N 1
ATOM 2798 C CA . LEU A 1 367 ? -35.084 11.022 35.234 1.00 85.25 367 LEU A CA 1
ATOM 2799 C C . LEU A 1 367 ? -35.937 10.376 34.131 1.00 85.25 367 LEU A C 1
ATOM 2801 O O . LEU A 1 367 ? -35.525 10.322 32.973 1.00 85.25 367 LEU A O 1
ATOM 2805 N N . LEU A 1 368 ? -37.157 9.945 34.474 1.00 87.62 368 LEU A N 1
ATOM 2806 C CA . LEU A 1 368 ? -38.110 9.377 33.515 1.00 87.62 368 LEU A CA 1
ATOM 2807 C C . LEU A 1 368 ? -38.448 10.375 32.396 1.00 87.62 368 LEU A C 1
ATOM 2809 O O . LEU A 1 368 ? -38.416 10.005 31.222 1.00 87.62 368 LEU A O 1
ATOM 2813 N N . ARG A 1 369 ? -38.701 11.643 32.741 1.00 84.38 369 ARG A N 1
ATOM 2814 C CA . ARG A 1 369 ? -38.956 12.741 31.794 1.00 84.38 369 ARG A CA 1
ATOM 2815 C C . ARG A 1 369 ? -37.757 12.968 30.861 1.00 84.38 369 ARG A C 1
ATOM 2817 O O . ARG A 1 369 ? -37.882 12.803 29.649 1.00 84.38 369 ARG A O 1
ATOM 2824 N N . ARG A 1 370 ? -36.562 13.187 31.427 1.00 79.12 370 ARG A N 1
ATOM 2825 C CA . ARG A 1 370 ? -35.286 13.339 30.693 1.00 79.12 370 ARG A CA 1
ATOM 2826 C C . ARG A 1 370 ? -34.953 12.136 29.792 1.00 79.12 370 ARG A C 1
ATOM 2828 O O . ARG A 1 370 ? -34.252 12.315 28.794 1.00 79.12 370 ARG A O 1
ATOM 2835 N N . SER A 1 371 ? -35.456 10.935 30.100 1.00 82.19 371 SER A N 1
ATOM 2836 C CA . SER A 1 371 ? -35.310 9.733 29.260 1.00 82.19 371 SER A CA 1
ATOM 2837 C C . SER A 1 371 ? -36.307 9.644 28.093 1.00 82.19 371 SER A C 1
ATOM 2839 O O . SER A 1 371 ? -35.984 9.033 27.077 1.00 82.19 371 SER A O 1
ATOM 2841 N N . LYS A 1 372 ? -37.492 10.268 28.201 1.00 83.50 372 LYS A N 1
ATOM 2842 C CA . LYS A 1 372 ? -38.500 10.316 27.123 1.00 83.50 372 LYS A CA 1
ATOM 2843 C C . LYS A 1 372 ? -38.183 11.394 26.075 1.00 83.50 372 LYS A C 1
ATOM 2845 O O . LYS A 1 372 ? -38.423 11.172 24.892 1.00 83.50 372 LYS A O 1
ATOM 2850 N N . ASP A 1 373 ? -37.601 12.520 26.492 1.00 75.50 373 ASP A N 1
ATOM 2851 C CA . ASP A 1 373 ? -37.474 13.724 25.649 1.00 75.50 373 ASP A CA 1
ATOM 2852 C C . ASP A 1 373 ? -36.165 13.834 24.830 1.00 75.50 373 ASP A C 1
ATOM 2854 O O . ASP A 1 373 ? -36.003 14.767 24.039 1.00 75.50 373 ASP A O 1
ATOM 2858 N N . ARG A 1 374 ? -35.193 12.925 25.003 1.00 61.81 374 ARG A N 1
ATOM 2859 C CA . ARG A 1 374 ? -33.842 13.035 24.407 1.00 61.81 374 ARG A CA 1
ATOM 2860 C C . ARG A 1 374 ? -33.364 11.737 23.744 1.00 61.81 374 ARG A C 1
ATOM 2862 O O . ARG A 1 374 ? -33.743 10.634 24.123 1.00 61.81 374 ARG A O 1
ATOM 2869 N N . LYS A 1 375 ? -32.481 11.872 22.746 1.00 57.31 375 LYS A N 1
ATOM 2870 C CA . LYS A 1 375 ? -31.876 10.737 22.029 1.00 57.31 375 LYS A CA 1
ATOM 2871 C C . LYS A 1 375 ? -30.791 10.053 22.866 1.00 57.31 375 LYS A C 1
ATOM 2873 O O . LYS A 1 375 ? -29.711 10.604 23.036 1.00 57.31 375 LYS A O 1
ATOM 2878 N N . GLU A 1 376 ? -31.077 8.823 23.282 1.00 55.75 376 GLU A N 1
ATOM 2879 C CA . GLU A 1 376 ? -30.164 7.801 23.821 1.00 55.75 376 GLU A CA 1
ATOM 2880 C C . GLU A 1 376 ? -29.339 8.134 25.079 1.00 55.75 376 GLU A C 1
ATOM 2882 O O . GLU A 1 376 ? -29.438 7.386 26.050 1.00 55.75 376 GLU A O 1
ATOM 2887 N N . SER A 1 377 ? -28.522 9.189 25.109 1.00 53.50 377 SER A N 1
ATOM 2888 C CA . SER A 1 377 ? -27.517 9.389 26.169 1.00 53.50 377 SER A CA 1
ATOM 2889 C C . SER A 1 377 ? -28.098 9.716 27.550 1.00 53.50 377 SER A C 1
ATOM 2891 O O . SER A 1 377 ? -27.494 9.370 28.558 1.00 53.50 377 SER A O 1
ATOM 2893 N N . SER A 1 378 ? -29.298 10.298 27.627 1.00 60.34 378 SER A N 1
ATOM 2894 C CA . SER A 1 378 ? -30.000 10.573 28.894 1.00 60.34 378 SER A CA 1
ATOM 2895 C C . SER A 1 378 ? -30.767 9.374 29.471 1.00 60.34 378 SER A C 1
ATOM 2897 O O . SER A 1 378 ? -31.462 9.523 30.473 1.00 60.34 378 SER A O 1
ATOM 2899 N N . SER A 1 379 ? -30.676 8.192 28.848 1.00 81.00 379 SER A N 1
ATOM 2900 C CA . SER A 1 379 ? -31.322 6.965 29.344 1.00 81.00 379 SER A CA 1
ATOM 2901 C C . SER A 1 379 ? -30.504 6.216 30.406 1.00 81.00 379 SER A C 1
ATOM 2903 O O . SER A 1 379 ? -30.988 5.220 30.943 1.00 81.00 379 SER A O 1
ATOM 2905 N N . ALA A 1 380 ? -29.282 6.666 30.711 1.00 89.12 380 ALA A N 1
ATOM 2906 C CA . ALA A 1 380 ? -28.391 6.042 31.687 1.00 89.12 380 ALA A CA 1
ATOM 2907 C C . ALA A 1 380 ? -28.528 6.651 33.095 1.00 89.12 380 ALA A C 1
ATOM 2909 O O . ALA A 1 380 ? -28.671 7.862 33.262 1.00 89.12 380 ALA A O 1
ATOM 2910 N N . PHE A 1 381 ? -28.440 5.794 34.108 1.00 92.38 381 PHE A N 1
ATOM 2911 C CA . PHE A 1 381 ? -28.379 6.135 35.532 1.00 92.38 381 PHE A CA 1
ATOM 2912 C C . PHE A 1 381 ? -27.588 5.046 36.273 1.00 92.38 381 PHE A C 1
ATOM 2914 O O . PHE A 1 381 ? -27.301 4.005 35.687 1.00 92.38 381 PHE A O 1
ATOM 2921 N N . ALA A 1 382 ? -27.236 5.232 37.544 1.00 92.00 382 ALA A N 1
ATOM 2922 C CA . ALA A 1 382 ? -26.554 4.195 38.325 1.00 92.00 382 ALA A CA 1
ATOM 2923 C C . ALA A 1 382 ? -27.345 3.755 39.551 1.00 92.00 382 ALA A C 1
ATOM 2925 O O . ALA A 1 382 ? -27.970 4.560 40.236 1.00 92.00 382 ALA A O 1
ATOM 2926 N N . VAL A 1 383 ? -27.297 2.456 39.830 1.00 93.12 383 VAL A N 1
ATOM 2927 C CA . VAL A 1 383 ? -28.010 1.809 40.930 1.00 93.12 383 VAL A CA 1
ATOM 2928 C C . VAL A 1 383 ? -27.003 1.350 41.968 1.00 93.12 383 VAL A C 1
ATOM 2930 O O . VAL A 1 383 ? -26.156 0.515 41.661 1.00 93.12 383 VAL A O 1
ATOM 2933 N N . LEU A 1 384 ? -27.113 1.842 43.200 1.00 92.19 384 LEU A N 1
ATOM 2934 C CA . LEU A 1 384 ? -26.319 1.327 44.316 1.00 92.19 384 LEU A CA 1
ATOM 2935 C C . LEU A 1 384 ? -26.858 -0.016 44.807 1.00 92.19 384 LEU A C 1
ATOM 2937 O O . LEU A 1 384 ? -28.059 -0.153 45.035 1.00 92.19 384 LEU A O 1
ATOM 2941 N N . LEU A 1 385 ? -25.957 -0.983 44.997 1.00 86.56 385 LEU A N 1
ATOM 2942 C CA . LEU A 1 385 ? -26.279 -2.327 45.494 1.00 86.56 385 LEU A CA 1
ATOM 2943 C C . LEU A 1 385 ? -25.979 -2.478 46.999 1.00 86.56 385 LEU A C 1
ATOM 2945 O O . LEU A 1 385 ? -26.606 -3.303 47.666 1.00 86.56 385 LEU A O 1
ATOM 2949 N N . GLN A 1 386 ? -25.064 -1.658 47.534 1.00 74.50 386 GLN A N 1
ATOM 2950 C CA . GLN A 1 386 ? -24.768 -1.484 48.963 1.00 74.50 386 GLN A CA 1
ATOM 2951 C C . GLN A 1 386 ? -24.176 -0.084 49.243 1.00 74.50 386 GLN A C 1
ATOM 2953 O O . GLN A 1 386 ? -23.352 0.371 48.445 1.00 74.50 386 GLN A O 1
ATOM 2958 N N . PRO A 1 387 ? -24.445 0.531 50.415 1.00 59.19 387 PRO A N 1
ATOM 2959 C CA . PRO A 1 387 ? -25.660 0.456 51.235 1.00 59.19 387 PRO A CA 1
ATOM 2960 C C . PRO A 1 387 ? -26.783 1.332 50.632 1.00 59.19 387 PRO A C 1
ATOM 2962 O O . PRO A 1 387 ? -26.693 1.798 49.502 1.00 59.19 387 PRO A O 1
ATOM 2965 N N . ALA A 1 388 ? -27.860 1.591 51.381 1.00 62.56 388 ALA A N 1
ATOM 2966 C CA . ALA A 1 388 ? -28.982 2.431 50.930 1.00 62.56 388 ALA A CA 1
ATOM 2967 C C . ALA A 1 388 ? -28.721 3.960 50.994 1.00 62.56 388 ALA A C 1
ATOM 2969 O O . ALA A 1 388 ? -29.668 4.740 51.108 1.00 62.56 388 ALA A O 1
ATOM 2970 N N . ARG A 1 389 ? -27.457 4.402 50.969 1.00 80.81 389 ARG A N 1
ATOM 2971 C CA . ARG A 1 389 ? -27.046 5.814 51.055 1.00 80.81 389 ARG A CA 1
ATOM 2972 C C . ARG A 1 389 ? -26.085 6.154 49.921 1.00 80.81 389 ARG A C 1
ATOM 2974 O O . ARG A 1 389 ? -25.328 5.303 49.471 1.00 80.81 389 ARG A O 1
ATOM 2981 N N . PHE A 1 390 ? -26.125 7.403 49.466 1.00 89.44 390 PHE A N 1
ATOM 2982 C CA . PHE A 1 390 ? -25.182 7.912 48.475 1.00 89.44 390 PHE A CA 1
ATOM 2983 C C . PHE A 1 390 ? -23.907 8.353 49.197 1.00 89.44 390 PHE A C 1
ATOM 2985 O O . PHE A 1 390 ? -23.895 9.380 49.870 1.00 89.44 390 PHE A O 1
ATOM 2992 N N . GLU A 1 391 ? -22.854 7.548 49.093 1.00 92.38 391 GLU A N 1
ATOM 2993 C CA . GLU A 1 391 ? -21.559 7.792 49.729 1.00 92.38 391 GLU A CA 1
ATOM 2994 C C . GLU A 1 391 ? -20.410 7.407 48.782 1.00 92.38 391 GLU A C 1
ATOM 2996 O O . GLU A 1 391 ? -20.535 6.488 47.969 1.00 92.38 391 GLU A O 1
ATOM 3001 N N . VAL A 1 392 ? -19.301 8.151 48.831 1.00 92.00 392 VAL A N 1
ATOM 3002 C CA . VAL A 1 392 ? -18.123 7.888 47.987 1.00 92.00 392 VAL A CA 1
ATOM 3003 C C . VAL A 1 392 ? -17.522 6.537 48.382 1.00 92.00 392 VAL A C 1
ATOM 3005 O O . VAL A 1 392 ? -17.363 6.240 49.563 1.00 92.00 392 VAL A O 1
ATOM 3008 N N . GLY A 1 393 ? -17.225 5.700 47.389 1.00 90.56 393 GLY A N 1
ATOM 3009 C CA . GLY A 1 393 ? -16.854 4.295 47.564 1.00 90.56 393 GLY A CA 1
ATOM 3010 C C . GLY A 1 393 ? -18.022 3.304 47.457 1.00 90.56 393 GLY A C 1
ATOM 3011 O O . GLY A 1 393 ? -17.765 2.113 47.271 1.00 90.56 393 GLY A O 1
ATOM 3012 N N . ALA A 1 394 ? -19.285 3.751 47.505 1.00 91.56 394 ALA A N 1
ATOM 3013 C CA . ALA A 1 394 ? -20.436 2.856 47.363 1.00 91.56 394 ALA A CA 1
ATOM 3014 C C . ALA A 1 394 ? -20.447 2.163 45.986 1.00 91.56 394 ALA A C 1
ATOM 3016 O O . ALA A 1 394 ? -20.193 2.792 44.951 1.00 91.56 394 ALA A O 1
ATOM 3017 N N . LYS A 1 395 ? -20.731 0.853 45.988 1.00 92.31 395 LYS A N 1
ATOM 3018 C CA . LYS A 1 395 ? -20.696 -0.012 44.799 1.00 92.31 395 LYS A CA 1
ATOM 3019 C C . LYS A 1 395 ? -22.082 -0.147 44.169 1.00 92.31 395 LYS A C 1
ATOM 3021 O O . LYS A 1 395 ? -23.100 -0.269 44.858 1.00 92.31 395 LYS A O 1
ATOM 3026 N N . GLY A 1 396 ? -22.115 -0.170 42.844 1.00 93.38 396 GLY A N 1
ATOM 3027 C CA . GLY A 1 396 ? -23.339 -0.183 42.060 1.00 93.38 396 GLY A CA 1
ATOM 3028 C C . GLY A 1 396 ? -23.180 -0.785 40.669 1.00 93.38 396 GLY A C 1
ATOM 3029 O O . GLY A 1 396 ? -22.141 -1.347 40.322 1.00 93.38 396 GLY A O 1
ATOM 3030 N N . ARG A 1 397 ? -24.226 -0.640 39.858 1.00 92.12 397 ARG A N 1
ATOM 3031 C CA . ARG A 1 397 ? -24.233 -0.969 38.431 1.00 92.12 397 ARG A CA 1
ATOM 3032 C C . ARG A 1 397 ? -24.904 0.157 37.650 1.00 92.12 397 ARG A C 1
ATOM 3034 O O . ARG A 1 397 ? -25.982 0.617 38.035 1.00 92.12 397 ARG A O 1
ATOM 3041 N N . VAL A 1 398 ? -24.306 0.581 36.540 1.00 91.94 398 VAL A N 1
ATOM 3042 C CA . VAL A 1 398 ? -24.969 1.503 35.606 1.00 91.94 398 VAL A CA 1
ATOM 3043 C C . VAL A 1 398 ? -26.093 0.765 34.895 1.00 91.94 398 VAL A C 1
ATOM 3045 O O . VAL A 1 398 ? -25.915 -0.362 34.451 1.00 91.94 398 VAL A O 1
ATOM 3048 N N . CYS A 1 399 ? -27.264 1.380 34.803 1.00 92.38 399 CYS A N 1
ATOM 3049 C CA . CYS A 1 399 ? -28.456 0.824 34.181 1.00 92.38 399 CYS A CA 1
ATOM 3050 C C . CYS A 1 399 ? -28.946 1.753 33.068 1.00 92.38 399 CYS A C 1
ATOM 3052 O O . CYS A 1 399 ? -28.914 2.977 33.205 1.00 92.38 399 CYS A O 1
ATOM 3054 N N . ARG A 1 400 ? -29.423 1.168 31.966 1.00 90.75 400 ARG A N 1
ATOM 3055 C CA . ARG A 1 400 ? -30.001 1.904 30.836 1.00 90.75 400 ARG A CA 1
ATOM 3056 C C . ARG A 1 400 ? -31.502 1.658 30.754 1.00 90.75 400 ARG A C 1
ATOM 3058 O O . ARG A 1 400 ? -31.930 0.509 30.704 1.00 90.75 400 ARG A O 1
ATOM 3065 N N . ILE A 1 401 ? -32.302 2.720 30.708 1.00 92.12 401 ILE A N 1
ATOM 3066 C CA . ILE A 1 401 ? -33.750 2.644 30.477 1.00 92.12 401 ILE A CA 1
ATOM 3067 C C . ILE A 1 401 ? -33.990 2.244 29.014 1.00 92.12 401 ILE A C 1
ATOM 3069 O O . ILE A 1 401 ? -33.665 2.997 28.098 1.00 92.12 401 ILE A O 1
ATOM 3073 N N . LEU A 1 402 ? -34.568 1.060 28.801 1.00 89.88 402 LEU A N 1
ATOM 3074 C CA . LEU A 1 402 ? -34.999 0.571 27.487 1.00 89.88 402 LEU A CA 1
ATOM 3075 C C . LEU A 1 402 ? -36.438 0.994 27.167 1.00 89.88 402 LEU A C 1
ATOM 3077 O O . LEU A 1 402 ? -36.772 1.268 26.015 1.00 89.88 402 LEU A O 1
ATOM 3081 N N . HIS A 1 403 ? -37.302 1.027 28.185 1.00 89.81 403 HIS A N 1
ATOM 3082 C CA . HIS A 1 403 ? -38.701 1.424 28.055 1.00 89.81 403 HIS A CA 1
ATOM 3083 C C . HIS A 1 403 ? -39.217 2.045 29.356 1.00 89.81 403 HIS A C 1
ATOM 3085 O O . HIS A 1 403 ? -38.810 1.620 30.437 1.00 89.81 403 HIS A O 1
ATOM 3091 N N . ALA A 1 404 ? -40.126 3.018 29.259 1.00 90.00 404 ALA A N 1
ATOM 3092 C CA . ALA A 1 404 ? -40.687 3.729 30.407 1.00 90.00 404 ALA A CA 1
ATOM 3093 C C . ALA A 1 404 ? -42.206 3.898 30.280 1.00 90.00 404 ALA A C 1
ATOM 3095 O O . ALA A 1 404 ? -42.687 4.758 29.536 1.00 90.00 404 ALA A O 1
ATOM 3096 N N . ASN A 1 405 ? -42.950 3.102 31.050 1.00 86.56 405 ASN A N 1
ATOM 3097 C CA . ASN A 1 405 ? -44.400 3.217 31.165 1.00 86.56 405 ASN A CA 1
ATOM 3098 C C . ASN A 1 405 ? -44.785 4.503 31.918 1.00 86.56 405 ASN A C 1
ATOM 3100 O O . ASN A 1 405 ? -44.000 5.066 32.682 1.00 86.56 405 ASN A O 1
ATOM 3104 N N . ASP A 1 406 ? -46.024 4.964 31.748 1.00 82.75 406 ASP A N 1
ATOM 3105 C CA . ASP A 1 406 ? -46.546 6.136 32.474 1.00 82.75 406 ASP A CA 1
ATOM 3106 C C . ASP A 1 406 ? -46.837 5.850 33.965 1.00 82.75 406 ASP A C 1
ATOM 3108 O O . ASP A 1 406 ? -47.126 6.761 34.735 1.00 82.75 406 ASP A O 1
ATOM 3112 N N . SER A 1 407 ? -46.714 4.589 34.391 1.00 78.69 407 SER A N 1
ATOM 3113 C CA . SER A 1 407 ? -46.914 4.089 35.760 1.00 78.69 407 SER A CA 1
ATOM 3114 C C . SER A 1 407 ? -45.632 4.034 36.613 1.00 78.69 407 SER A C 1
ATOM 3116 O O . SER A 1 407 ? -45.591 3.322 37.616 1.00 78.69 407 SER A O 1
ATOM 3118 N N . SER A 1 408 ? -44.566 4.730 36.203 1.00 83.56 408 SER A N 1
ATOM 3119 C CA . SER A 1 408 ? -43.216 4.697 36.811 1.00 83.56 408 SER A CA 1
ATOM 3120 C C . SER A 1 408 ? -42.499 3.334 36.795 1.00 83.56 408 SER A C 1
ATOM 3122 O O . SER A 1 408 ? -41.400 3.204 37.341 1.00 83.56 408 SER A O 1
ATOM 3124 N N . ALA A 1 409 ? -43.081 2.325 36.142 1.00 89.31 409 ALA A N 1
ATOM 3125 C CA . ALA A 1 409 ? -42.400 1.084 35.796 1.00 89.31 409 ALA A CA 1
ATOM 3126 C C . ALA A 1 409 ? -41.504 1.297 34.563 1.00 89.31 409 ALA A C 1
ATOM 3128 O O . ALA A 1 409 ? -41.949 1.826 33.539 1.00 89.31 409 ALA A O 1
ATOM 3129 N N . VAL A 1 410 ? -40.246 0.872 34.659 1.00 92.88 410 VAL A N 1
ATOM 3130 C CA . VAL A 1 410 ? -39.264 0.912 33.571 1.00 92.88 410 VAL A CA 1
ATOM 3131 C C . VAL A 1 410 ? -38.682 -0.472 33.322 1.00 92.88 410 VAL A C 1
ATOM 3133 O O . VAL A 1 410 ? -38.387 -1.210 34.260 1.00 92.88 410 VAL A O 1
ATOM 3136 N N . LEU A 1 411 ? -38.460 -0.800 32.051 1.00 92.44 411 LEU A N 1
ATOM 3137 C CA . LEU A 1 411 ? -37.590 -1.905 31.661 1.00 92.44 411 LEU A CA 1
ATOM 3138 C C . LEU A 1 411 ? -36.164 -1.362 31.574 1.00 92.44 411 LEU A C 1
ATOM 3140 O O . LEU A 1 411 ? -35.912 -0.439 30.794 1.00 92.44 411 LEU A O 1
ATOM 3144 N N . VAL A 1 412 ? -35.245 -1.923 32.357 1.00 93.56 412 VAL A N 1
ATOM 3145 C CA . VAL A 1 412 ? -33.841 -1.494 32.395 1.00 93.56 412 VAL A CA 1
ATOM 3146 C C . VAL A 1 412 ? -32.896 -2.626 32.023 1.00 93.56 412 VAL A C 1
ATOM 3148 O O . VAL A 1 412 ? -33.155 -3.785 32.338 1.00 93.56 412 VAL A O 1
ATOM 3151 N N . GLU A 1 413 ? -31.792 -2.282 31.370 1.00 92.00 413 GLU A N 1
ATOM 3152 C CA . GLU A 1 413 ? -30.672 -3.179 31.089 1.00 92.00 413 GLU A CA 1
ATOM 3153 C C . GLU A 1 413 ? -29.504 -2.878 32.031 1.00 92.00 413 GLU A C 1
ATOM 3155 O O . GLU A 1 413 ? -29.096 -1.722 32.172 1.00 92.00 413 GLU A O 1
ATOM 3160 N N . GLY A 1 414 ? -28.956 -3.914 32.667 1.00 90.75 414 GLY A N 1
ATOM 3161 C CA . GLY A 1 414 ? -27.754 -3.813 33.487 1.00 90.75 414 GLY A CA 1
ATOM 3162 C C . GLY A 1 414 ? -26.505 -3.624 32.626 1.00 90.75 414 GLY A C 1
ATOM 3163 O O . GLY A 1 414 ? -26.089 -4.539 31.922 1.00 90.75 414 GLY A O 1
ATOM 3164 N N . GLY A 1 415 ? -25.888 -2.452 32.707 1.00 89.69 415 GLY A N 1
ATOM 3165 C CA . GLY A 1 415 ? -24.563 -2.154 32.168 1.00 89.69 415 GLY A CA 1
ATOM 3166 C C . GLY A 1 415 ? -23.437 -2.598 33.107 1.00 89.69 415 GLY A C 1
ATOM 3167 O O . GLY A 1 415 ? -23.600 -3.523 33.908 1.00 89.69 415 GLY A O 1
ATOM 3168 N N . ALA A 1 416 ? -22.279 -1.947 32.990 1.00 88.75 416 ALA A N 1
ATOM 3169 C CA . ALA A 1 416 ? -21.084 -2.267 33.768 1.00 88.75 416 ALA A CA 1
ATOM 3170 C C . ALA A 1 416 ? -21.238 -1.956 35.268 1.00 88.75 416 ALA A C 1
ATOM 3172 O O . ALA A 1 416 ? -22.055 -1.123 35.682 1.00 88.75 416 ALA A O 1
ATOM 3173 N N . ALA A 1 417 ? -20.436 -2.643 36.079 1.00 91.12 417 ALA A N 1
ATOM 3174 C CA . ALA A 1 417 ? -20.266 -2.339 37.490 1.00 91.12 417 ALA A CA 1
ATOM 3175 C C . ALA A 1 417 ? -19.645 -0.949 37.701 1.00 91.12 417 ALA A C 1
ATOM 3177 O O . ALA A 1 417 ? -18.911 -0.446 36.851 1.00 91.12 417 ALA A O 1
ATOM 3178 N N . CYS A 1 418 ? -19.924 -0.314 38.840 1.00 92.31 418 CYS A N 1
ATOM 3179 C CA . CYS A 1 418 ? -19.394 1.014 39.135 1.00 92.31 418 CYS A CA 1
ATOM 3180 C C . CYS A 1 418 ? -19.164 1.290 40.626 1.00 92.31 418 CYS A C 1
ATOM 3182 O O . CYS A 1 418 ? -19.781 0.676 41.499 1.00 92.31 418 CYS A O 1
ATOM 3184 N N . ARG A 1 419 ? -18.319 2.284 40.904 1.00 92.19 419 ARG A N 1
ATOM 3185 C CA . ARG A 1 419 ? -18.068 2.881 42.220 1.00 92.19 419 ARG A CA 1
ATOM 3186 C C . ARG A 1 419 ? -18.306 4.385 42.153 1.00 92.19 419 ARG A C 1
ATOM 3188 O O . ARG A 1 419 ? -17.924 5.027 41.178 1.00 92.19 419 ARG A O 1
ATOM 3195 N N . ILE A 1 420 ? -18.909 4.961 43.190 1.00 92.44 420 ILE A N 1
ATOM 3196 C CA . ILE A 1 420 ? -18.994 6.422 43.324 1.00 92.44 420 ILE A CA 1
ATOM 3197 C C . ILE A 1 420 ? -17.617 6.976 43.697 1.00 92.44 420 ILE A C 1
ATOM 3199 O O . ILE A 1 420 ? -17.067 6.584 44.723 1.00 92.44 420 ILE A O 1
ATOM 3203 N N . ILE A 1 421 ? -17.099 7.916 42.905 1.00 91.62 421 ILE A N 1
ATOM 3204 C CA . ILE A 1 421 ? -15.851 8.650 43.192 1.00 91.62 421 ILE A CA 1
ATOM 3205 C C . ILE A 1 421 ? -16.087 10.123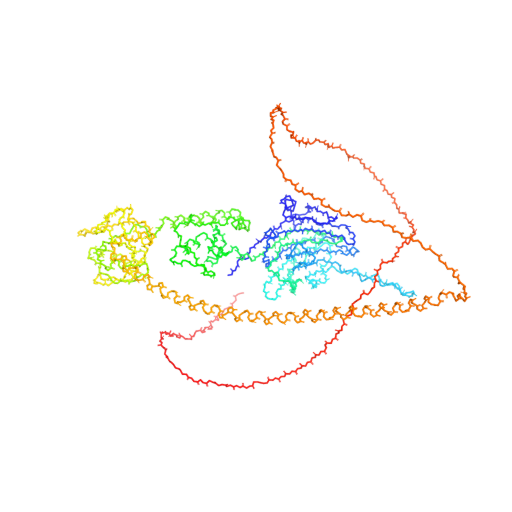 43.557 1.00 91.62 421 ILE A C 1
ATOM 3207 O O . ILE A 1 421 ? -15.269 10.719 44.248 1.00 91.62 421 ILE A O 1
ATOM 3211 N N . GLU A 1 422 ? -17.213 10.708 43.144 1.00 92.19 422 GLU A N 1
ATOM 3212 C CA . GLU A 1 422 ? -17.591 12.095 43.452 1.00 92.19 422 GLU A CA 1
ATOM 3213 C C . GLU A 1 422 ? -19.121 12.189 43.554 1.00 92.19 422 GLU A C 1
ATOM 3215 O O . GLU A 1 422 ? -19.826 11.446 42.866 1.00 92.19 422 GLU A O 1
ATOM 3220 N N . LEU A 1 423 ? -19.635 13.094 44.390 1.00 93.00 423 LEU A N 1
ATOM 3221 C CA . LEU A 1 423 ? -21.069 13.323 44.594 1.00 93.00 423 LEU A CA 1
ATOM 3222 C C . LEU A 1 423 ? -21.408 14.801 44.412 1.00 93.00 423 LEU A C 1
ATOM 3224 O O . LEU A 1 423 ? -20.730 15.665 44.965 1.00 93.00 423 LEU A O 1
ATOM 3228 N N . SER A 1 424 ? -22.498 15.072 43.702 1.00 91.19 424 SER A N 1
ATOM 3229 C CA . SER A 1 424 ? -23.121 16.388 43.591 1.00 91.19 424 SER A CA 1
ATOM 3230 C C . SER A 1 424 ? -24.646 16.277 43.670 1.00 91.19 424 SER A C 1
ATOM 3232 O O . SER A 1 424 ? -25.233 15.227 43.405 1.00 91.19 424 SER A O 1
ATOM 3234 N N . GLU A 1 425 ? -25.307 17.364 44.057 1.00 86.00 425 GLU A N 1
ATOM 3235 C CA . GLU A 1 425 ? -26.767 17.481 44.011 1.00 86.00 425 GLU A CA 1
ATOM 3236 C C . GLU A 1 425 ? -27.165 18.265 42.753 1.00 86.00 425 GLU A C 1
ATOM 3238 O O . GLU A 1 425 ? -26.534 19.273 42.427 1.00 86.00 425 GLU A O 1
ATOM 3243 N N . ASP A 1 426 ? -28.190 17.804 42.032 1.00 78.62 426 ASP A N 1
ATOM 3244 C CA . ASP A 1 426 ? -28.715 18.488 40.847 1.00 78.62 426 ASP A CA 1
ATOM 3245 C C . ASP A 1 426 ? -29.404 19.800 41.252 1.00 78.62 426 ASP A C 1
ATOM 3247 O O . ASP A 1 426 ? -30.551 19.817 41.709 1.00 78.62 426 ASP A O 1
ATOM 3251 N N . SER A 1 427 ? -28.687 20.912 41.088 1.00 68.06 427 SER A N 1
ATOM 3252 C CA . SER A 1 427 ? -29.164 22.257 41.409 1.00 68.06 427 SER A CA 1
ATOM 3253 C C . SER A 1 427 ? -30.197 22.803 40.414 1.00 68.06 427 SER A C 1
ATOM 3255 O O . SER A 1 427 ? -30.783 23.852 40.682 1.00 68.06 427 SER A O 1
ATOM 3257 N N . GLU A 1 428 ? -30.488 22.094 39.314 1.00 67.56 428 GLU A N 1
ATOM 3258 C CA . GLU A 1 428 ? -31.591 22.412 38.392 1.00 67.56 428 GLU A CA 1
ATOM 3259 C C . GLU A 1 428 ? -32.942 21.804 38.834 1.00 67.56 428 GLU A C 1
ATOM 3261 O O . GLU A 1 428 ? -33.934 21.875 38.101 1.00 67.56 428 GLU A O 1
ATOM 3266 N N . ALA A 1 429 ? -33.015 21.200 40.028 1.00 64.38 429 ALA A N 1
ATOM 3267 C CA . ALA A 1 429 ? -34.242 20.620 40.567 1.00 64.38 429 ALA A CA 1
ATOM 3268 C C . ALA A 1 429 ? -35.405 21.637 40.615 1.00 64.38 429 ALA A C 1
ATOM 3270 O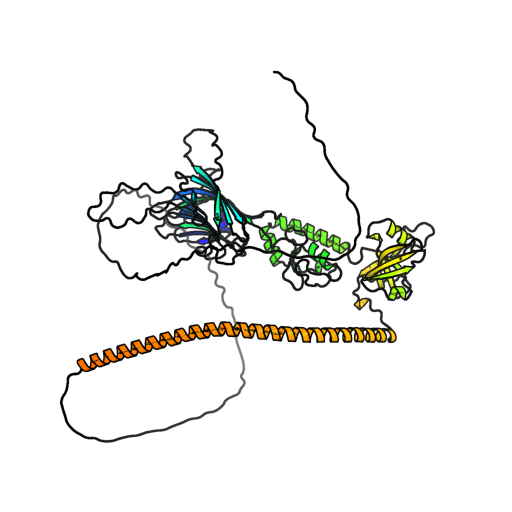 O . ALA A 1 429 ? -35.306 22.724 41.187 1.00 64.38 429 ALA A O 1
ATOM 3271 N N . GLN A 1 430 ? -36.547 21.261 40.028 1.00 66.81 430 GLN A N 1
ATOM 3272 C CA . GLN A 1 430 ? -37.748 22.101 39.996 1.00 66.81 430 GLN A CA 1
ATOM 3273 C C . GLN A 1 430 ? -38.236 22.403 41.421 1.00 66.81 430 GLN A C 1
ATOM 3275 O O . GLN A 1 430 ? -38.354 21.496 42.245 1.00 66.81 430 GLN A O 1
ATOM 3280 N N . SER A 1 431 ? -38.548 23.675 41.697 1.00 62.22 431 SER A N 1
ATOM 3281 C CA . SER A 1 431 ? -38.924 24.164 43.033 1.00 62.22 431 SER A CA 1
ATOM 3282 C C . SER A 1 431 ? -40.035 23.318 43.675 1.00 62.22 431 SER A C 1
ATOM 3284 O O . SER A 1 431 ? -41.184 23.349 43.231 1.00 62.22 431 SER A O 1
ATOM 3286 N N . GLY A 1 432 ? -39.675 22.552 44.712 1.00 72.25 432 GLY A N 1
ATOM 3287 C CA . GLY A 1 432 ? -40.564 21.632 45.433 1.00 72.25 432 GLY A CA 1
ATOM 3288 C C . GLY A 1 432 ? -40.292 20.132 45.235 1.00 72.25 432 GLY A C 1
ATOM 3289 O O . GLY A 1 432 ? -40.924 19.329 45.918 1.00 72.25 432 GLY A O 1
ATOM 3290 N N . ALA A 1 433 ? -39.370 19.732 44.353 1.00 72.62 433 ALA A N 1
ATOM 3291 C CA . ALA A 1 433 ? -38.902 18.345 44.231 1.00 72.62 433 ALA A CA 1
ATOM 3292 C C . ALA A 1 433 ? -37.672 18.061 45.122 1.00 72.62 433 ALA A C 1
ATOM 3294 O O . ALA A 1 433 ? -36.880 18.963 45.392 1.00 72.62 433 ALA A O 1
ATOM 3295 N N . GLU A 1 434 ? -37.477 16.801 45.543 1.00 74.75 434 GLU A N 1
ATOM 3296 C CA . GLU A 1 434 ? -36.172 16.358 46.072 1.00 74.75 434 GLU A CA 1
ATOM 3297 C C . GLU A 1 434 ? -35.119 16.447 44.947 1.00 74.75 434 GLU A C 1
ATOM 3299 O O . GLU A 1 434 ? -35.409 15.992 43.834 1.00 74.75 434 GLU A O 1
ATOM 3304 N N . PRO A 1 435 ? -33.910 16.988 45.195 1.00 79.12 435 PRO A N 1
ATOM 3305 C CA . PRO A 1 435 ? -32.860 17.021 44.185 1.00 79.12 435 PRO A CA 1
ATOM 3306 C C . PRO A 1 435 ? -32.404 15.603 43.823 1.00 79.12 435 PRO A C 1
ATOM 3308 O O . PRO A 1 435 ? -32.305 14.715 44.676 1.00 79.12 435 PRO A O 1
ATOM 3311 N N . LEU A 1 436 ? -32.098 15.387 42.542 1.00 86.00 436 LEU A N 1
ATOM 3312 C CA . LEU A 1 436 ? -31.430 14.164 42.109 1.00 86.00 436 LEU A CA 1
ATOM 3313 C C . LEU A 1 436 ? -29.972 14.224 42.565 1.00 86.00 436 LEU A C 1
ATOM 3315 O O . LEU A 1 436 ? -29.263 15.176 42.253 1.00 86.00 436 LEU A O 1
ATOM 3319 N N . VAL A 1 437 ? -29.506 13.196 43.271 1.00 89.31 437 VAL A N 1
ATOM 3320 C CA . VAL A 1 437 ? -28.073 13.048 43.536 1.00 89.31 437 VAL A CA 1
ATOM 3321 C C . VAL A 1 437 ? -27.420 12.523 42.263 1.00 89.31 437 VAL A C 1
ATOM 3323 O O . VAL A 1 437 ? -27.861 11.515 41.706 1.00 89.31 437 VAL A O 1
ATOM 3326 N N . ILE A 1 438 ? -26.388 13.212 41.794 1.00 90.88 438 ILE A N 1
ATOM 3327 C CA . ILE A 1 438 ? -25.594 12.839 40.630 1.00 90.88 438 ILE A CA 1
ATOM 3328 C C . ILE A 1 438 ? -24.230 12.367 41.139 1.00 90.88 438 ILE A C 1
ATOM 3330 O O . ILE A 1 438 ? -23.576 13.035 41.937 1.00 90.88 438 ILE A O 1
ATOM 3334 N N . GLY A 1 439 ? -23.804 11.185 40.704 1.00 89.00 439 GLY A N 1
ATOM 3335 C CA . GLY A 1 439 ? -22.501 10.629 41.040 1.00 89.00 439 GLY A CA 1
ATOM 3336 C C . GLY A 1 439 ? -21.587 10.635 39.832 1.00 89.00 439 GLY A C 1
ATOM 3337 O O . GLY A 1 439 ? -21.972 10.198 38.748 1.00 89.00 439 GLY A O 1
ATOM 3338 N N . LYS A 1 440 ? -20.343 11.063 40.023 1.00 89.12 440 LYS A N 1
ATOM 3339 C CA . LYS A 1 440 ? -19.260 10.712 39.106 1.00 89.12 440 LYS A CA 1
ATOM 3340 C C . LYS A 1 440 ? -18.820 9.293 39.438 1.00 89.12 440 LYS A C 1
ATOM 3342 O O . LYS A 1 440 ? -18.660 8.952 40.615 1.00 89.12 440 LYS A O 1
ATOM 3347 N N . LEU A 1 441 ? -18.660 8.472 38.408 1.00 90.38 441 LEU A N 1
ATOM 3348 C CA . LEU A 1 441 ? -18.518 7.032 38.560 1.00 90.38 441 LEU A CA 1
ATOM 3349 C C . LEU A 1 441 ? -17.219 6.527 37.944 1.00 90.38 441 LEU A C 1
ATOM 3351 O O . LEU A 1 441 ? -16.868 6.876 36.820 1.00 90.38 441 LEU A O 1
ATOM 3355 N N . GLU A 1 442 ? -16.559 5.655 38.689 1.00 88.69 442 GLU A N 1
ATOM 3356 C CA . GLU A 1 442 ? -15.496 4.774 38.225 1.00 88.69 442 GLU A CA 1
ATOM 3357 C C . GLU A 1 442 ? -16.134 3.448 37.789 1.00 88.69 442 GLU A C 1
ATOM 3359 O O . GLU A 1 442 ? -17.017 2.934 38.477 1.00 88.69 442 GLU A O 1
ATOM 3364 N N . GLU A 1 443 ? -15.739 2.908 36.635 1.00 86.38 443 GLU A N 1
ATOM 3365 C CA . GLU A 1 443 ? -16.195 1.591 36.175 1.00 86.38 443 GLU A CA 1
ATOM 3366 C C . GLU A 1 443 ? -15.376 0.505 36.885 1.00 86.38 443 GLU A C 1
ATOM 3368 O O . GLU A 1 443 ? -14.148 0.516 36.816 1.00 86.38 443 GLU A O 1
ATOM 3373 N N . LEU A 1 444 ? -16.055 -0.419 37.566 1.00 88.75 444 LEU A N 1
ATOM 3374 C CA . LEU A 1 444 ? -15.417 -1.565 38.213 1.00 88.75 444 LEU A CA 1
ATOM 3375 C C . LEU A 1 444 ? -15.446 -2.781 37.292 1.00 88.75 444 LEU A C 1
ATOM 3377 O O . LEU A 1 444 ? -16.328 -2.916 36.442 1.00 88.75 444 LEU A O 1
ATOM 3381 N N . ASP A 1 445 ? -14.539 -3.717 37.535 1.00 84.31 445 ASP A N 1
ATOM 3382 C CA . ASP A 1 445 ? -14.657 -5.054 36.968 1.00 84.31 445 ASP A CA 1
ATOM 3383 C C . ASP A 1 445 ? -15.694 -5.872 37.762 1.00 84.31 445 ASP A C 1
ATOM 3385 O O . ASP A 1 445 ? -15.939 -5.628 38.946 1.00 84.31 445 ASP A O 1
ATOM 3389 N N . GLU A 1 446 ? -16.342 -6.847 37.116 1.00 85.62 446 GLU A N 1
ATOM 3390 C CA . GLU A 1 446 ? -17.421 -7.636 37.744 1.00 85.62 446 GLU A CA 1
ATOM 3391 C C . GLU A 1 446 ? -16.949 -8.384 39.005 1.00 85.62 446 GLU A C 1
ATOM 3393 O O . GLU A 1 446 ? -17.729 -8.566 39.937 1.00 85.62 446 GLU A O 1
ATOM 3398 N N . GLU A 1 447 ? -15.667 -8.760 39.058 1.00 84.44 447 GLU A N 1
ATOM 3399 C CA . GLU A 1 447 ? -15.017 -9.391 40.215 1.00 84.44 447 GLU A CA 1
ATOM 3400 C C . GLU A 1 447 ? -14.899 -8.422 41.407 1.00 84.44 447 GLU A C 1
ATOM 3402 O O . GLU A 1 447 ? -15.120 -8.820 42.548 1.00 84.44 447 GLU A O 1
ATOM 3407 N N . GLU A 1 448 ? -14.671 -7.127 41.160 1.00 85.19 448 GLU A N 1
ATOM 3408 C CA . GLU A 1 448 ? -14.722 -6.091 42.201 1.00 85.19 448 GLU A CA 1
ATOM 3409 C C . GLU A 1 448 ? -16.154 -5.720 42.611 1.00 85.19 448 GLU A C 1
ATOM 3411 O O . GLU A 1 448 ? -16.351 -5.168 43.700 1.00 85.19 448 GLU A O 1
ATOM 3416 N N . LEU A 1 449 ? -17.167 -6.005 41.785 1.00 85.31 449 LEU A N 1
ATOM 3417 C CA . LEU A 1 449 ? -18.570 -5.836 42.177 1.00 85.31 449 LEU A CA 1
ATOM 3418 C C . LEU A 1 449 ? -19.066 -6.960 43.089 1.00 85.31 449 LEU A C 1
ATOM 3420 O O . LEU A 1 449 ? -20.085 -6.767 43.753 1.00 85.31 449 LEU A O 1
ATOM 3424 N N . VAL A 1 450 ? -18.360 -8.096 43.162 1.00 79.88 450 VAL A N 1
ATOM 3425 C CA . VAL A 1 450 ? -18.670 -9.157 44.126 1.00 79.88 450 VAL A CA 1
ATOM 3426 C C . VAL A 1 450 ? -18.626 -8.552 45.528 1.00 79.88 450 VAL A C 1
ATOM 3428 O O . VAL A 1 450 ? -17.589 -8.149 46.057 1.00 79.88 450 VAL A O 1
ATOM 3431 N N . LEU A 1 451 ? -19.818 -8.417 46.097 1.00 68.94 451 LEU A N 1
ATOM 3432 C CA . LEU A 1 451 ? -20.029 -8.015 47.475 1.00 68.94 451 LEU A CA 1
ATOM 3433 C C . LEU A 1 451 ? -19.529 -9.167 48.353 1.00 68.94 451 LEU A C 1
ATOM 3435 O O . LEU A 1 451 ? -19.638 -10.320 47.938 1.00 68.94 451 LEU A O 1
ATOM 3439 N N . GLU A 1 452 ? -19.002 -8.895 49.549 1.00 64.81 452 GLU A N 1
ATOM 3440 C CA . GLU A 1 452 ? -18.608 -9.978 50.461 1.00 64.81 452 GLU A CA 1
ATOM 3441 C C . GLU A 1 452 ? -19.853 -10.758 50.904 1.00 64.81 452 GLU A C 1
ATOM 3443 O O . GLU A 1 452 ? -20.577 -10.387 51.831 1.00 64.81 452 GLU A O 1
ATOM 3448 N N . GLU A 1 453 ? -20.145 -11.826 50.167 1.00 55.62 453 GLU A N 1
ATOM 3449 C CA . GLU A 1 453 ? -21.320 -12.648 50.367 1.00 55.62 453 GLU A CA 1
ATOM 3450 C C . GLU A 1 453 ? -21.171 -13.453 51.656 1.00 55.62 453 GLU A C 1
ATOM 3452 O O . GLU A 1 453 ? -20.350 -14.367 51.763 1.00 55.62 453 GLU A O 1
ATOM 3457 N N . GLY A 1 454 ? -22.019 -13.135 52.641 1.00 58.50 454 GLY A N 1
ATOM 3458 C CA . GLY A 1 454 ? -22.153 -13.947 53.846 1.00 58.50 454 GLY A CA 1
ATOM 3459 C C . GLY A 1 454 ? -22.366 -15.422 53.467 1.00 58.50 454 GLY A C 1
ATOM 3460 O O . GLY A 1 454 ? -23.084 -15.698 52.501 1.00 58.50 454 GLY A O 1
ATOM 3461 N N . PRO A 1 455 ? -21.779 -16.383 54.208 1.00 56.56 455 PRO A N 1
ATOM 3462 C CA . PRO A 1 455 ? -21.398 -17.713 53.698 1.00 56.56 455 PRO A CA 1
ATOM 3463 C C . PRO A 1 455 ? -22.528 -18.607 53.145 1.00 56.56 455 PRO A C 1
ATOM 3465 O O . PRO A 1 455 ? -22.255 -19.650 52.557 1.00 56.56 455 PRO A O 1
ATOM 3468 N N . LEU A 1 456 ? -23.791 -18.208 53.304 1.00 54.56 456 LEU A N 1
ATOM 3469 C CA . LEU A 1 456 ? -24.962 -18.835 52.688 1.00 54.56 456 LEU A CA 1
ATOM 3470 C C . LEU A 1 456 ? -25.121 -18.510 51.191 1.00 54.56 456 LEU A C 1
ATOM 3472 O O . LEU A 1 456 ? -25.541 -19.383 50.435 1.00 54.56 456 LEU A O 1
ATOM 3476 N N . ALA A 1 457 ? -24.791 -17.292 50.752 1.00 55.44 457 ALA A N 1
ATOM 3477 C CA . ALA A 1 457 ? -24.918 -16.903 49.344 1.00 55.44 457 ALA A CA 1
ATOM 3478 C C . ALA A 1 457 ? -23.768 -17.494 48.507 1.00 55.44 457 ALA A C 1
ATOM 3480 O O . ALA A 1 457 ? -24.033 -18.196 47.529 1.00 55.44 457 ALA A O 1
ATOM 3481 N N . ALA A 1 458 ? -22.534 -17.439 49.023 1.00 56.38 458 ALA A N 1
ATOM 3482 C CA . ALA A 1 458 ? -21.393 -18.159 48.458 1.00 56.38 458 ALA A CA 1
ATOM 3483 C C . ALA A 1 458 ? -21.661 -19.674 48.298 1.00 56.38 458 ALA A C 1
ATOM 3485 O O . ALA A 1 458 ? -21.246 -20.275 47.310 1.00 56.38 458 ALA A O 1
ATOM 3486 N N . ALA A 1 459 ? -22.403 -20.305 49.219 1.00 60.66 459 ALA A N 1
ATOM 3487 C CA . ALA A 1 459 ? -22.811 -21.706 49.078 1.00 60.66 459 ALA A CA 1
ATOM 3488 C C . ALA A 1 459 ? -23.816 -21.935 47.927 1.00 60.66 459 ALA A C 1
ATOM 3490 O O . ALA A 1 459 ? -23.735 -22.955 47.240 1.00 60.66 459 ALA A O 1
ATOM 3491 N N . SER A 1 460 ? -24.732 -20.990 47.682 1.00 58.97 460 SER A N 1
ATOM 3492 C CA . SER A 1 460 ? -25.646 -21.017 46.530 1.00 58.97 460 SER A CA 1
ATOM 3493 C C . SER A 1 460 ? -24.885 -20.874 45.210 1.00 58.97 460 SER A C 1
ATOM 3495 O O . SER A 1 460 ? -25.082 -21.679 44.295 1.00 58.97 460 SER A O 1
ATOM 3497 N N . ASP A 1 461 ? -23.968 -19.908 45.120 1.00 57.91 461 ASP A N 1
ATOM 3498 C CA . ASP A 1 461 ? -23.185 -19.694 43.903 1.00 57.91 461 ASP A CA 1
ATOM 3499 C C . ASP A 1 461 ? -22.173 -20.824 43.663 1.00 57.91 461 ASP A C 1
ATOM 3501 O O . ASP A 1 461 ? -22.023 -21.249 42.521 1.00 57.91 461 ASP A O 1
ATOM 3505 N N . ILE A 1 462 ? -21.602 -21.449 44.703 1.00 66.06 462 ILE A N 1
ATOM 3506 C CA . ILE A 1 462 ? -20.838 -22.705 44.568 1.00 66.06 462 ILE A CA 1
ATOM 3507 C C . ILE A 1 462 ? -21.704 -23.820 43.961 1.00 66.06 462 ILE A C 1
ATOM 3509 O O . ILE A 1 462 ? -21.257 -24.499 43.036 1.00 66.06 462 ILE A O 1
ATOM 3513 N N . VAL A 1 463 ? -22.951 -24.009 44.411 1.00 66.62 463 VAL A N 1
ATOM 3514 C CA . VAL A 1 463 ? -23.863 -25.013 43.824 1.00 66.62 463 VAL A CA 1
ATOM 3515 C C . VAL A 1 463 ? -24.200 -24.678 42.365 1.00 66.62 463 VAL A C 1
ATOM 3517 O O . VAL A 1 463 ? -24.217 -25.576 41.516 1.00 66.62 463 VAL A O 1
ATOM 3520 N N . HIS A 1 464 ? -24.405 -23.401 42.031 1.00 64.81 464 HIS A N 1
ATOM 3521 C CA . HIS A 1 464 ? -24.639 -22.979 40.651 1.00 64.81 464 HIS A CA 1
ATOM 3522 C C . HIS A 1 464 ? -23.398 -23.178 39.759 1.00 64.81 464 HIS A C 1
ATOM 3524 O O . HIS A 1 464 ? -23.514 -23.744 38.668 1.00 64.81 464 HIS A O 1
ATOM 3530 N N . ILE A 1 465 ? -22.210 -22.794 40.235 1.00 66.19 465 ILE A N 1
ATOM 3531 C CA . ILE A 1 465 ? -20.915 -22.961 39.560 1.00 66.19 465 ILE A CA 1
ATOM 3532 C C . ILE A 1 465 ? -20.610 -24.445 39.342 1.00 66.19 465 ILE A C 1
ATOM 3534 O O . ILE A 1 465 ? -20.249 -24.821 38.230 1.00 66.19 465 ILE A O 1
ATOM 3538 N N . LEU A 1 466 ? -20.837 -25.314 40.332 1.00 66.31 466 LEU A N 1
ATOM 3539 C CA . LEU A 1 466 ? -20.722 -26.770 40.174 1.00 66.31 466 LEU A CA 1
ATOM 3540 C C . LEU A 1 466 ? -21.720 -27.313 39.137 1.00 66.31 466 LEU A C 1
ATOM 3542 O O . LEU A 1 466 ? -21.362 -28.169 38.327 1.00 66.31 466 LEU A O 1
ATOM 3546 N N . GLY A 1 467 ? -22.943 -26.777 39.088 1.00 72.88 467 GLY A N 1
ATOM 3547 C CA . GLY A 1 467 ? -23.928 -27.103 38.053 1.00 72.88 467 GLY A CA 1
ATOM 3548 C C . GLY A 1 467 ? -23.512 -26.659 36.642 1.00 72.88 467 GLY A C 1
ATOM 3549 O O . GLY A 1 467 ? -23.742 -27.384 35.671 1.00 72.88 467 GLY A O 1
ATOM 3550 N N . VAL A 1 468 ? -22.876 -25.491 36.507 1.00 69.94 468 VAL A N 1
ATOM 3551 C CA . VAL A 1 468 ? -22.309 -24.993 35.240 1.00 69.94 468 VAL A CA 1
ATOM 3552 C C . VAL A 1 468 ? -21.080 -25.810 34.834 1.00 69.94 468 VAL A C 1
ATOM 3554 O O . VAL A 1 468 ? -21.001 -26.241 33.685 1.00 69.94 468 VAL A O 1
ATOM 3557 N N . LEU A 1 469 ? -20.165 -26.094 35.764 1.00 67.25 469 LEU A N 1
ATOM 3558 C CA . LEU A 1 469 ? -18.992 -26.943 35.547 1.00 67.25 469 LEU A CA 1
ATOM 3559 C C . LEU A 1 469 ? -19.394 -28.359 35.133 1.00 67.25 469 LEU A C 1
ATOM 3561 O O . LEU A 1 469 ? -18.830 -28.873 34.176 1.00 67.25 469 LEU A O 1
ATOM 3565 N N . GLY A 1 470 ? -20.404 -28.966 35.763 1.00 79.06 470 GLY A N 1
ATOM 3566 C CA . GLY A 1 470 ? -20.922 -30.278 35.364 1.00 79.06 470 GLY A CA 1
ATOM 3567 C C . GLY A 1 470 ? -21.409 -30.300 33.910 1.00 79.06 470 GLY A C 1
ATOM 3568 O O . GLY A 1 470 ? -21.003 -31.166 33.133 1.00 79.06 470 GLY A O 1
ATOM 3569 N N . ARG A 1 471 ? -22.206 -29.299 33.506 1.00 71.31 471 ARG A N 1
ATOM 3570 C CA . ARG A 1 471 ? -22.670 -29.144 32.113 1.00 71.31 471 ARG A CA 1
ATOM 3571 C C . ARG A 1 471 ? -21.515 -28.874 31.141 1.00 71.31 471 ARG A C 1
ATOM 3573 O O . ARG A 1 471 ? -21.474 -29.464 30.063 1.00 71.31 471 ARG A O 1
ATOM 3580 N N . ASN A 1 472 ? -20.554 -28.035 31.525 1.00 61.34 472 ASN A N 1
ATOM 3581 C CA . ASN A 1 472 ? -19.392 -27.713 30.697 1.00 61.34 472 ASN A CA 1
ATOM 3582 C C . ASN A 1 472 ? -18.441 -28.907 30.548 1.00 61.34 472 ASN A C 1
ATOM 3584 O O . ASN A 1 472 ? -17.994 -29.170 29.440 1.00 61.34 472 ASN A O 1
ATOM 3588 N N . LEU A 1 473 ? -18.184 -29.681 31.605 1.00 66.88 473 LEU A N 1
ATOM 3589 C CA . LEU A 1 473 ? -17.399 -30.918 31.546 1.00 66.88 473 LEU A CA 1
ATOM 3590 C C . LEU A 1 473 ? -18.090 -31.978 30.680 1.00 66.88 473 LEU A C 1
ATOM 3592 O O . LEU A 1 473 ? -17.423 -32.659 29.904 1.00 66.88 473 LEU A O 1
ATOM 3596 N N . GLN A 1 474 ? -19.421 -32.083 30.740 1.00 69.38 474 GLN A N 1
ATOM 3597 C CA . GLN A 1 474 ? -20.189 -32.959 29.854 1.00 69.38 474 GLN A CA 1
ATOM 3598 C C . GLN A 1 474 ? -20.067 -32.526 28.381 1.00 69.38 474 GLN A C 1
ATOM 3600 O O . GLN A 1 474 ? -19.799 -33.364 27.519 1.00 69.38 474 GLN A O 1
ATOM 3605 N N . ALA A 1 475 ? -20.173 -31.224 28.094 1.00 67.38 475 ALA A N 1
ATOM 3606 C CA . ALA A 1 475 ? -19.998 -30.672 26.750 1.00 67.38 475 ALA A CA 1
ATOM 3607 C C . ALA A 1 475 ? -18.547 -30.779 26.239 1.00 67.38 475 ALA A C 1
ATOM 3609 O O . ALA A 1 475 ? -18.329 -31.096 25.071 1.00 67.38 475 ALA A O 1
ATOM 3610 N N . VAL A 1 476 ? -17.543 -30.568 27.096 1.00 67.19 476 VAL A N 1
ATOM 3611 C CA . VAL A 1 476 ? -16.120 -30.758 26.768 1.00 67.19 476 VAL A CA 1
ATOM 3612 C C . VAL A 1 476 ? -15.833 -32.230 26.493 1.00 67.19 476 VAL A C 1
ATOM 3614 O O . VAL A 1 476 ? -15.192 -32.524 25.493 1.00 67.19 476 VAL A O 1
ATOM 3617 N N . ARG A 1 477 ? -16.375 -33.164 27.286 1.00 71.06 477 ARG A N 1
ATOM 3618 C CA . ARG A 1 477 ? -16.246 -34.609 27.041 1.00 71.06 477 ARG A CA 1
ATOM 3619 C C . ARG A 1 477 ? -16.894 -35.029 25.718 1.00 71.06 477 ARG A C 1
ATOM 3621 O O . ARG A 1 477 ? -16.306 -35.822 24.992 1.00 71.06 477 ARG A O 1
ATOM 3628 N N . GLN A 1 478 ? -18.054 -34.468 25.368 1.00 69.12 478 GLN A N 1
ATOM 3629 C CA . GLN A 1 478 ? -18.682 -34.673 24.054 1.00 69.12 478 GLN A CA 1
ATOM 3630 C C . GLN A 1 478 ? -17.834 -34.101 22.907 1.00 69.12 478 GLN A C 1
ATOM 3632 O O . GLN A 1 478 ? -17.647 -34.779 21.899 1.00 69.12 478 GLN A O 1
ATOM 3637 N N . ARG A 1 479 ? -17.276 -32.890 23.065 1.00 72.19 479 ARG A N 1
ATOM 3638 C CA . ARG A 1 479 ? -16.367 -32.292 22.073 1.00 72.19 479 ARG A CA 1
ATOM 3639 C C . ARG A 1 479 ? -15.093 -33.108 21.910 1.00 72.19 479 ARG A C 1
ATOM 3641 O O . ARG A 1 479 ? -14.762 -33.425 20.785 1.00 72.19 479 ARG A O 1
ATOM 3648 N N . TRP A 1 480 ? -14.430 -33.505 22.995 1.00 68.44 480 TRP A N 1
ATOM 3649 C CA . TRP A 1 480 ? -13.235 -34.355 22.951 1.00 68.44 480 TRP A CA 1
ATOM 3650 C C . TRP A 1 480 ? -13.516 -35.694 22.269 1.00 68.44 480 TRP A C 1
ATOM 3652 O O . TRP A 1 480 ? -12.705 -36.136 21.466 1.00 68.44 480 TRP A O 1
ATOM 3662 N N . MET A 1 481 ? -14.678 -36.310 22.514 1.00 73.25 481 MET A N 1
ATOM 3663 C CA . MET A 1 481 ? -15.064 -37.546 21.828 1.00 73.25 481 MET A CA 1
ATOM 3664 C C . MET A 1 481 ? -15.267 -37.333 20.317 1.00 73.25 481 MET A C 1
ATOM 3666 O O . MET A 1 481 ? -14.820 -38.156 19.526 1.00 73.25 481 MET A O 1
ATOM 3670 N N . MET A 1 482 ? -15.871 -36.211 19.904 1.00 72.19 482 MET A N 1
ATOM 3671 C CA . MET A 1 482 ? -15.994 -35.838 18.486 1.00 72.19 482 MET A CA 1
ATOM 3672 C C . MET A 1 482 ? -14.656 -35.445 17.848 1.00 72.19 482 MET A C 1
ATOM 3674 O O . MET A 1 482 ? -14.381 -35.854 16.728 1.00 72.19 482 MET A O 1
ATOM 3678 N N . THR A 1 483 ? -13.804 -34.691 18.543 1.00 70.56 483 THR A N 1
ATOM 3679 C CA . THR A 1 483 ? -12.477 -34.290 18.058 1.00 70.56 483 THR A CA 1
ATOM 3680 C C . THR A 1 483 ? -11.561 -35.499 17.915 1.00 70.56 483 THR A C 1
ATOM 3682 O O . THR A 1 483 ? -10.928 -35.619 16.878 1.00 70.56 483 THR A O 1
ATOM 3685 N N . ALA A 1 484 ? -11.559 -36.437 18.867 1.00 68.81 484 ALA A N 1
ATOM 3686 C CA . ALA A 1 484 ? -10.824 -37.694 18.737 1.00 68.81 484 ALA A CA 1
ATOM 3687 C C . ALA A 1 484 ? -11.349 -38.549 17.568 1.00 68.81 484 ALA A C 1
ATOM 3689 O O . ALA A 1 484 ? -10.560 -39.114 16.819 1.00 68.81 484 ALA A O 1
ATOM 3690 N N . MET A 1 485 ? -12.670 -38.601 17.357 1.00 72.94 485 MET A N 1
ATOM 3691 C CA . MET A 1 485 ? -13.262 -39.313 16.216 1.00 72.94 485 MET A CA 1
ATOM 3692 C C . MET A 1 485 ? -12.919 -38.651 14.869 1.00 72.94 485 MET A C 1
ATOM 3694 O O . MET A 1 485 ? -12.681 -39.350 13.890 1.00 72.94 485 MET A O 1
ATOM 3698 N N . LEU A 1 486 ? -12.850 -37.317 14.813 1.00 72.19 486 LEU A N 1
ATOM 3699 C CA . LEU A 1 486 ? -12.401 -36.571 13.632 1.00 72.19 486 LEU A CA 1
ATOM 3700 C C . LEU A 1 486 ? -10.889 -36.695 13.401 1.00 72.19 486 LEU A C 1
ATOM 3702 O O . LEU A 1 486 ? -10.472 -36.781 12.254 1.00 72.19 486 LEU A O 1
ATOM 3706 N N . GLN A 1 487 ? -10.080 -36.737 14.462 1.00 71.06 487 GLN A N 1
ATOM 3707 C CA . GLN A 1 487 ? -8.639 -36.977 14.371 1.00 71.06 487 GLN A CA 1
ATOM 3708 C C . GLN A 1 487 ? -8.351 -38.376 13.828 1.00 71.06 487 GLN A C 1
ATOM 3710 O O . GLN A 1 487 ? -7.576 -38.481 12.892 1.00 71.06 487 GLN A O 1
ATOM 3715 N N . LEU A 1 488 ? -9.045 -39.414 14.312 1.00 71.88 488 LEU A N 1
ATOM 3716 C CA . LEU A 1 488 ? -8.948 -40.766 13.747 1.00 71.88 488 LEU A CA 1
ATOM 3717 C C . LEU A 1 488 ? -9.297 -40.789 12.249 1.00 71.88 488 LEU A C 1
ATOM 3719 O O . LEU A 1 488 ? -8.552 -41.362 11.466 1.00 71.88 488 LEU A O 1
ATOM 3723 N N . LEU A 1 489 ? -10.372 -40.109 11.831 1.00 72.31 489 LEU A N 1
ATOM 3724 C CA . LEU A 1 489 ? -10.766 -40.036 10.416 1.00 72.31 489 LEU A CA 1
ATOM 3725 C C . LEU A 1 489 ? -9.773 -39.251 9.540 1.00 72.31 489 LEU A C 1
ATOM 3727 O O . LEU A 1 489 ? -9.561 -39.613 8.385 1.00 72.31 489 LEU A O 1
ATOM 3731 N N . ASP A 1 490 ? -9.176 -38.175 10.057 1.00 69.50 490 ASP A N 1
ATOM 3732 C CA . ASP A 1 490 ? -8.200 -37.370 9.311 1.00 69.50 490 ASP A CA 1
ATOM 3733 C C . ASP A 1 490 ? -6.792 -37.996 9.329 1.00 69.50 490 ASP A C 1
ATOM 3735 O O . ASP A 1 490 ? -6.009 -37.777 8.409 1.00 69.50 490 ASP A O 1
ATOM 3739 N N . GLU A 1 491 ? -6.481 -38.827 10.326 1.00 71.69 491 GLU A N 1
ATOM 3740 C CA . GLU A 1 491 ? -5.264 -39.641 10.396 1.00 71.69 491 GLU A CA 1
ATOM 3741 C C . GLU A 1 491 ? -5.376 -40.883 9.496 1.00 71.69 491 GLU A C 1
ATOM 3743 O O . GLU A 1 491 ? -4.460 -41.136 8.719 1.00 71.69 491 GLU A O 1
ATOM 3748 N N .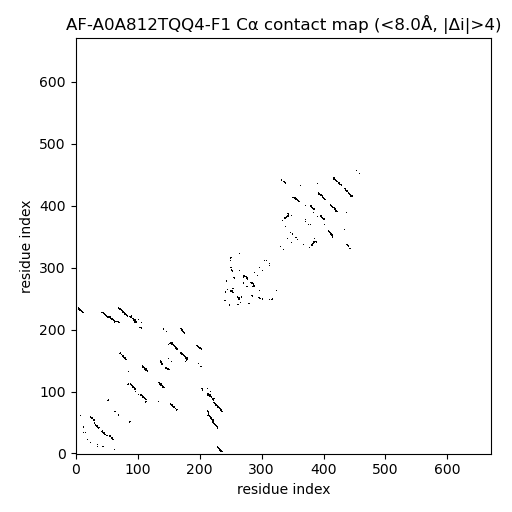 ASP A 1 492 ? -6.529 -41.565 9.454 1.00 68.44 492 ASP A N 1
ATOM 3749 C CA . ASP A 1 492 ? -6.847 -42.567 8.421 1.00 68.44 492 ASP A CA 1
ATOM 3750 C C . ASP A 1 492 ? -6.741 -41.968 7.006 1.00 68.44 492 ASP A C 1
ATOM 3752 O O . ASP A 1 492 ? -6.183 -42.597 6.104 1.00 68.44 492 ASP A O 1
ATOM 3756 N N . ARG A 1 493 ? -7.215 -40.728 6.802 1.00 66.31 493 ARG A N 1
ATOM 3757 C CA . ARG A 1 493 ? -7.095 -40.024 5.515 1.00 66.31 493 ARG A CA 1
ATOM 3758 C C . ARG A 1 493 ? -5.638 -39.725 5.149 1.00 66.31 493 ARG A C 1
ATOM 3760 O O . ARG A 1 493 ? -5.237 -40.018 4.026 1.00 66.31 493 ARG A O 1
ATOM 3767 N N . ARG A 1 494 ? -4.830 -39.214 6.084 1.00 66.50 494 ARG A N 1
ATOM 3768 C CA . ARG A 1 494 ? -3.389 -38.979 5.862 1.00 66.50 494 ARG A CA 1
ATOM 3769 C C . ARG A 1 494 ? -2.619 -40.275 5.634 1.00 66.50 494 ARG A C 1
ATOM 3771 O O . ARG A 1 494 ? -1.724 -40.299 4.801 1.00 66.50 494 ARG A O 1
ATOM 3778 N N . ASN A 1 495 ? -2.985 -41.363 6.310 1.00 68.00 495 ASN A N 1
ATOM 3779 C CA . ASN A 1 495 ? -2.419 -42.685 6.049 1.00 68.00 495 ASN A CA 1
ATOM 3780 C C . ASN A 1 495 ? -2.762 -43.166 4.629 1.00 68.00 495 ASN A C 1
ATOM 3782 O O . ASN A 1 495 ? -1.901 -43.722 3.951 1.00 68.00 495 ASN A O 1
ATOM 3786 N N . LEU A 1 496 ? -3.976 -42.893 4.136 1.00 65.00 496 LEU A N 1
ATOM 3787 C CA . LEU A 1 496 ? -4.368 -43.185 2.753 1.00 65.00 496 LEU A CA 1
ATOM 3788 C C . LEU A 1 496 ? -3.599 -42.334 1.723 1.00 65.00 496 LEU A C 1
ATOM 3790 O O . LEU A 1 496 ? -3.218 -42.847 0.673 1.00 65.00 496 LEU A O 1
ATOM 3794 N N . GLU A 1 497 ? -3.360 -41.057 2.025 1.00 65.38 497 GLU A N 1
ATOM 3795 C CA . GLU A 1 497 ? -2.600 -40.120 1.183 1.00 65.38 497 GLU A CA 1
ATOM 3796 C C . GLU A 1 497 ? -1.097 -40.470 1.165 1.00 65.38 497 GLU A C 1
ATOM 3798 O O . GLU A 1 497 ? -0.495 -40.553 0.093 1.00 65.38 497 GLU A O 1
ATOM 3803 N N . ASN A 1 498 ? -0.509 -40.816 2.315 1.00 61.00 498 ASN A N 1
ATOM 3804 C CA . ASN A 1 498 ? 0.867 -41.316 2.418 1.00 61.00 498 ASN A CA 1
ATOM 3805 C C . ASN A 1 498 ? 1.057 -42.633 1.646 1.00 61.00 498 ASN A C 1
ATOM 3807 O O . ASN A 1 498 ? 2.026 -42.767 0.906 1.00 61.00 498 ASN A O 1
ATOM 3811 N N . LEU A 1 499 ? 0.102 -43.570 1.719 1.00 63.00 499 LEU A N 1
ATOM 3812 C CA . LEU A 1 499 ? 0.129 -44.813 0.929 1.00 63.00 499 LEU A CA 1
ATOM 3813 C C . LEU A 1 499 ? 0.046 -44.581 -0.595 1.00 63.00 499 LEU A C 1
ATOM 3815 O O . LEU A 1 499 ? 0.388 -45.479 -1.368 1.00 63.00 499 LEU A O 1
ATOM 3819 N N . GLN A 1 500 ? -0.393 -43.402 -1.050 1.00 61.38 500 GLN A N 1
ATOM 3820 C CA . GLN A 1 500 ? -0.329 -43.005 -2.463 1.00 61.38 500 GLN A CA 1
ATOM 3821 C C . GLN A 1 500 ? 1.007 -42.335 -2.818 1.00 61.38 500 GLN A C 1
ATOM 3823 O O . GLN A 1 500 ? 1.533 -42.590 -3.902 1.00 61.38 500 GLN A O 1
ATOM 3828 N N . ALA A 1 501 ? 1.598 -41.556 -1.907 1.00 58.62 501 ALA A N 1
ATOM 3829 C CA . ALA A 1 501 ? 2.938 -40.990 -2.078 1.00 58.62 501 ALA A CA 1
ATOM 3830 C C . ALA A 1 501 ? 4.031 -42.081 -2.087 1.00 58.62 501 ALA A C 1
ATOM 3832 O O . ALA A 1 501 ? 4.844 -42.137 -3.013 1.00 58.62 501 ALA A O 1
ATOM 3833 N N . ASP A 1 502 ? 3.989 -43.019 -1.134 1.00 58.28 502 ASP A N 1
ATOM 3834 C CA . ASP A 1 502 ? 4.906 -44.167 -1.052 1.00 58.28 502 ASP A CA 1
ATOM 3835 C C . ASP A 1 502 ? 4.871 -45.031 -2.317 1.00 58.28 502 ASP A C 1
ATOM 3837 O O . ASP A 1 502 ? 5.878 -45.630 -2.693 1.00 58.28 502 ASP A O 1
ATOM 3841 N N . ARG A 1 503 ? 3.733 -45.074 -3.021 1.00 61.47 503 ARG A N 1
ATOM 3842 C CA . ARG A 1 503 ? 3.617 -45.783 -4.298 1.00 61.47 503 ARG A CA 1
ATOM 3843 C C . ARG A 1 503 ? 4.454 -45.131 -5.402 1.00 61.47 503 ARG A C 1
ATOM 3845 O O . ARG A 1 503 ? 5.120 -45.851 -6.140 1.00 61.47 503 ARG A O 1
ATOM 3852 N N . GLN A 1 504 ? 4.470 -43.801 -5.492 1.00 59.38 504 GLN A N 1
ATOM 3853 C CA . GLN A 1 504 ? 5.331 -43.078 -6.440 1.00 59.38 504 GLN A CA 1
ATOM 3854 C C . GLN A 1 504 ? 6.817 -43.189 -6.045 1.00 59.38 504 GLN A C 1
ATOM 3856 O O . GLN A 1 504 ? 7.686 -43.311 -6.912 1.00 59.38 504 GLN A O 1
ATOM 3861 N N . GLY A 1 505 ? 7.114 -43.250 -4.741 1.00 66.00 505 GLY A N 1
ATOM 3862 C CA . GLY A 1 505 ? 8.446 -43.593 -4.227 1.00 66.00 505 GLY A CA 1
ATOM 3863 C C . GLY A 1 505 ? 8.891 -45.012 -4.611 1.00 66.00 505 GLY A C 1
ATOM 3864 O O . GLY A 1 505 ? 10.024 -45.216 -5.040 1.00 66.00 505 GLY A O 1
ATOM 3865 N N . LEU A 1 506 ? 7.992 -45.996 -4.534 1.00 65.44 506 LEU A N 1
ATOM 3866 C CA . LEU A 1 506 ? 8.252 -47.380 -4.946 1.00 65.44 506 LEU A CA 1
ATOM 3867 C C . LEU A 1 506 ? 8.433 -47.530 -6.460 1.00 65.44 506 LEU A C 1
ATOM 3869 O O . LEU A 1 506 ? 9.325 -48.262 -6.884 1.00 65.44 506 LEU A O 1
ATOM 3873 N N . GLU A 1 507 ? 7.618 -46.847 -7.266 1.00 66.44 507 GLU A N 1
ATOM 3874 C CA . GLU A 1 507 ? 7.712 -46.871 -8.732 1.00 66.44 507 GLU A CA 1
ATOM 3875 C C . GLU A 1 507 ? 9.036 -46.222 -9.205 1.00 66.44 507 GLU A C 1
ATOM 3877 O O . GLU A 1 507 ? 9.774 -46.834 -9.979 1.00 66.44 507 GLU A O 1
ATOM 3882 N N . SER A 1 508 ? 9.435 -45.074 -8.639 1.00 68.31 508 SER A N 1
ATOM 3883 C CA . SER A 1 508 ? 10.734 -44.436 -8.937 1.00 68.31 508 SER A CA 1
ATOM 3884 C C . SER A 1 508 ? 11.950 -45.210 -8.398 1.00 68.31 508 SER A C 1
ATOM 3886 O O . SER A 1 508 ? 12.972 -45.308 -9.081 1.00 68.31 508 SER A O 1
ATOM 3888 N N . MET A 1 509 ? 11.852 -45.843 -7.222 1.00 68.56 509 MET A N 1
ATOM 3889 C CA . MET A 1 509 ? 12.891 -46.755 -6.721 1.00 68.56 509 MET A CA 1
ATOM 3890 C C . MET A 1 509 ? 13.053 -47.991 -7.623 1.00 68.56 509 MET A C 1
ATOM 3892 O O . MET A 1 509 ? 14.176 -48.460 -7.825 1.00 68.56 509 MET A O 1
ATOM 3896 N N . LEU A 1 510 ? 11.962 -48.501 -8.205 1.00 73.12 510 LEU A N 1
ATOM 3897 C CA . LEU A 1 510 ? 11.997 -49.600 -9.176 1.00 73.12 510 LEU A CA 1
ATOM 3898 C C . LEU A 1 510 ? 12.761 -49.218 -10.449 1.00 73.12 510 LEU A C 1
ATOM 3900 O O . LEU A 1 510 ? 13.599 -50.003 -10.898 1.00 73.12 510 LEU A O 1
ATOM 3904 N N . ASP A 1 511 ? 12.548 -48.014 -10.983 1.00 72.25 511 ASP A N 1
ATOM 3905 C CA . ASP A 1 511 ? 13.301 -47.508 -12.140 1.00 72.25 511 ASP A CA 1
ATOM 3906 C C . ASP A 1 511 ? 14.799 -47.337 -11.830 1.00 72.25 511 ASP A C 1
ATOM 3908 O O . ASP A 1 511 ? 15.649 -47.715 -12.643 1.00 72.25 511 ASP A O 1
ATOM 3912 N N . VAL A 1 512 ? 15.156 -46.869 -10.627 1.00 74.44 512 VAL A N 1
ATOM 3913 C CA . VAL A 1 512 ? 16.561 -46.810 -10.174 1.00 74.44 512 VAL A CA 1
ATOM 3914 C C . VAL A 1 512 ? 17.174 -48.213 -10.060 1.00 74.44 512 VAL A C 1
ATOM 3916 O O . VAL A 1 512 ? 18.290 -48.439 -10.529 1.00 74.44 512 VAL A O 1
ATOM 3919 N N . MET A 1 513 ? 16.455 -49.196 -9.509 1.00 72.50 513 MET A N 1
ATOM 3920 C CA . MET A 1 513 ? 16.939 -50.583 -9.454 1.00 72.50 513 MET A CA 1
ATOM 3921 C C . MET A 1 513 ? 17.079 -51.213 -10.850 1.00 72.50 513 MET A C 1
ATOM 3923 O O . MET A 1 513 ? 18.011 -51.985 -11.096 1.00 72.50 513 MET A O 1
ATOM 3927 N N . MET A 1 514 ? 16.185 -50.878 -11.782 1.00 79.38 514 MET A N 1
ATOM 3928 C CA . MET A 1 514 ? 16.241 -51.347 -13.167 1.00 79.38 514 MET A CA 1
ATOM 3929 C C . MET A 1 514 ? 17.393 -50.706 -13.951 1.00 79.38 514 MET A C 1
ATOM 3931 O O . MET A 1 514 ? 18.063 -51.414 -14.709 1.00 79.38 514 MET A O 1
ATOM 3935 N N . SER A 1 515 ? 17.697 -49.422 -13.729 1.00 78.62 515 SER A N 1
ATOM 3936 C CA . SER A 1 515 ? 18.856 -48.762 -14.347 1.00 78.62 515 SER A CA 1
ATOM 3937 C C . SER A 1 515 ? 20.182 -49.319 -13.814 1.00 78.62 515 SER A C 1
ATOM 3939 O O . SER A 1 515 ? 21.048 -49.679 -14.613 1.00 78.62 515 SER A O 1
ATOM 3941 N N . TYR A 1 516 ? 20.310 -49.549 -12.501 1.00 75.06 516 TYR A N 1
ATOM 3942 C CA . TYR A 1 516 ? 21.466 -50.249 -11.921 1.00 75.06 516 TYR A CA 1
ATOM 3943 C C . TYR A 1 516 ? 21.660 -51.650 -12.516 1.00 75.06 516 TYR A C 1
ATOM 3945 O O . TYR A 1 516 ? 22.777 -52.032 -12.868 1.00 75.06 516 TYR A O 1
ATOM 3953 N N . ARG A 1 517 ? 20.575 -52.412 -12.704 1.00 75.12 517 ARG A N 1
ATOM 3954 C CA . ARG A 1 517 ? 20.631 -53.736 -13.344 1.00 75.12 517 ARG A CA 1
ATOM 3955 C C . ARG A 1 517 ? 21.063 -53.670 -14.814 1.00 75.12 517 ARG A C 1
ATOM 3957 O O . ARG A 1 517 ? 21.684 -54.613 -15.305 1.00 75.12 517 ARG A O 1
ATOM 3964 N N . GLN A 1 518 ? 20.748 -52.581 -15.513 1.00 84.75 518 GLN A N 1
ATOM 3965 C CA . GLN A 1 518 ? 21.206 -52.336 -16.880 1.00 84.75 518 GLN A CA 1
ATOM 3966 C C . GLN A 1 518 ? 22.709 -52.007 -16.917 1.00 84.75 518 GLN A C 1
ATOM 3968 O O . GLN A 1 518 ? 23.428 -52.578 -17.735 1.00 84.75 518 GLN A O 1
ATOM 3973 N N . ILE A 1 519 ? 23.191 -51.171 -15.990 1.00 83.38 519 ILE A N 1
ATOM 3974 C CA . ILE A 1 519 ? 24.613 -50.809 -15.854 1.00 83.38 519 ILE A CA 1
ATOM 3975 C C . ILE A 1 519 ? 25.467 -52.044 -15.533 1.00 83.38 519 ILE A C 1
ATOM 3977 O O . ILE A 1 519 ? 26.486 -52.261 -16.183 1.00 83.38 519 ILE A O 1
ATOM 3981 N N . ILE A 1 520 ? 25.031 -52.900 -14.601 1.00 77.12 520 ILE A N 1
ATOM 3982 C CA . ILE A 1 520 ? 25.753 -54.139 -14.252 1.00 77.12 520 ILE A CA 1
ATOM 3983 C C . ILE A 1 520 ? 25.909 -55.046 -15.481 1.00 77.12 520 ILE A C 1
ATOM 3985 O O . ILE A 1 520 ? 27.013 -55.488 -15.775 1.00 77.12 520 ILE A O 1
ATOM 3989 N N . ARG A 1 521 ? 24.847 -55.236 -16.277 1.00 80.81 521 ARG A N 1
ATOM 3990 C CA . ARG A 1 521 ? 24.924 -56.007 -17.534 1.00 80.81 521 ARG A CA 1
ATOM 3991 C C . ARG A 1 521 ? 25.889 -55.399 -18.553 1.00 80.81 521 ARG A C 1
ATOM 3993 O O . ARG A 1 521 ? 26.543 -56.137 -19.288 1.00 80.81 521 ARG A O 1
ATOM 4000 N N . GLN A 1 522 ? 25.970 -54.070 -18.628 1.00 86.12 522 GLN A N 1
ATOM 4001 C CA . GLN A 1 522 ? 26.934 -53.387 -19.494 1.00 86.12 522 GLN A CA 1
ATOM 4002 C C . GLN A 1 522 ? 28.370 -53.602 -19.000 1.00 86.12 522 GLN A C 1
ATOM 4004 O O . GLN A 1 522 ? 29.245 -53.876 -19.817 1.00 86.12 522 GLN A O 1
ATOM 4009 N N . MET A 1 523 ? 28.604 -53.566 -17.684 1.00 78.75 523 MET A N 1
ATOM 4010 C CA . MET A 1 523 ? 29.902 -53.906 -17.092 1.00 78.75 523 MET A CA 1
ATOM 4011 C C . MET A 1 523 ? 30.287 -55.368 -17.338 1.00 78.75 523 MET A C 1
ATOM 4013 O O . MET A 1 523 ? 31.393 -55.601 -17.813 1.00 78.75 523 MET A O 1
ATOM 4017 N N . ASP A 1 524 ? 29.389 -56.331 -17.109 1.00 77.31 524 ASP A N 1
ATOM 4018 C CA . ASP A 1 524 ? 29.635 -57.750 -17.409 1.00 77.31 524 ASP A CA 1
ATOM 4019 C C . ASP A 1 524 ? 30.025 -57.942 -18.886 1.00 77.31 524 ASP A C 1
ATOM 4021 O O . ASP A 1 524 ? 31.012 -58.606 -19.189 1.00 77.31 524 ASP A O 1
ATOM 4025 N N . THR A 1 525 ? 29.308 -57.284 -19.808 1.00 84.00 525 THR A N 1
ATOM 4026 C CA . THR A 1 525 ? 29.600 -57.335 -21.254 1.00 84.00 525 THR A CA 1
ATOM 4027 C C . THR A 1 525 ? 30.993 -56.783 -21.578 1.00 84.00 525 THR A C 1
ATOM 4029 O O . THR A 1 525 ? 31.739 -57.400 -22.338 1.00 84.00 525 THR A O 1
ATOM 4032 N N . LEU A 1 526 ? 31.366 -55.639 -20.992 1.00 84.25 526 LEU A N 1
ATOM 4033 C CA . LEU A 1 526 ? 32.687 -55.028 -21.179 1.00 84.25 526 LEU A CA 1
ATOM 4034 C C . LEU A 1 526 ? 33.809 -55.872 -20.556 1.00 84.25 526 LEU A C 1
ATOM 4036 O O . LEU A 1 526 ? 34.889 -55.965 -21.132 1.00 84.25 526 LEU A O 1
ATOM 4040 N N . LEU A 1 527 ? 33.558 -56.519 -19.414 1.00 81.38 527 LEU A N 1
ATOM 4041 C CA . LEU A 1 527 ? 34.508 -57.422 -18.764 1.00 81.38 527 LEU A CA 1
ATOM 4042 C C . LEU A 1 527 ? 34.707 -58.714 -19.568 1.00 81.38 527 LEU A C 1
ATOM 4044 O O . LEU A 1 527 ? 35.846 -59.151 -19.716 1.00 81.38 527 LEU A O 1
ATOM 4048 N N . SER A 1 528 ? 33.650 -59.287 -20.156 1.00 80.81 528 SER A N 1
ATOM 4049 C CA . SER A 1 528 ? 33.781 -60.412 -21.095 1.00 80.81 528 SER A CA 1
ATOM 4050 C C . SER A 1 528 ? 34.609 -60.026 -22.323 1.00 80.81 528 SER A C 1
ATOM 4052 O O . SER A 1 528 ? 35.574 -60.715 -22.639 1.00 80.81 528 SER A O 1
ATOM 4054 N N . GLN A 1 529 ? 34.316 -58.884 -22.955 1.00 83.81 529 GLN A N 1
ATOM 4055 C CA . GLN A 1 529 ? 35.084 -58.381 -24.105 1.00 83.81 529 GLN A CA 1
ATOM 4056 C C . GLN A 1 529 ? 36.553 -58.100 -23.753 1.00 83.81 529 GLN A C 1
ATOM 4058 O O . GLN A 1 529 ? 37.451 -58.396 -24.544 1.00 83.81 529 GLN A O 1
ATOM 4063 N N . ALA A 1 530 ? 36.822 -57.568 -22.557 1.00 78.19 530 ALA A N 1
ATOM 4064 C CA . ALA A 1 530 ? 38.181 -57.370 -22.064 1.00 78.19 530 ALA A CA 1
ATOM 4065 C C . ALA A 1 530 ? 38.905 -58.705 -21.810 1.00 78.19 530 ALA A C 1
ATOM 4067 O O . ALA A 1 530 ? 40.087 -58.813 -22.126 1.00 78.19 530 ALA A O 1
ATOM 4068 N N . SER A 1 531 ? 38.202 -59.725 -21.303 1.00 74.31 531 SER A N 1
ATOM 4069 C CA . SER A 1 531 ? 38.748 -61.072 -21.092 1.00 74.31 531 SER A CA 1
ATOM 4070 C C . SER A 1 531 ? 39.091 -61.757 -22.416 1.00 74.31 531 SER A C 1
ATOM 4072 O O . SER A 1 531 ? 40.210 -62.231 -22.578 1.00 74.31 531 SER A O 1
ATOM 4074 N N . GLU A 1 532 ? 38.182 -61.734 -23.397 1.00 78.31 532 GLU A N 1
ATOM 4075 C CA . GLU A 1 532 ? 38.433 -62.244 -24.755 1.00 78.31 532 GLU A CA 1
ATOM 4076 C C . GLU A 1 532 ? 39.627 -61.526 -25.408 1.00 78.31 532 GLU A C 1
ATOM 4078 O O . GLU A 1 532 ? 40.496 -62.156 -26.012 1.00 78.31 532 GLU A O 1
ATOM 4083 N N . THR A 1 533 ? 39.723 -60.203 -25.232 1.00 79.06 533 THR A N 1
ATOM 4084 C CA . THR A 1 533 ? 40.859 -59.409 -25.729 1.00 79.06 533 THR A CA 1
ATOM 4085 C C . THR A 1 533 ? 42.169 -59.773 -25.018 1.00 79.06 533 THR A C 1
ATOM 4087 O O . THR A 1 533 ? 43.216 -59.824 -25.659 1.00 79.06 533 THR A O 1
ATOM 4090 N N . ALA A 1 534 ? 42.134 -60.059 -23.714 1.00 75.56 534 ALA A N 1
ATOM 4091 C CA . ALA A 1 534 ? 43.308 -60.478 -22.951 1.00 75.56 534 ALA A CA 1
ATOM 4092 C C . ALA A 1 534 ? 43.786 -61.886 -23.351 1.00 75.56 534 ALA A C 1
ATOM 4094 O O . ALA A 1 534 ? 44.984 -62.083 -23.548 1.00 75.56 534 ALA A O 1
ATOM 4095 N N . GLU A 1 535 ? 42.875 -62.843 -23.552 1.00 73.75 535 GLU A N 1
ATOM 4096 C CA . GLU A 1 535 ? 43.210 -64.191 -24.039 1.00 73.75 535 GLU A CA 1
ATOM 4097 C C . GLU A 1 535 ? 43.829 -64.171 -25.446 1.00 73.75 535 GLU A C 1
ATOM 4099 O O . GLU A 1 535 ? 44.729 -64.960 -25.731 1.00 73.75 535 GLU A O 1
ATOM 4104 N N . LEU A 1 536 ? 43.421 -63.231 -26.307 1.00 74.12 536 LEU A N 1
ATOM 4105 C CA . LEU A 1 536 ? 44.036 -63.004 -27.623 1.00 74.12 536 LEU A CA 1
ATOM 4106 C C . LEU A 1 536 ? 45.425 -62.337 -27.563 1.00 74.12 536 LEU A C 1
ATOM 4108 O O . LEU A 1 536 ? 46.160 -62.386 -28.550 1.00 74.12 536 LEU A O 1
ATOM 4112 N N . LEU A 1 537 ? 45.786 -61.708 -26.440 1.00 69.69 537 LEU A N 1
ATOM 4113 C CA . LEU A 1 537 ? 47.056 -60.993 -26.250 1.00 69.69 537 LEU A CA 1
ATOM 4114 C C . LEU A 1 537 ? 48.092 -61.772 -25.425 1.00 69.69 537 LEU A C 1
ATOM 4116 O O . LEU A 1 537 ? 49.270 -61.410 -25.445 1.00 69.69 537 LEU A O 1
ATOM 4120 N N . LEU A 1 538 ? 47.692 -62.835 -24.723 1.00 59.56 538 LEU A N 1
ATOM 4121 C CA . LEU A 1 538 ? 48.609 -63.712 -23.993 1.00 59.56 538 LEU A CA 1
ATOM 4122 C C . LEU A 1 538 ? 49.296 -64.704 -24.954 1.00 59.56 538 LEU A C 1
ATOM 4124 O O . LEU A 1 538 ? 48.620 -65.526 -25.577 1.00 59.56 538 LEU A O 1
ATOM 4128 N N . PRO A 1 539 ? 50.640 -64.693 -25.077 1.00 51.50 539 PRO A N 1
ATOM 4129 C CA . PRO A 1 539 ? 51.346 -65.691 -25.872 1.00 51.50 539 PRO A CA 1
ATOM 4130 C C . PRO A 1 539 ? 51.142 -67.091 -25.284 1.00 51.50 539 PRO A C 1
ATOM 4132 O O . PRO A 1 539 ? 51.319 -67.289 -24.083 1.00 51.50 539 PRO A O 1
ATOM 4135 N N . ARG A 1 540 ? 50.842 -68.087 -26.128 1.00 49.72 540 ARG A N 1
ATOM 4136 C CA . ARG A 1 540 ? 50.859 -69.497 -25.709 1.00 49.72 540 ARG A CA 1
ATOM 4137 C C . ARG A 1 540 ? 52.285 -69.931 -25.377 1.00 49.72 540 ARG A C 1
ATOM 4139 O O . ARG A 1 540 ? 53.060 -70.279 -26.265 1.00 49.72 540 ARG A O 1
ATOM 4146 N N . THR A 1 541 ? 52.620 -69.909 -24.094 1.00 49.97 541 THR A N 1
ATOM 4147 C CA . THR A 1 541 ? 53.856 -70.475 -23.555 1.00 49.97 541 THR A CA 1
ATOM 4148 C C . THR A 1 541 ? 53.634 -71.939 -23.190 1.00 49.97 541 THR A C 1
ATOM 4150 O O . THR A 1 541 ? 53.406 -72.267 -22.027 1.00 49.97 541 THR A O 1
ATOM 4153 N N . ASP A 1 542 ? 53.707 -72.821 -24.186 1.00 44.38 542 ASP A N 1
ATOM 4154 C CA . ASP A 1 542 ? 53.872 -74.254 -23.936 1.00 44.38 542 ASP A CA 1
ATOM 4155 C C . ASP A 1 542 ? 55.277 -74.470 -23.332 1.00 44.38 542 ASP A C 1
ATOM 4157 O O . ASP A 1 542 ? 56.288 -74.351 -24.027 1.00 44.38 542 ASP A O 1
ATOM 4161 N N . GLY A 1 543 ? 55.351 -74.715 -22.020 1.00 43.50 543 GLY A N 1
ATOM 4162 C CA . GLY A 1 543 ? 56.612 -74.829 -21.281 1.00 43.50 543 GLY A CA 1
ATOM 4163 C C . GLY A 1 543 ? 56.418 -75.415 -19.881 1.00 43.50 543 GLY A C 1
ATOM 4164 O O . GLY A 1 543 ? 55.746 -74.827 -19.040 1.00 43.50 543 GLY A O 1
ATOM 4165 N N . GLU A 1 544 ? 56.990 -76.596 -19.656 1.00 46.12 544 GLU A N 1
ATOM 4166 C CA . GLU A 1 544 ? 56.875 -77.392 -18.423 1.00 46.12 544 GLU A CA 1
ATOM 4167 C C . GLU A 1 544 ? 57.871 -76.941 -17.322 1.00 46.12 544 GLU A C 1
ATOM 4169 O O . GLU A 1 544 ? 58.658 -76.019 -17.547 1.00 46.12 544 GLU A O 1
ATOM 4174 N N . ARG A 1 545 ? 57.915 -77.714 -16.209 1.00 38.44 545 ARG A N 1
ATOM 4175 C CA . ARG A 1 545 ? 59.040 -77.908 -15.246 1.00 38.44 545 ARG A CA 1
ATOM 4176 C C . ARG A 1 545 ? 58.902 -77.184 -13.875 1.00 38.44 545 ARG A C 1
ATOM 4178 O O . ARG A 1 545 ? 58.957 -75.964 -13.821 1.00 38.44 545 ARG A O 1
ATOM 4185 N N . GLU A 1 546 ? 58.501 -77.887 -12.795 1.00 40.25 546 GLU A N 1
ATOM 4186 C CA . GLU A 1 546 ? 59.334 -78.641 -11.795 1.00 40.25 546 GLU A CA 1
ATOM 4187 C C . GLU A 1 546 ? 59.884 -77.686 -10.692 1.00 40.25 546 GLU A C 1
ATOM 4189 O O . GLU A 1 546 ? 60.681 -76.807 -10.996 1.00 40.25 546 GLU A O 1
ATOM 4194 N N . GLU A 1 547 ? 59.260 -77.605 -9.501 1.00 42.34 547 GLU A N 1
ATOM 4195 C CA . GLU A 1 547 ? 59.604 -78.321 -8.231 1.00 42.34 547 GLU A CA 1
ATOM 4196 C C . GLU A 1 547 ? 60.940 -77.867 -7.564 1.00 42.34 547 GLU A C 1
ATOM 4198 O O . GLU A 1 547 ? 61.948 -77.732 -8.248 1.00 42.34 547 GLU A O 1
ATOM 4203 N N . ASP A 1 548 ? 61.087 -77.625 -6.243 1.00 38.75 548 ASP A N 1
ATOM 4204 C CA . ASP A 1 548 ? 60.145 -77.616 -5.088 1.00 38.75 548 ASP A CA 1
ATOM 4205 C C . ASP A 1 548 ? 60.622 -76.609 -3.951 1.00 38.75 548 ASP A C 1
ATOM 4207 O O . ASP A 1 548 ? 60.921 -75.477 -4.342 1.00 38.75 548 ASP A O 1
ATOM 4211 N N . PRO A 1 549 ? 60.699 -76.823 -2.597 1.00 62.62 549 PRO A N 1
ATOM 4212 C CA . PRO A 1 549 ? 60.255 -75.784 -1.628 1.00 62.62 549 PRO A CA 1
ATOM 4213 C C . PRO A 1 549 ? 61.257 -75.380 -0.498 1.00 62.62 549 PRO A C 1
ATOM 4215 O O . PRO A 1 549 ? 62.337 -75.956 -0.398 1.00 62.62 549 PRO A O 1
ATOM 4218 N N . ALA A 1 550 ? 60.874 -74.445 0.413 1.00 35.91 550 ALA A N 1
ATOM 4219 C CA . ALA A 1 550 ? 60.941 -74.610 1.901 1.00 35.91 550 ALA A CA 1
ATOM 4220 C C . ALA A 1 550 ? 60.781 -73.333 2.802 1.00 35.91 550 ALA A C 1
ATOM 4222 O O . ALA A 1 550 ? 61.691 -72.515 2.890 1.00 35.91 550 ALA A O 1
ATOM 4223 N N . LEU A 1 551 ? 59.731 -73.328 3.652 1.00 41.66 551 LEU A N 1
ATOM 4224 C CA . LEU A 1 551 ? 59.741 -73.012 5.116 1.00 41.66 551 LEU A CA 1
ATOM 4225 C C . LEU A 1 551 ? 60.050 -71.530 5.600 1.00 41.66 551 LEU A C 1
ATOM 4227 O O . LEU A 1 551 ? 60.033 -70.633 4.764 1.00 41.66 551 LEU A O 1
ATOM 4231 N N . PRO A 1 552 ? 60.063 -71.168 6.924 1.00 55.06 552 PRO A N 1
ATOM 4232 C CA . PRO A 1 552 ? 58.838 -70.641 7.583 1.00 55.06 552 PRO A CA 1
ATOM 4233 C C . PRO A 1 552 ? 58.957 -69.476 8.642 1.00 55.06 552 PRO A C 1
ATOM 4235 O O . PRO A 1 552 ? 60.002 -69.278 9.248 1.00 55.06 552 PRO A O 1
ATOM 4238 N N . VAL A 1 553 ? 57.838 -68.749 8.882 1.00 41.59 553 VAL A N 1
ATOM 4239 C CA . VAL A 1 553 ? 57.066 -68.469 10.158 1.00 41.59 553 VAL A CA 1
ATOM 4240 C C . VAL A 1 553 ? 57.796 -68.437 11.544 1.00 41.59 553 VAL A C 1
ATOM 4242 O O . VAL A 1 553 ? 58.656 -69.297 11.723 1.00 41.59 553 VAL A O 1
ATOM 4245 N N . PRO A 1 554 ? 57.408 -67.644 12.606 1.00 56.84 554 PRO A N 1
ATOM 4246 C CA . PRO A 1 554 ? 56.328 -66.633 12.839 1.00 56.84 554 PRO A CA 1
ATOM 4247 C C . PRO A 1 554 ? 56.909 -65.223 13.240 1.00 56.84 554 PRO A C 1
ATOM 4249 O O . PRO A 1 554 ? 57.844 -64.830 12.556 1.00 56.84 554 PRO A O 1
ATOM 4252 N N . GLU A 1 555 ? 56.527 -64.345 14.213 1.00 37.72 555 GLU A N 1
ATOM 4253 C CA . GLU A 1 555 ? 55.494 -64.111 15.293 1.00 37.72 555 GLU A CA 1
ATOM 4254 C C . GLU A 1 555 ? 55.549 -62.574 15.701 1.00 37.72 555 GLU A C 1
ATOM 4256 O O . GLU A 1 555 ? 56.308 -61.864 15.048 1.00 37.72 555 GLU A O 1
ATOM 4261 N N . SER A 1 556 ? 54.884 -61.900 16.681 1.00 38.41 556 SER A N 1
ATOM 4262 C CA . SER A 1 556 ? 53.893 -62.183 17.760 1.00 38.41 556 SER A CA 1
ATOM 4263 C C . SER A 1 556 ? 53.118 -60.926 18.295 1.00 38.41 556 SER A C 1
ATOM 4265 O O . SER A 1 556 ? 53.442 -59.787 17.972 1.00 38.41 556 SER A O 1
ATOM 4267 N N . MET A 1 557 ? 52.057 -61.186 19.089 1.00 36.25 557 MET A N 1
ATOM 4268 C CA . MET A 1 557 ? 51.522 -60.570 20.350 1.00 36.25 557 MET A CA 1
ATOM 4269 C C . MET A 1 557 ? 52.075 -59.229 20.954 1.00 36.25 557 MET A C 1
ATOM 4271 O O . MET A 1 557 ? 53.245 -58.923 20.790 1.00 36.25 557 MET A O 1
ATOM 4275 N N . SER A 1 558 ? 51.380 -58.433 21.814 1.00 35.47 558 SER A N 1
ATOM 4276 C CA . SER A 1 558 ? 49.944 -58.314 22.218 1.00 35.47 558 SER A CA 1
ATOM 4277 C C . SER A 1 558 ? 49.625 -57.198 23.278 1.00 35.47 558 SER A C 1
ATOM 4279 O O . SER A 1 558 ? 50.257 -57.179 24.329 1.00 35.47 558 SER A O 1
ATOM 4281 N N . SER A 1 559 ? 48.504 -56.461 23.116 1.00 35.69 559 SER A N 1
ATOM 4282 C CA . SER A 1 559 ? 47.504 -56.070 24.173 1.00 35.69 559 SER A CA 1
ATOM 4283 C C . SER A 1 559 ? 47.877 -55.064 25.338 1.00 35.69 559 SER A C 1
ATOM 4285 O O . SER A 1 559 ? 48.925 -54.436 25.223 1.00 35.69 559 SER A O 1
ATOM 4287 N N . PRO A 1 560 ? 47.002 -54.700 26.339 1.00 65.38 560 PRO A N 1
ATOM 4288 C CA . PRO A 1 560 ? 46.504 -53.303 26.465 1.00 65.38 560 PRO A CA 1
ATOM 4289 C C . PRO A 1 560 ? 46.358 -52.716 27.922 1.00 65.38 560 PRO A C 1
ATOM 4291 O O . PRO A 1 560 ? 47.054 -53.142 28.838 1.00 65.38 560 PRO A O 1
ATOM 4294 N N . HIS A 1 561 ? 45.386 -51.790 28.130 1.00 35.72 561 HIS A N 1
ATOM 4295 C CA . HIS A 1 561 ? 45.008 -50.999 29.346 1.00 35.72 561 HIS A CA 1
ATOM 4296 C C . HIS A 1 561 ? 45.835 -49.701 29.558 1.00 35.72 561 HIS A C 1
ATOM 4298 O O . HIS A 1 561 ? 46.949 -49.615 29.064 1.00 35.72 561 HIS A O 1
ATOM 4304 N N . GLY A 1 562 ? 45.387 -48.604 30.206 1.00 32.78 562 GLY A N 1
ATOM 4305 C CA . GLY A 1 562 ? 44.188 -48.259 31.016 1.00 32.78 562 GLY A CA 1
ATOM 4306 C C . GLY A 1 562 ? 44.638 -47.674 32.383 1.00 32.78 562 GLY A C 1
ATOM 4307 O O . GLY A 1 562 ? 45.467 -48.307 33.018 1.00 32.78 562 GLY A O 1
ATOM 4308 N N . ILE A 1 563 ? 44.240 -46.490 32.899 1.00 34.53 563 ILE A N 1
ATOM 4309 C CA . ILE A 1 563 ? 42.935 -46.135 33.521 1.00 34.53 563 ILE A CA 1
ATOM 4310 C C . ILE A 1 563 ? 43.044 -44.747 34.256 1.00 34.53 563 ILE A C 1
ATOM 4312 O O . ILE A 1 563 ? 44.085 -44.465 34.834 1.00 34.53 563 ILE A O 1
ATOM 4316 N N . GLN A 1 564 ? 41.950 -43.954 34.318 1.00 32.88 564 GLN A N 1
ATOM 4317 C CA . GLN A 1 564 ? 41.607 -42.855 35.284 1.00 32.88 564 GLN A CA 1
ATOM 4318 C C . GLN A 1 564 ? 42.418 -41.525 35.436 1.00 32.88 564 GLN A C 1
ATOM 4320 O O . GLN A 1 564 ? 43.574 -41.379 35.067 1.00 32.88 564 GLN A O 1
ATOM 4325 N N . ALA A 1 565 ? 41.714 -40.544 36.032 1.00 34.12 565 ALA A N 1
ATOM 4326 C CA . ALA A 1 565 ? 42.113 -39.230 36.592 1.00 34.12 565 ALA A CA 1
ATOM 4327 C C . ALA A 1 565 ? 41.398 -39.093 37.989 1.00 34.12 565 ALA A C 1
ATOM 4329 O O . ALA A 1 565 ? 40.898 -40.134 38.429 1.00 34.12 565 ALA A O 1
ATOM 4330 N N . PRO A 1 566 ? 41.203 -37.937 38.699 1.00 65.31 566 PRO A N 1
ATOM 4331 C CA . PRO A 1 566 ? 41.579 -36.521 38.475 1.00 65.31 566 PRO A CA 1
ATOM 4332 C C . PRO A 1 566 ? 42.035 -35.762 39.779 1.00 65.31 566 PRO A C 1
ATOM 4334 O O . PRO A 1 566 ? 42.446 -36.391 40.746 1.00 65.31 566 PRO A O 1
ATOM 4337 N N . MET A 1 567 ? 41.844 -34.422 39.833 1.00 30.39 567 MET A N 1
ATOM 4338 C CA . MET A 1 567 ? 41.911 -33.483 40.999 1.00 30.39 567 MET A CA 1
ATOM 4339 C C . MET A 1 567 ? 43.295 -32.970 41.483 1.00 30.39 567 MET A C 1
ATOM 4341 O O . MET A 1 567 ? 44.281 -33.675 41.346 1.00 30.39 567 MET A O 1
ATOM 4345 N N . ARG A 1 568 ? 43.444 -31.795 42.149 1.00 34.81 568 ARG A N 1
ATOM 4346 C CA . ARG A 1 568 ? 42.823 -30.429 42.050 1.00 34.81 568 ARG A CA 1
ATOM 4347 C C . ARG A 1 568 ? 43.534 -29.464 43.051 1.00 34.81 568 ARG A C 1
ATOM 4349 O O . ARG A 1 568 ? 43.776 -29.906 44.165 1.00 34.81 568 ARG A O 1
ATOM 4356 N N . ARG A 1 569 ? 43.644 -28.145 42.748 1.00 31.08 569 ARG A N 1
ATOM 4357 C CA . ARG A 1 569 ? 43.946 -27.002 43.689 1.00 31.08 569 ARG A CA 1
ATOM 4358 C C . ARG A 1 569 ? 45.395 -26.936 44.259 1.00 31.08 569 ARG A C 1
ATOM 4360 O O . ARG A 1 569 ? 46.029 -27.974 44.330 1.00 31.08 569 ARG A O 1
ATOM 4367 N N . LEU A 1 570 ? 45.996 -25.801 44.683 1.00 33.53 570 LEU A N 1
ATOM 4368 C CA . LEU A 1 570 ? 45.703 -24.328 44.710 1.00 33.53 570 LEU A CA 1
ATOM 4369 C C . LEU A 1 570 ? 47.080 -23.534 44.665 1.00 33.53 570 LEU A C 1
ATOM 4371 O O . LEU A 1 570 ? 48.068 -24.197 44.360 1.00 33.53 570 LEU A O 1
ATOM 4375 N N . PRO A 1 571 ? 47.220 -22.187 44.860 1.00 55.59 571 PRO A N 1
ATOM 4376 C CA . PRO A 1 571 ? 48.336 -21.358 44.343 1.00 55.59 571 PRO A CA 1
ATOM 4377 C C . PRO A 1 571 ? 49.262 -20.826 45.482 1.00 55.59 571 PRO A C 1
ATOM 4379 O O . PRO A 1 571 ? 49.289 -21.495 46.520 1.00 55.59 571 PRO A O 1
ATOM 4382 N N . PRO A 1 572 ? 50.020 -19.692 45.368 1.00 53.47 572 PRO A N 1
ATOM 4383 C CA . PRO A 1 572 ? 49.414 -18.336 45.460 1.00 53.47 572 PRO A CA 1
ATOM 4384 C C . PRO A 1 572 ? 50.174 -17.131 44.801 1.00 53.47 572 PRO A C 1
ATOM 4386 O O . PRO A 1 572 ? 51.295 -17.279 44.336 1.00 53.47 572 PRO A O 1
ATOM 4389 N N . VAL A 1 573 ? 49.566 -15.927 44.900 1.00 33.09 573 VAL A N 1
ATOM 4390 C CA . VAL A 1 573 ? 50.184 -14.564 45.006 1.00 33.09 573 VAL A CA 1
ATOM 4391 C C . VAL A 1 573 ? 50.859 -13.908 43.768 1.00 33.09 573 VAL A C 1
ATOM 4393 O O . VAL A 1 573 ? 51.934 -14.319 43.357 1.00 33.09 573 VAL A O 1
ATOM 4396 N N . SER A 1 574 ? 50.201 -12.835 43.278 1.00 34.25 574 SER A N 1
ATOM 4397 C CA . SER A 1 574 ? 50.677 -11.443 43.017 1.00 34.25 574 SER A CA 1
ATOM 4398 C C . SER A 1 574 ? 51.977 -11.122 42.256 1.00 34.25 574 SER A C 1
ATOM 4400 O O . SER A 1 574 ? 52.943 -11.869 42.307 1.00 34.25 574 SER A O 1
ATOM 4402 N N . ASP A 1 575 ? 52.148 -9.932 41.661 1.00 33.56 575 ASP A N 1
ATOM 4403 C CA . ASP A 1 575 ? 51.242 -8.860 41.169 1.00 33.56 575 ASP A CA 1
ATOM 4404 C C . ASP A 1 575 ? 52.102 -7.922 40.287 1.00 33.56 575 ASP A C 1
ATOM 4406 O O . ASP A 1 575 ? 53.290 -7.788 40.566 1.00 33.56 575 ASP A O 1
ATOM 4410 N N . GLU A 1 576 ? 51.525 -7.270 39.265 1.00 32.53 576 GLU A N 1
ATOM 4411 C CA . GLU A 1 576 ? 51.702 -5.833 38.923 1.00 32.53 576 GLU A CA 1
ATOM 4412 C C . GLU A 1 576 ? 51.082 -5.472 37.552 1.00 32.53 576 GLU A C 1
ATOM 4414 O O . GLU A 1 576 ? 50.873 -6.316 36.682 1.00 32.53 576 GLU A O 1
ATOM 4419 N N . VAL A 1 577 ? 50.712 -4.195 37.402 1.00 40.00 577 VAL A N 1
ATOM 4420 C CA . VAL A 1 577 ? 49.862 -3.603 36.345 1.00 40.00 577 VAL A CA 1
ATOM 4421 C C . VAL A 1 577 ? 50.382 -2.170 36.124 1.00 40.00 577 VAL A C 1
ATOM 4423 O O . VAL A 1 577 ? 50.576 -1.484 37.131 1.00 40.00 577 VAL A O 1
ATOM 4426 N N . PRO A 1 578 ? 50.636 -1.683 34.881 1.00 46.78 578 PRO A N 1
ATOM 4427 C CA . PRO A 1 578 ? 49.581 -0.911 34.193 1.00 46.78 578 PRO A CA 1
ATOM 4428 C C . PRO A 1 578 ? 49.614 -0.817 32.643 1.00 46.78 578 PRO A C 1
ATOM 4430 O O . PRO A 1 578 ? 50.562 -1.217 31.978 1.00 46.78 578 PRO A O 1
ATOM 4433 N N . ALA A 1 579 ? 48.578 -0.122 32.140 1.00 32.97 579 ALA A N 1
ATOM 4434 C CA . ALA A 1 579 ? 48.507 0.684 30.905 1.00 32.97 579 ALA A CA 1
ATOM 4435 C C . ALA A 1 579 ? 47.984 0.046 29.589 1.00 32.97 579 ALA A C 1
ATOM 4437 O O . ALA A 1 579 ? 48.733 -0.475 28.774 1.00 32.97 579 ALA A O 1
ATOM 4438 N N . THR A 1 580 ? 46.670 0.234 29.380 1.00 38.06 580 THR A N 1
ATOM 4439 C CA . THR A 1 580 ? 45.987 0.719 28.146 1.00 38.06 580 THR A CA 1
ATOM 4440 C C . THR A 1 580 ? 46.388 0.192 26.748 1.00 38.06 580 THR A C 1
ATOM 4442 O O . THR A 1 580 ? 47.498 0.470 26.296 1.00 38.06 580 THR A O 1
ATOM 4445 N N . PRO A 1 581 ? 45.448 -0.397 25.971 1.00 42.16 581 PRO A N 1
ATOM 4446 C CA . PRO A 1 581 ? 45.583 -0.528 24.516 1.00 42.16 581 PRO A CA 1
ATOM 4447 C C . PRO A 1 581 ? 45.351 0.820 23.801 1.00 42.16 581 PRO A C 1
ATOM 4449 O O . PRO A 1 581 ? 44.818 1.755 24.397 1.00 42.16 581 PRO A O 1
ATOM 4452 N N . ALA A 1 582 ? 45.738 0.911 22.525 1.00 33.44 582 ALA A N 1
ATOM 4453 C CA . ALA A 1 582 ? 45.659 2.136 21.724 1.00 33.44 582 ALA A CA 1
ATOM 4454 C C . ALA A 1 582 ? 44.449 2.173 20.772 1.00 33.44 582 ALA A C 1
ATOM 4456 O O . ALA A 1 582 ? 44.129 1.172 20.129 1.00 33.44 582 ALA A O 1
ATOM 4457 N N . ASP A 1 583 ? 43.858 3.359 20.611 1.00 30.05 583 ASP A N 1
ATOM 4458 C CA . ASP A 1 583 ? 42.991 3.687 19.475 1.00 30.05 583 ASP A CA 1
ATOM 4459 C C . ASP A 1 583 ? 43.816 3.801 18.182 1.00 30.05 583 ASP A C 1
ATOM 4461 O O . ASP A 1 583 ? 44.951 4.283 18.199 1.00 30.05 583 ASP A O 1
ATOM 4465 N N . THR A 1 584 ? 43.242 3.396 17.043 1.00 30.67 584 THR A N 1
ATOM 4466 C CA . THR A 1 584 ? 43.878 3.549 15.721 1.00 30.67 584 THR A CA 1
ATOM 4467 C C . THR A 1 584 ? 43.044 4.455 14.821 1.00 30.67 584 THR A C 1
ATOM 4469 O O . THR A 1 584 ? 42.135 3.998 14.132 1.00 30.67 584 THR A O 1
ATOM 4472 N N . THR A 1 585 ? 43.382 5.744 14.798 1.00 30.12 585 THR A N 1
ATOM 4473 C CA . THR A 1 585 ? 42.757 6.743 13.918 1.00 30.12 585 THR A CA 1
ATOM 4474 C C . THR A 1 585 ? 43.760 7.195 12.859 1.00 30.12 585 THR A C 1
ATOM 4476 O O . THR A 1 585 ? 44.839 7.673 13.204 1.00 30.12 585 THR A O 1
ATOM 4479 N N . ILE A 1 586 ? 43.413 7.087 11.573 1.00 28.62 586 ILE A N 1
ATOM 4480 C CA . ILE A 1 586 ? 44.213 7.625 10.459 1.00 28.62 586 ILE A CA 1
ATOM 4481 C C . ILE A 1 586 ? 43.283 8.418 9.538 1.00 28.62 586 ILE A C 1
ATOM 4483 O O . ILE A 1 586 ? 42.263 7.900 9.093 1.00 28.62 586 ILE A O 1
ATOM 4487 N N . VAL A 1 587 ? 43.628 9.681 9.270 1.00 27.97 587 VAL A N 1
ATOM 4488 C CA . VAL A 1 587 ? 42.821 10.618 8.473 1.00 27.97 587 VAL A CA 1
ATOM 4489 C C . VAL A 1 587 ? 43.741 11.476 7.603 1.00 27.97 587 VAL A C 1
ATOM 4491 O O . VAL A 1 587 ? 44.486 12.295 8.133 1.00 27.97 587 VAL A O 1
ATOM 4494 N N . THR A 1 588 ? 43.605 11.354 6.275 1.00 28.67 588 THR A N 1
ATOM 4495 C CA . THR A 1 588 ? 44.231 12.201 5.225 1.00 28.67 588 THR A CA 1
ATOM 4496 C C . THR A 1 588 ? 45.781 12.208 5.188 1.00 28.67 588 THR A C 1
ATOM 4498 O O . THR A 1 588 ? 46.440 11.804 6.136 1.00 28.67 588 THR A O 1
ATOM 4501 N N . ALA A 1 589 ? 46.462 12.587 4.101 1.00 27.31 589 ALA A N 1
ATOM 4502 C CA . ALA A 1 589 ? 46.024 13.088 2.791 1.00 27.31 589 ALA A CA 1
ATOM 4503 C C . ALA A 1 589 ? 46.965 12.581 1.676 1.00 27.31 589 ALA A C 1
ATOM 4505 O O . ALA A 1 589 ? 48.097 12.206 1.963 1.00 27.31 589 ALA A O 1
ATOM 4506 N N . VAL A 1 590 ? 46.551 12.712 0.412 1.00 25.66 590 VAL A N 1
ATOM 4507 C CA . VAL A 1 590 ? 47.350 13.332 -0.668 1.00 25.66 590 VAL A CA 1
ATOM 4508 C C . VAL A 1 590 ? 46.379 13.761 -1.773 1.00 25.66 590 VAL A C 1
ATOM 4510 O O . VAL A 1 590 ? 45.412 13.061 -2.058 1.00 25.66 590 VAL A O 1
ATOM 4513 N N . ALA A 1 591 ? 46.631 14.918 -2.381 1.00 31.09 591 ALA A N 1
ATOM 4514 C CA . ALA A 1 591 ? 45.914 15.416 -3.549 1.00 31.09 591 ALA A CA 1
ATOM 4515 C C . ALA A 1 591 ? 46.909 16.065 -4.526 1.00 31.09 591 ALA A C 1
ATOM 4517 O O . ALA A 1 591 ? 48.031 16.384 -4.136 1.00 31.09 591 ALA A O 1
ATOM 4518 N N . ALA A 1 592 ? 46.445 16.299 -5.757 1.00 30.48 592 ALA A N 1
ATOM 4519 C CA . ALA A 1 592 ? 47.149 16.922 -6.883 1.00 30.48 592 ALA A CA 1
ATOM 4520 C C . ALA A 1 592 ? 48.331 16.138 -7.494 1.00 30.48 592 ALA A C 1
ATOM 4522 O O . ALA A 1 592 ? 49.436 16.131 -6.961 1.00 30.48 592 ALA A O 1
ATOM 4523 N N . GLN A 1 593 ? 48.112 15.621 -8.711 1.00 28.77 593 GLN A N 1
ATOM 4524 C CA . GLN A 1 593 ? 48.906 15.967 -9.907 1.00 28.77 593 GLN A CA 1
ATOM 4525 C C . GLN A 1 593 ? 48.306 15.331 -11.175 1.00 28.77 593 GLN A C 1
ATOM 4527 O O . GLN A 1 593 ? 48.233 14.108 -11.240 1.00 28.77 593 GLN A O 1
ATOM 4532 N N . SER A 1 594 ? 47.929 16.151 -12.170 1.00 28.00 594 SER A N 1
ATOM 4533 C CA . SER A 1 594 ? 48.081 15.934 -13.636 1.00 28.00 594 SER A CA 1
ATOM 4534 C C . SER A 1 594 ? 47.044 16.717 -14.465 1.00 28.00 594 SER A C 1
ATOM 4536 O O . SER A 1 594 ? 46.129 16.153 -15.055 1.00 28.00 594 SER A O 1
ATOM 4538 N N . GLU A 1 595 ? 47.222 18.037 -14.563 1.00 31.84 595 GLU A N 1
ATOM 4539 C CA . GLU A 1 595 ? 46.805 18.750 -15.780 1.00 31.84 595 GLU A CA 1
ATOM 4540 C C . GLU A 1 595 ? 47.954 18.732 -16.810 1.00 31.84 595 GLU A C 1
ATOM 4542 O O . GLU A 1 595 ? 49.082 18.366 -16.483 1.00 31.84 595 GLU A O 1
ATOM 4547 N N . GLU A 1 596 ? 47.648 19.169 -18.035 1.00 30.53 596 GLU A N 1
ATOM 4548 C CA . GLU A 1 596 ? 48.513 19.246 -19.226 1.00 30.53 596 GLU A CA 1
ATOM 4549 C C . GLU A 1 596 ? 48.835 17.933 -19.967 1.00 30.53 596 GLU A C 1
ATOM 4551 O O . GLU A 1 596 ? 49.832 17.263 -19.714 1.00 30.53 596 GLU A O 1
ATOM 4556 N N . LEU A 1 597 ? 48.101 17.704 -21.065 1.00 29.91 597 LEU A N 1
ATOM 4557 C CA . LEU A 1 597 ? 48.736 17.605 -22.389 1.00 29.91 597 LEU A CA 1
ATOM 4558 C C . LEU A 1 597 ? 47.732 17.881 -23.525 1.00 29.91 597 LEU A C 1
ATOM 4560 O O . LEU A 1 597 ? 46.920 17.035 -23.892 1.00 29.91 597 LEU A O 1
ATOM 4564 N N . ARG A 1 598 ? 47.813 19.068 -24.144 1.00 34.47 598 ARG A N 1
ATOM 4565 C CA . ARG A 1 598 ? 47.191 19.312 -25.458 1.00 34.47 598 ARG A CA 1
ATOM 4566 C C . ARG A 1 598 ? 48.103 18.743 -26.546 1.00 34.47 598 ARG A C 1
ATOM 4568 O O . ARG A 1 598 ? 49.183 19.283 -26.768 1.00 34.47 598 ARG A O 1
ATOM 4575 N N . GLY A 1 599 ? 47.658 17.708 -27.258 1.00 28.19 599 GLY A N 1
ATOM 4576 C CA . GLY A 1 599 ? 48.401 17.110 -28.372 1.00 28.19 599 GLY A CA 1
ATOM 4577 C C . GLY A 1 599 ? 47.499 16.799 -29.563 1.00 28.19 599 GLY A C 1
ATOM 4578 O O . GLY A 1 599 ? 46.688 15.883 -29.512 1.00 28.19 599 GLY A O 1
ATOM 4579 N N . SER A 1 600 ? 47.639 17.554 -30.653 1.00 34.12 600 SER A N 1
ATOM 4580 C CA . SER A 1 600 ? 46.948 17.282 -31.919 1.00 34.12 600 SER A CA 1
ATOM 4581 C C . SER A 1 600 ? 47.722 16.257 -32.754 1.00 34.12 600 SER A C 1
ATOM 4583 O O . SER A 1 600 ? 48.898 16.485 -33.042 1.00 34.12 600 SER A O 1
ATOM 4585 N N . GLY A 1 601 ? 47.067 15.192 -33.223 1.00 28.31 601 GLY A N 1
ATOM 4586 C CA . GLY A 1 601 ? 47.687 14.194 -34.099 1.00 28.31 601 GLY A CA 1
ATOM 4587 C C . GLY A 1 601 ? 46.678 13.507 -35.018 1.00 28.31 601 GLY A C 1
ATOM 4588 O O . GLY A 1 601 ? 45.789 12.808 -34.548 1.00 28.31 601 GLY A O 1
ATOM 4589 N N . ARG A 1 602 ? 46.828 13.689 -36.336 1.00 36.75 602 ARG A N 1
ATOM 4590 C CA . ARG A 1 602 ? 46.198 12.831 -37.352 1.00 36.75 602 ARG A CA 1
ATOM 4591 C C . ARG A 1 602 ? 47.145 11.675 -37.680 1.00 36.75 602 ARG A C 1
ATOM 4593 O O . ARG A 1 602 ? 48.287 11.944 -38.047 1.00 36.75 602 ARG A O 1
ATOM 4600 N N . SER A 1 603 ? 46.649 10.442 -37.700 1.00 31.17 603 SER A N 1
ATOM 4601 C CA . SER A 1 603 ? 47.253 9.355 -38.483 1.00 31.17 603 SER A CA 1
ATOM 4602 C C . SER A 1 603 ? 46.216 8.283 -38.811 1.00 31.17 603 SER A C 1
ATOM 4604 O O . SER A 1 603 ? 45.532 7.795 -37.917 1.00 31.17 603 SER A O 1
ATOM 4606 N N . GLU A 1 604 ? 46.120 7.944 -40.093 1.00 31.75 604 GLU A N 1
ATOM 4607 C CA . GLU A 1 604 ? 45.257 6.897 -40.660 1.00 31.75 604 GLU A CA 1
ATOM 4608 C C . GLU A 1 604 ? 45.862 5.476 -40.461 1.00 31.75 604 GLU A C 1
ATOM 4610 O O . GLU A 1 604 ? 46.928 5.362 -39.843 1.00 31.75 604 GLU A O 1
ATOM 4615 N N . PRO A 1 605 ? 45.172 4.380 -40.849 1.00 46.06 605 PRO A N 1
ATOM 4616 C CA . PRO A 1 605 ? 45.270 3.106 -40.130 1.00 46.06 605 PRO A CA 1
ATOM 4617 C C . PRO A 1 605 ? 46.458 2.215 -40.522 1.00 46.06 605 PRO A C 1
ATOM 4619 O O . PRO A 1 605 ? 47.231 2.489 -41.441 1.00 46.06 605 PRO A O 1
ATOM 4622 N N . ARG A 1 606 ? 46.557 1.077 -39.824 1.00 32.00 606 ARG A N 1
ATOM 4623 C CA . ARG A 1 606 ? 47.338 -0.092 -40.241 1.00 32.00 606 ARG A CA 1
ATOM 4624 C C . ARG A 1 606 ? 46.456 -1.331 -40.312 1.00 32.00 606 ARG A C 1
ATOM 4626 O O . ARG A 1 606 ? 45.989 -1.805 -39.280 1.00 32.00 606 ARG A O 1
ATOM 4633 N N . ASP A 1 607 ? 46.344 -1.900 -41.503 1.00 33.50 607 ASP A N 1
ATOM 4634 C CA . ASP A 1 607 ? 46.039 -3.319 -41.662 1.00 33.50 607 ASP A CA 1
ATOM 4635 C C . ASP A 1 607 ? 47.196 -4.180 -41.131 1.00 33.50 607 ASP A C 1
ATOM 4637 O O . ASP A 1 607 ? 48.366 -3.814 -41.280 1.00 33.50 607 ASP A O 1
ATOM 4641 N N . LEU A 1 608 ? 46.878 -5.359 -40.586 1.00 32.09 608 LEU A N 1
ATOM 4642 C CA . LEU A 1 608 ? 47.352 -6.651 -41.110 1.00 32.09 608 LEU A CA 1
ATOM 4643 C C . LEU A 1 608 ? 46.660 -7.828 -40.389 1.00 32.09 608 LEU A C 1
ATOM 4645 O O . LEU A 1 608 ? 46.231 -7.724 -39.244 1.00 32.09 608 LEU A O 1
ATOM 4649 N N . LEU A 1 609 ? 46.530 -8.943 -41.110 1.00 29.42 609 LEU A N 1
ATOM 4650 C CA . LEU A 1 609 ? 45.768 -10.156 -40.760 1.00 29.42 609 LEU A CA 1
ATOM 4651 C C . LEU A 1 609 ? 46.712 -11.267 -40.197 1.00 29.42 609 LEU A C 1
ATOM 4653 O O . LEU A 1 609 ? 47.908 -11.014 -40.053 1.00 29.42 609 LEU A O 1
ATOM 4657 N N . PRO A 1 610 ? 46.278 -12.537 -40.025 1.00 47.91 610 PRO A N 1
ATOM 4658 C CA . PRO A 1 610 ? 45.355 -13.065 -39.004 1.00 47.91 610 PRO A CA 1
ATOM 4659 C C . PRO A 1 610 ? 45.960 -14.321 -38.296 1.00 47.91 610 PRO A C 1
ATOM 4661 O O . PRO A 1 610 ? 47.167 -14.525 -38.376 1.00 47.91 610 PRO A O 1
ATOM 4664 N N . VAL A 1 611 ? 45.121 -15.190 -37.683 1.00 29.86 611 VAL A N 1
ATOM 4665 C CA . VAL A 1 611 ? 45.165 -16.694 -37.662 1.00 29.86 611 VAL A CA 1
ATOM 4666 C C . VAL A 1 611 ? 44.789 -17.318 -36.295 1.00 29.86 611 VAL A C 1
ATOM 4668 O O . VAL A 1 611 ? 45.523 -17.143 -35.336 1.00 29.86 611 VAL A O 1
ATOM 4671 N N . SER A 1 612 ? 43.704 -18.125 -36.283 1.00 31.02 612 SER A N 1
ATOM 4672 C CA . SER A 1 612 ? 43.310 -19.258 -35.385 1.00 31.02 612 SER A CA 1
ATOM 4673 C C . SER A 1 612 ? 43.502 -19.156 -33.847 1.00 31.02 612 SER A C 1
ATOM 4675 O O . SER A 1 612 ? 44.542 -18.735 -33.371 1.00 31.02 612 SER A O 1
ATOM 4677 N N . GLN A 1 613 ? 42.607 -19.659 -32.988 1.00 30.00 613 GLN A N 1
ATOM 4678 C CA . GLN A 1 613 ? 41.895 -20.952 -33.051 1.00 30.00 613 GLN A CA 1
ATOM 4679 C C . GLN A 1 613 ? 40.474 -20.899 -3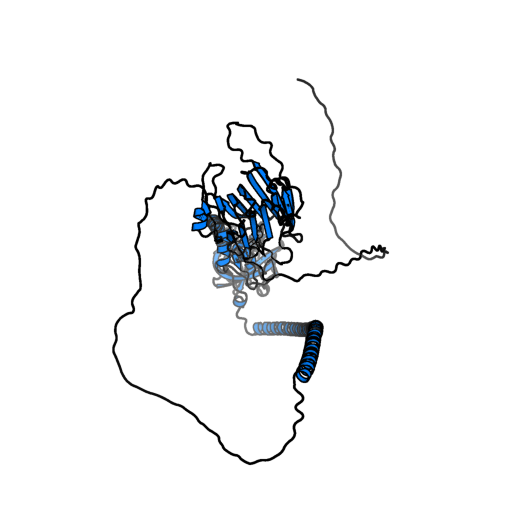2.448 1.00 30.00 613 GLN A C 1
ATOM 4681 O O . GLN A 1 613 ? 40.115 -19.945 -31.765 1.00 30.00 613 GLN A O 1
ATOM 4686 N N . ALA A 1 614 ? 39.681 -21.951 -32.686 1.00 27.48 614 ALA A N 1
ATOM 4687 C CA . ALA A 1 614 ? 38.332 -22.151 -32.147 1.00 27.48 614 ALA A CA 1
ATOM 4688 C C . ALA A 1 614 ? 38.024 -23.658 -31.937 1.00 27.48 614 ALA A C 1
ATOM 4690 O O . ALA A 1 614 ? 38.849 -24.502 -32.273 1.00 27.48 614 ALA A O 1
ATOM 4691 N N . GLU A 1 615 ? 36.808 -23.950 -31.452 1.00 29.48 615 GLU A N 1
ATOM 4692 C CA . GLU A 1 615 ? 36.131 -25.266 -31.340 1.00 29.48 615 GLU A CA 1
ATOM 4693 C C . GLU A 1 615 ? 36.480 -26.227 -30.179 1.00 29.48 615 GLU A C 1
ATOM 4695 O O . GLU A 1 615 ? 37.364 -27.071 -30.282 1.00 29.48 615 GLU A O 1
ATOM 4700 N N . ALA A 1 616 ? 35.645 -26.185 -29.126 1.00 27.62 616 ALA A N 1
ATOM 4701 C CA . ALA A 1 616 ? 35.201 -27.294 -28.251 1.00 27.62 616 ALA A CA 1
ATOM 4702 C C . ALA A 1 616 ? 34.260 -26.698 -27.168 1.00 27.62 616 ALA A C 1
ATOM 4704 O O . ALA A 1 616 ? 34.662 -25.750 -26.508 1.00 27.62 616 ALA A O 1
ATOM 4705 N N . LEU A 1 617 ? 33.013 -27.115 -26.898 1.00 27.91 617 LEU A N 1
ATOM 4706 C CA . LEU A 1 617 ? 32.140 -28.197 -27.387 1.00 27.91 617 LEU A CA 1
ATOM 4707 C C . LEU A 1 617 ? 30.668 -27.709 -27.425 1.00 27.91 617 LEU A C 1
ATOM 4709 O O . LEU A 1 617 ? 30.221 -27.036 -26.501 1.00 27.91 617 LEU A O 1
ATOM 4713 N N . ARG A 1 618 ? 29.867 -28.144 -28.411 1.00 30.86 618 ARG A N 1
ATOM 4714 C CA . ARG A 1 618 ? 28.383 -28.151 -28.350 1.00 30.86 618 ARG A CA 1
ATOM 4715 C C . ARG A 1 618 ? 27.822 -29.297 -29.199 1.00 30.86 618 ARG A C 1
ATOM 4717 O O . ARG A 1 618 ? 28.061 -29.299 -30.403 1.00 30.86 618 ARG A O 1
ATOM 4724 N N . ARG A 1 619 ? 27.022 -30.213 -28.622 1.00 32.19 619 ARG A N 1
ATOM 4725 C CA . ARG A 1 619 ? 25.987 -31.006 -29.339 1.00 32.19 619 ARG A CA 1
ATOM 4726 C C . ARG A 1 619 ? 25.144 -31.893 -28.408 1.00 32.19 619 ARG A C 1
ATOM 4728 O O . ARG A 1 619 ? 25.686 -32.521 -27.511 1.00 32.19 619 ARG A O 1
ATOM 4735 N N . ARG A 1 620 ? 23.863 -32.042 -28.789 1.00 31.97 620 ARG A N 1
ATOM 4736 C CA . ARG A 1 620 ? 22.782 -32.873 -28.202 1.00 31.97 620 ARG A CA 1
ATOM 4737 C C . ARG A 1 620 ? 22.229 -32.380 -26.846 1.00 31.97 620 ARG A C 1
ATOM 4739 O O . ARG A 1 620 ? 22.998 -32.140 -25.933 1.00 31.97 620 ARG A O 1
ATOM 4746 N N . GLY A 1 621 ? 20.910 -32.257 -26.667 1.00 27.94 621 GLY A N 1
ATOM 4747 C CA . GLY A 1 621 ? 19.841 -32.310 -27.680 1.00 27.94 621 GLY A CA 1
ATOM 4748 C C . GLY A 1 621 ? 18.436 -32.493 -27.098 1.00 27.94 621 GLY A C 1
ATOM 4749 O O . GLY A 1 621 ? 18.242 -33.352 -26.246 1.00 27.94 621 GLY A O 1
ATOM 4750 N N . HIS A 1 622 ? 17.455 -31.743 -27.609 1.00 28.73 622 HIS A N 1
ATOM 4751 C CA . HIS A 1 622 ? 16.034 -31.939 -27.297 1.00 28.73 622 HIS A CA 1
ATOM 4752 C C . HIS A 1 622 ? 15.356 -32.881 -28.301 1.00 28.73 622 HIS A C 1
ATOM 4754 O O . HIS A 1 622 ? 15.668 -32.860 -29.493 1.00 28.73 622 HIS A O 1
ATOM 4760 N N . LEU A 1 623 ? 14.369 -33.641 -27.823 1.00 32.69 623 LEU A N 1
ATOM 4761 C CA . LEU A 1 623 ? 13.346 -34.296 -28.636 1.00 32.69 623 LEU A CA 1
ATOM 4762 C C . LEU A 1 623 ? 11.978 -34.082 -27.977 1.00 32.69 623 LEU A C 1
ATOM 4764 O O . LEU A 1 623 ? 11.798 -34.407 -26.806 1.00 32.69 623 LEU A O 1
ATOM 4768 N N . LEU A 1 624 ? 11.023 -33.569 -28.750 1.00 34.97 624 LEU A N 1
ATOM 4769 C CA . LEU A 1 624 ? 9.596 -33.543 -28.422 1.00 34.97 624 LEU A CA 1
ATOM 4770 C C . LEU A 1 624 ? 8.859 -34.556 -29.311 1.00 34.97 624 LEU A C 1
ATOM 4772 O O . LEU A 1 624 ? 9.196 -34.671 -30.492 1.00 34.97 624 LEU A O 1
ATOM 4776 N N . PRO A 1 625 ? 7.805 -35.214 -28.809 1.00 42.88 625 PRO A N 1
ATOM 4777 C CA . PRO A 1 625 ? 6.745 -35.777 -29.633 1.00 42.88 625 PRO A CA 1
ATOM 4778 C C . PRO A 1 625 ? 5.463 -34.934 -29.521 1.00 42.88 625 PRO A C 1
ATOM 4780 O O . PRO A 1 625 ? 4.997 -34.641 -28.422 1.00 42.88 625 PRO A O 1
ATOM 4783 N N . ALA A 1 626 ? 4.852 -34.584 -30.655 1.00 31.34 626 ALA A N 1
ATOM 4784 C CA . ALA A 1 626 ? 3.562 -33.894 -30.699 1.00 31.34 626 ALA A CA 1
ATOM 4785 C C . ALA A 1 626 ? 2.456 -34.829 -31.216 1.00 31.34 626 ALA A C 1
ATOM 4787 O O . ALA A 1 626 ? 2.488 -35.250 -32.371 1.00 31.34 626 ALA A O 1
ATOM 4788 N N . VAL A 1 627 ? 1.466 -35.125 -30.367 1.00 31.33 627 VAL A N 1
ATOM 4789 C CA . VAL A 1 627 ? 0.189 -35.782 -30.709 1.00 31.33 627 VAL A CA 1
ATOM 4790 C C . VAL A 1 627 ? -0.880 -35.222 -29.750 1.00 31.33 627 VAL A C 1
ATOM 4792 O O . VAL A 1 627 ? -0.609 -35.112 -28.562 1.00 31.33 627 VAL A O 1
ATOM 4795 N N . GLY A 1 628 ? -2.099 -34.842 -30.144 1.00 30.69 628 GLY A N 1
ATOM 4796 C CA . GLY A 1 628 ? -2.691 -34.849 -31.486 1.00 30.69 628 GLY A CA 1
ATOM 4797 C C . GLY A 1 628 ? -4.036 -35.579 -31.545 1.00 30.69 628 GLY A C 1
ATOM 4798 O O . GLY A 1 628 ? -4.127 -36.616 -32.193 1.00 30.69 628 GLY A O 1
ATOM 4799 N N . ALA A 1 629 ? -5.079 -35.058 -30.887 1.00 29.80 629 ALA A N 1
ATOM 4800 C CA . ALA A 1 629 ? -6.444 -35.578 -31.020 1.00 29.80 629 ALA A CA 1
ATOM 4801 C C . ALA A 1 629 ? -7.508 -34.500 -30.753 1.00 29.80 629 ALA A C 1
ATOM 4803 O O . ALA A 1 629 ? -7.482 -33.833 -29.722 1.00 29.80 629 ALA A O 1
ATOM 4804 N N . SER A 1 630 ? -8.480 -34.378 -31.657 1.00 32.19 630 SER A N 1
ATOM 4805 C CA . SER A 1 630 ? -9.704 -33.594 -31.476 1.00 32.19 630 SER A CA 1
ATOM 4806 C C . SER A 1 630 ? -10.922 -34.499 -31.669 1.00 32.19 630 SER A C 1
ATOM 4808 O O . SER A 1 630 ? -11.002 -35.243 -32.644 1.00 32.19 630 SER A O 1
ATOM 4810 N N . VAL A 1 631 ? -11.882 -34.452 -30.740 1.00 31.53 631 VAL A N 1
ATOM 4811 C CA . VAL A 1 631 ? -13.176 -35.143 -30.870 1.00 31.53 631 VAL A CA 1
ATOM 4812 C C . VAL A 1 631 ? -14.277 -34.249 -30.309 1.00 31.53 631 VAL A C 1
ATOM 4814 O O . VAL A 1 631 ? -14.182 -33.757 -29.188 1.00 31.53 631 VAL A O 1
ATOM 4817 N N . SER A 1 632 ? -15.329 -34.043 -31.096 1.00 33.72 632 SER A N 1
ATOM 4818 C CA . SER A 1 632 ? -16.547 -33.340 -30.697 1.00 33.72 632 SER A CA 1
ATOM 4819 C C . SER A 1 632 ? -17.611 -34.323 -30.196 1.00 33.72 632 SER A C 1
ATOM 4821 O O . SER A 1 632 ? -17.722 -35.445 -30.689 1.00 33.72 632 SER A O 1
ATOM 4823 N N . GLY A 1 633 ? -18.429 -33.904 -29.226 1.00 28.89 633 GLY A N 1
ATOM 4824 C CA . GLY A 1 633 ? -19.511 -34.731 -28.688 1.00 28.89 633 GLY A CA 1
ATOM 4825 C C . GLY A 1 633 ? -20.604 -33.896 -28.029 1.00 28.89 633 GLY A C 1
ATOM 4826 O O . GLY A 1 633 ? -20.391 -33.314 -26.971 1.00 28.89 633 GLY A O 1
ATOM 4827 N N . ALA A 1 634 ? -21.782 -33.839 -28.652 1.00 33.91 634 ALA A N 1
ATOM 4828 C CA . ALA A 1 634 ? -22.970 -33.213 -28.074 1.00 33.91 634 ALA A CA 1
ATOM 4829 C C . ALA A 1 634 ? -23.806 -34.247 -27.298 1.00 33.91 634 ALA A C 1
ATOM 4831 O O . ALA A 1 634 ? -23.982 -35.374 -27.759 1.00 33.91 634 ALA A O 1
ATOM 4832 N N . GLY A 1 635 ? -24.365 -33.854 -26.149 1.00 28.52 635 GLY A N 1
ATOM 4833 C CA . GLY A 1 635 ? -25.226 -34.698 -25.312 1.00 28.52 635 GLY A CA 1
ATOM 4834 C C . GLY A 1 635 ? -26.332 -33.875 -24.648 1.00 28.52 635 GLY A C 1
ATOM 4835 O O . GLY A 1 635 ? -26.080 -32.777 -24.159 1.00 28.52 635 GLY A O 1
ATOM 4836 N N . ALA A 1 636 ? -27.570 -34.371 -24.685 1.00 30.30 636 ALA A N 1
ATOM 4837 C CA . ALA A 1 636 ? -28.763 -33.605 -24.320 1.00 30.30 636 ALA A CA 1
ATOM 4838 C C . ALA A 1 636 ? -29.183 -33.738 -22.841 1.00 30.30 636 ALA A C 1
ATOM 4840 O O . ALA A 1 636 ? -28.860 -34.708 -22.158 1.00 30.30 636 ALA A O 1
ATOM 4841 N N . LEU A 1 637 ? -29.990 -32.771 -22.389 1.00 36.47 637 LEU A N 1
ATOM 4842 C CA . LEU A 1 637 ? -30.777 -32.830 -21.148 1.00 36.47 637 LEU A CA 1
ATOM 4843 C C . LEU A 1 637 ? -31.799 -33.986 -21.178 1.00 36.47 637 LEU A C 1
ATOM 4845 O O . LEU A 1 637 ? -32.232 -34.414 -22.251 1.00 36.47 637 LEU A O 1
ATOM 4849 N N . PRO A 1 638 ? -32.320 -34.386 -20.005 1.00 49.00 638 PRO A N 1
ATOM 4850 C CA . PRO A 1 638 ? -33.755 -34.160 -19.789 1.00 49.00 638 PRO A CA 1
ATOM 4851 C C . PRO A 1 638 ? -34.104 -33.538 -18.419 1.00 49.00 638 PRO A C 1
ATOM 4853 O O . PRO A 1 638 ? -33.253 -33.319 -17.563 1.00 49.00 638 PRO A O 1
ATOM 4856 N N . MET A 1 639 ? -35.384 -33.192 -18.240 1.00 33.56 639 MET A N 1
ATOM 4857 C CA . MET A 1 639 ? -35.896 -32.345 -17.149 1.00 33.56 639 MET A CA 1
ATOM 4858 C C . MET A 1 639 ? -36.574 -33.110 -15.990 1.00 33.56 639 MET A C 1
ATOM 4860 O O . MET A 1 639 ? -36.893 -34.293 -16.099 1.00 33.56 639 MET A O 1
ATOM 4864 N N . SER A 1 640 ? -36.998 -32.325 -14.983 1.00 29.72 640 SER A N 1
ATOM 4865 C CA . SER A 1 640 ? -38.056 -32.583 -13.979 1.00 29.72 640 SER A CA 1
ATOM 4866 C C . SER A 1 640 ? -37.584 -33.160 -12.625 1.00 29.72 640 SER A C 1
ATOM 4868 O O . SER A 1 640 ? -36.547 -33.802 -12.562 1.00 29.72 640 SER A O 1
ATOM 4870 N N . ARG A 1 641 ? -38.270 -32.924 -11.489 1.00 29.27 641 ARG A N 1
ATOM 4871 C CA . ARG A 1 641 ? -39.587 -32.279 -11.260 1.00 29.27 641 ARG A CA 1
ATOM 4872 C C . ARG A 1 641 ? -39.677 -31.688 -9.834 1.00 29.27 641 ARG A C 1
ATOM 4874 O O . ARG A 1 641 ? -39.103 -32.236 -8.903 1.00 29.27 641 ARG A O 1
ATOM 4881 N N . THR A 1 642 ? -40.446 -30.615 -9.659 1.00 32.53 642 THR A N 1
ATOM 4882 C CA . THR A 1 642 ? -40.879 -30.028 -8.363 1.00 32.53 642 THR A CA 1
ATOM 4883 C C . THR A 1 642 ? -42.422 -30.093 -8.276 1.00 32.53 642 THR A C 1
ATOM 4885 O O . THR A 1 642 ? -43.020 -30.581 -9.245 1.00 32.53 642 THR A O 1
ATOM 4888 N N . PRO A 1 643 ? -43.142 -29.556 -7.256 1.00 60.25 643 PRO A N 1
ATOM 4889 C CA . PRO A 1 643 ? -42.848 -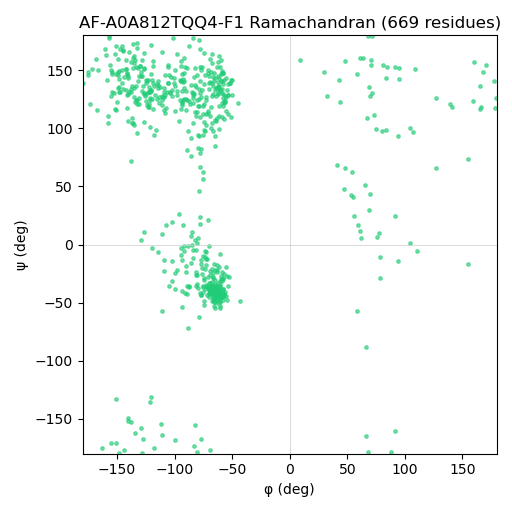29.167 -5.854 1.00 60.25 643 PRO A CA 1
ATOM 4890 C C . PRO A 1 643 ? -43.797 -30.013 -4.920 1.00 60.25 643 PRO A C 1
ATOM 4892 O O . PRO A 1 643 ? -43.907 -31.200 -5.228 1.00 60.25 643 PRO A O 1
ATOM 4895 N N . PRO A 1 644 ? -44.572 -29.547 -3.892 1.00 57.22 644 PRO A N 1
ATOM 4896 C CA . PRO A 1 644 ? -44.555 -28.335 -3.032 1.00 57.22 644 PRO A CA 1
ATOM 4897 C C . PRO A 1 644 ? -44.798 -28.557 -1.506 1.00 57.22 644 PRO A C 1
ATOM 4899 O O . PRO A 1 644 ? -45.248 -29.622 -1.103 1.00 57.22 644 PRO A O 1
ATOM 4902 N N . ALA A 1 645 ? -44.640 -27.496 -0.678 1.00 31.28 645 ALA A N 1
ATOM 4903 C CA . ALA A 1 645 ? -45.726 -26.897 0.151 1.00 31.28 645 ALA A CA 1
ATOM 4904 C C . ALA A 1 645 ? -45.262 -25.932 1.292 1.00 31.28 645 ALA A C 1
ATOM 4906 O O . ALA A 1 645 ? -44.685 -26.380 2.268 1.00 31.28 645 ALA A O 1
ATOM 4907 N N . PHE A 1 646 ? -45.661 -24.644 1.203 1.00 29.92 646 PHE A N 1
ATOM 4908 C CA . PHE A 1 646 ? -46.397 -23.837 2.228 1.00 29.92 646 PHE A CA 1
ATOM 4909 C C . PHE A 1 646 ? -45.816 -23.598 3.667 1.00 29.92 646 PHE A C 1
ATOM 4911 O O . PHE A 1 646 ? -45.245 -24.488 4.268 1.00 29.92 646 PHE A O 1
ATOM 4918 N N . ARG A 1 647 ? -46.023 -22.452 4.365 1.00 32.59 647 ARG A N 1
ATOM 4919 C CA . ARG A 1 647 ? -46.685 -21.152 4.044 1.00 32.59 647 ARG A CA 1
ATOM 4920 C C . ARG A 1 647 ? -46.414 -20.046 5.107 1.00 32.59 647 ARG A C 1
ATOM 4922 O O . ARG A 1 647 ? -46.327 -20.365 6.286 1.00 32.59 647 ARG A O 1
ATOM 4929 N N . ARG A 1 648 ? -46.601 -18.774 4.687 1.00 34.75 648 ARG A N 1
ATOM 4930 C CA . ARG A 1 648 ? -46.879 -17.507 5.440 1.00 34.75 648 ARG A CA 1
ATOM 4931 C C . ARG A 1 648 ? -45.673 -16.655 5.884 1.00 34.75 648 ARG A C 1
ATOM 4933 O O . ARG A 1 648 ? -44.660 -17.217 6.258 1.00 34.75 648 ARG A O 1
ATOM 4940 N N . ASN A 1 649 ? -45.770 -15.324 6.063 1.00 32.53 649 ASN A N 1
ATOM 4941 C CA . ASN A 1 649 ? -46.473 -14.188 5.393 1.00 32.53 649 ASN A CA 1
ATOM 4942 C C . ASN A 1 649 ? -46.602 -12.999 6.380 1.00 32.53 649 ASN A C 1
ATOM 4944 O O . ASN A 1 649 ? -47.310 -13.151 7.375 1.00 32.53 649 ASN A O 1
ATOM 4948 N N . ARG A 1 650 ? -46.094 -11.806 6.016 1.00 36.00 650 ARG A N 1
ATOM 4949 C CA . ARG A 1 650 ? -46.719 -10.454 6.146 1.00 36.00 650 ARG A CA 1
ATOM 4950 C C . ARG A 1 650 ? -45.717 -9.400 5.614 1.00 36.00 650 ARG A C 1
ATOM 4952 O O . ARG A 1 650 ? -44.557 -9.468 5.983 1.00 36.00 650 ARG A O 1
ATOM 4959 N N . ASN A 1 651 ? -46.039 -8.646 4.551 1.00 34.75 651 ASN A N 1
ATOM 4960 C CA . ASN A 1 651 ? -46.710 -7.319 4.516 1.00 34.75 651 ASN A CA 1
ATOM 4961 C C . ASN A 1 651 ? -45.782 -6.199 5.065 1.00 34.75 651 ASN A C 1
ATOM 4963 O O . ASN A 1 651 ? -45.289 -6.359 6.171 1.00 34.75 651 ASN A O 1
ATOM 4967 N N . LEU A 1 652 ? -45.508 -5.049 4.419 1.00 35.56 652 LEU A N 1
ATOM 4968 C CA . LEU A 1 652 ? -46.338 -4.153 3.575 1.00 35.56 652 LEU A CA 1
ATOM 4969 C C . LEU A 1 652 ? -45.568 -3.631 2.302 1.00 35.56 652 LEU A C 1
ATOM 4971 O O . LEU A 1 652 ? -44.811 -4.423 1.751 1.00 35.56 652 LEU A O 1
ATOM 4975 N N . PRO A 1 653 ? -45.842 -2.449 1.684 1.00 47.34 653 PRO A N 1
ATOM 4976 C CA . PRO A 1 653 ? -46.688 -2.369 0.485 1.00 47.34 653 PRO A CA 1
ATOM 4977 C C . PRO A 1 653 ? -46.013 -1.774 -0.781 1.00 47.34 653 PRO A C 1
ATOM 4979 O O . PRO A 1 653 ? -44.923 -1.213 -0.735 1.00 47.34 653 PRO A O 1
ATOM 4982 N N . ARG A 1 654 ? -46.706 -1.853 -1.931 1.00 37.69 654 ARG A N 1
ATOM 4983 C CA . ARG A 1 654 ? -46.330 -1.208 -3.211 1.00 37.69 654 ARG A CA 1
ATOM 4984 C C . ARG A 1 654 ? -47.013 0.154 -3.403 1.00 37.69 654 ARG A C 1
ATOM 4986 O O . ARG A 1 654 ? -48.162 0.319 -3.002 1.00 37.69 654 ARG A O 1
ATOM 4993 N N . ALA A 1 655 ? -46.370 1.027 -4.176 1.00 37.66 655 ALA A N 1
ATOM 4994 C CA . ALA A 1 655 ? -47.008 2.079 -4.974 1.00 37.66 655 ALA A CA 1
ATOM 4995 C C . ALA A 1 655 ? -46.690 1.850 -6.471 1.00 37.66 655 ALA A C 1
ATOM 4997 O O . ALA A 1 655 ? -45.733 1.144 -6.790 1.00 37.66 655 ALA A O 1
ATOM 4998 N N . GLY A 1 656 ? -47.501 2.393 -7.383 1.00 33.59 656 GLY A N 1
ATOM 4999 C CA . GLY A 1 656 ? -47.236 2.379 -8.834 1.00 33.59 656 GLY A CA 1
ATOM 5000 C C . GLY A 1 656 ? -46.907 3.784 -9.364 1.00 33.59 656 GLY A C 1
ATOM 5001 O O . GLY A 1 656 ? -46.703 4.681 -8.557 1.00 33.59 656 GLY A O 1
ATOM 5002 N N . ILE A 1 657 ? -46.931 4.110 -10.662 1.00 34.34 657 ILE A N 1
ATOM 5003 C CA . ILE A 1 657 ? -46.854 3.393 -11.956 1.00 34.34 657 ILE A CA 1
ATOM 5004 C C . ILE A 1 657 ? -47.034 4.492 -13.041 1.00 34.34 657 ILE A C 1
ATOM 5006 O O . ILE A 1 657 ? -47.899 5.349 -12.889 1.00 34.34 657 ILE A O 1
ATOM 5010 N N . PHE A 1 658 ? -46.285 4.404 -14.149 1.00 33.56 658 PHE A N 1
ATOM 5011 C CA . PHE A 1 658 ? -46.433 5.161 -15.416 1.00 33.56 658 PHE A CA 1
ATOM 5012 C C . PHE A 1 658 ? -46.102 6.683 -15.481 1.00 33.56 658 PHE A C 1
ATOM 5014 O O . PHE A 1 658 ? -45.980 7.338 -14.448 1.00 33.56 658 PHE A O 1
ATOM 5021 N N . PRO A 1 659 ? -45.825 7.228 -16.700 1.00 52.75 659 PRO A N 1
ATOM 5022 C CA . PRO A 1 659 ? -44.916 8.367 -16.891 1.00 52.75 659 PRO A CA 1
ATOM 5023 C C . PRO A 1 659 ? -45.531 9.534 -17.704 1.00 52.75 659 PRO A C 1
ATOM 5025 O O . PRO A 1 659 ? -46.726 9.549 -18.001 1.00 52.75 659 PRO A O 1
ATOM 5028 N N . ARG A 1 660 ? -44.699 10.494 -18.143 1.00 32.06 660 ARG A N 1
ATOM 5029 C CA . ARG A 1 660 ? -45.056 11.491 -19.170 1.00 32.06 660 ARG A CA 1
ATOM 5030 C C . ARG A 1 660 ? -43.966 11.673 -20.230 1.00 32.06 660 ARG A C 1
ATOM 5032 O O . ARG A 1 660 ? -42.864 12.101 -19.911 1.00 32.06 660 ARG A O 1
ATOM 5039 N N . ASN A 1 661 ? -44.339 11.454 -21.491 1.00 35.00 661 ASN A N 1
ATOM 5040 C CA . ASN A 1 661 ? -43.706 12.109 -22.639 1.00 35.00 661 ASN A CA 1
ATOM 5041 C C . ASN A 1 661 ? -44.215 13.555 -22.745 1.00 35.00 661 ASN A C 1
ATOM 5043 O O . ASN A 1 661 ? -45.382 13.812 -22.443 1.00 35.00 661 ASN A O 1
ATOM 5047 N N . VAL A 1 662 ? -43.389 14.459 -23.277 1.00 37.81 662 VAL A N 1
ATOM 5048 C CA . VAL A 1 662 ? -43.833 15.730 -23.874 1.00 37.81 662 VAL A CA 1
ATOM 5049 C C . VAL A 1 662 ? -43.035 15.967 -25.161 1.00 37.81 662 VAL A C 1
ATOM 5051 O O . VAL A 1 662 ? -41.814 15.844 -25.164 1.00 37.81 662 VAL A O 1
ATOM 5054 N N . GLN A 1 663 ? -43.733 16.300 -26.247 1.00 39.09 663 GLN A N 1
ATOM 5055 C CA . GLN A 1 663 ? -43.181 16.805 -27.509 1.00 39.09 663 GLN A CA 1
ATOM 5056 C C . GLN A 1 663 ? -43.924 18.096 -27.895 1.00 39.09 663 GLN A C 1
ATOM 5058 O O . GLN A 1 663 ? -45.061 18.300 -27.469 1.00 39.09 663 GLN A O 1
ATOM 5063 N N . GLY A 1 664 ? -43.298 18.928 -28.737 1.00 31.80 664 GLY A N 1
ATOM 5064 C CA . GLY A 1 664 ? -43.802 20.245 -29.160 1.00 31.80 664 GLY A CA 1
ATOM 5065 C C . GLY A 1 664 ? -43.237 21.384 -28.296 1.00 31.80 664 GLY A C 1
ATOM 5066 O O . GLY A 1 664 ? -43.045 21.203 -27.099 1.00 31.80 664 GLY A O 1
ATOM 5067 N N . ASN A 1 665 ? -42.904 22.566 -28.823 1.00 34.22 665 ASN A N 1
ATOM 5068 C CA . ASN A 1 665 ? -43.091 23.129 -30.174 1.00 34.22 665 ASN A CA 1
ATOM 5069 C C . ASN A 1 665 ? -41.756 23.708 -30.710 1.00 34.22 665 ASN A C 1
ATOM 5071 O O . ASN A 1 665 ? -40.828 23.936 -29.945 1.00 34.22 665 ASN A O 1
ATOM 5075 N N . GLN A 1 666 ? -41.529 23.788 -32.027 1.00 37.84 666 GLN A N 1
ATOM 5076 C CA . GLN A 1 666 ? -41.767 24.981 -32.874 1.00 37.84 666 GLN A CA 1
ATOM 5077 C C . GLN A 1 666 ? -41.563 26.340 -32.151 1.00 37.84 666 GLN A C 1
ATOM 5079 O O . GLN A 1 666 ? -42.196 26.588 -31.134 1.00 37.84 666 GLN A O 1
ATOM 5084 N N . GLY A 1 667 ? -40.772 27.303 -32.637 1.00 33.38 667 GLY A N 1
ATOM 5085 C CA . GLY A 1 667 ? -39.922 27.340 -33.834 1.00 33.38 667 GLY A CA 1
ATOM 5086 C C . GLY A 1 667 ? -39.996 28.698 -34.546 1.00 33.38 667 GLY A C 1
ATOM 5087 O O . GLY A 1 667 ? -41.066 29.092 -35.000 1.00 33.38 667 GLY A O 1
ATOM 5088 N N . THR A 1 668 ? -38.868 29.398 -34.695 1.00 44.62 668 THR A N 1
ATOM 5089 C CA . THR A 1 668 ? -38.774 30.693 -35.400 1.00 44.62 668 THR A CA 1
ATOM 5090 C C . THR A 1 668 ? -37.485 30.792 -36.219 1.00 44.62 668 THR A C 1
ATOM 5092 O O . THR A 1 668 ? -36.451 30.244 -35.848 1.00 44.62 668 THR A O 1
ATOM 5095 N N . ARG A 1 669 ? -37.554 31.483 -37.364 1.00 46.16 669 ARG A N 1
ATOM 5096 C CA . ARG A 1 669 ? -36.417 31.758 -38.260 1.00 46.16 669 ARG A CA 1
ATOM 5097 C C . ARG A 1 669 ? -35.866 33.168 -38.035 1.00 46.16 669 ARG A C 1
ATOM 5099 O O . ARG A 1 669 ? -36.655 34.092 -37.866 1.00 46.16 669 ARG A O 1
ATOM 5106 N N . GLY A 1 670 ? -34.566 33.329 -38.279 1.00 40.31 670 GLY A N 1
ATOM 5107 C CA . GLY A 1 670 ? -34.057 34.463 -39.057 1.00 40.31 670 GLY A CA 1
ATOM 5108 C C . GLY A 1 670 ? -33.328 35.572 -38.300 1.00 40.31 670 GLY A C 1
ATOM 5109 O O . GLY A 1 670 ? -33.929 36.589 -37.959 1.00 40.31 670 GLY A O 1
ATOM 5110 N N . ARG A 1 671 ? -31.998 35.489 -38.287 1.00 40.22 671 ARG A N 1
ATOM 5111 C CA . ARG A 1 671 ? -31.220 36.133 -39.356 1.00 40.22 671 ARG A CA 1
ATOM 5112 C C . ARG A 1 671 ? -29.969 35.329 -39.687 1.00 40.22 671 ARG A C 1
ATOM 5114 O O . ARG A 1 671 ? -29.701 34.384 -38.917 1.00 40.22 671 ARG A O 1
#

Foldseek 3Di:
DFDWAFQDKDFQLCVVVCVVVVQKDKDWDFWDWDQDPPDPVQTGIKTWGADAAFTKIKIKGFGLNLPFFAFQKKKFKKWFADADAHRFKKKWKFFFLDPPCVQGTQKIWMWTFDHDDPDDPDDPPDDPDDPDDGQATFIDILNHTLGSHLDDPGKMKIWMWGFDLDPQGKIKIWMDIDHPDDCPDDPDPPPDPDDTRIDMDHTNDDPDPGRGGRMIMMMIGHGTMMGTGMMTTIGRPPLQAAPQPRDGAALWFAAPPDRHTHHLVSCLVQLCDPQGADPPPRHTDHRDWASVVTDRPVVSLVSSCSSVPVVVNVVVNVVSVVVRVVSNVCTDFRFWFFEDQQADVQQVPADAFDKDKDADDCLCVVLLVQLVPDPFSSQKHWYFPDDSDDDFFTKTWIKGFPDQDPRRITIIHTHFIWTFHDWDWAPVDDPPGGTTIIGGIDGDHVVVNPDPDDVVVVVVVVVVVVVVVVVVVVVVVVVVVVVVVVVVVVVVVVVVVVVVVVVVVVVVVVVVVVVVVVVVVVVVVVVVVVVVVVVVVDDPPPDDDDDDDDDDDDDDDDDDDDDDDDDDDDDDDYDDDDDDDDDDDDDDDDDDDDDDDDDDDDDDDDDDDDDDDDDDDDDDDDDDDDDDDDDDDDDDDDDDDDDDDDDDDDDDDDDDDDDDDDDDDDDDDDD

Solvent-accessible surface area (backbone atoms only — not comparable to full-atom values): 40812 Å² total; per-residue (Å²): 129,88,73,82,37,69,68,44,76,46,56,24,68,50,44,69,61,37,45,76,70,61,58,44,49,81,46,59,92,52,65,46,75,46,75,50,75,83,43,97,91,63,39,12,23,31,47,33,26,82,31,54,74,82,36,43,27,35,41,37,30,53,31,71,75,58,74,26,40,39,58,37,30,45,37,38,33,36,33,43,59,45,68,35,64,89,32,49,6,31,41,31,43,32,33,12,54,45,92,52,58,85,82,30,29,40,41,40,42,31,44,32,36,59,65,77,75,84,76,70,87,77,61,100,79,65,75,86,74,77,84,77,73,82,59,54,40,24,35,27,46,52,83,43,80,64,33,75,56,67,67,66,74,35,23,34,41,40,39,44,33,41,38,45,90,56,100,75,33,35,34,36,40,32,39,50,76,43,74,55,70,76,85,80,83,74,82,88,74,82,76,78,83,76,75,67,55,73,38,76,45,54,40,57,55,74,94,62,97,71,84,41,34,16,28,40,37,41,39,40,26,9,24,25,31,38,29,39,39,35,41,39,32,25,21,59,71,60,92,51,38,12,90,85,78,75,42,72,45,43,55,25,22,60,40,60,93,54,94,53,58,25,21,45,58,57,44,45,70,44,22,59,36,86,85,15,51,40,92,83,85,53,44,60,42,75,67,41,85,47,64,88,78,54,64,55,37,63,69,62,39,50,54,45,28,64,72,62,32,61,71,56,40,55,52,55,38,52,51,47,50,48,59,35,51,54,52,42,75,52,35,85,73,72,51,69,30,46,57,41,70,29,79,46,73,76,51,67,69,58,40,74,77,36,73,48,79,46,75,55,61,75,78,48,49,61,56,56,48,49,38,73,79,47,84,71,75,53,27,52,31,31,32,27,65,41,60,79,60,98,50,76,66,32,38,29,32,32,33,34,58,78,43,75,53,97,81,42,38,29,36,31,34,24,43,58,28,26,28,29,72,41,81,47,69,42,84,82,48,58,94,90,56,73,58,53,42,28,29,32,57,45,69,43,55,70,76,74,58,58,65,92,57,60,74,68,52,50,51,51,51,50,54,50,50,51,54,50,48,52,54,48,52,53,52,50,52,52,47,50,53,51,50,52,53,48,48,52,54,53,48,54,46,48,53,55,50,47,61,52,52,52,48,54,53,50,54,54,49,48,52,52,55,52,49,53,54,50,52,51,53,52,49,54,53,52,51,50,54,50,48,57,53,48,63,73,67,54,78,88,75,90,75,87,85,84,90,87,90,85,88,83,89,91,90,83,90,83,90,88,89,89,85,92,84,85,89,81,92,85,89,85,83,91,87,91,84,87,82,81,87,79,87,90,86,87,81,86,87,87,79,90,89,86,82,89,81,93,77,92,81,90,82,82,90,79,90,84,86,90,82,89,88,83,92,88,88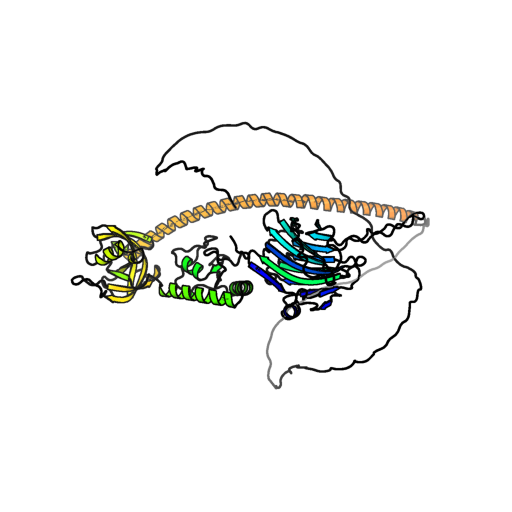,87,84,86,85,90,86,86,88,90,83,88,87,87,85,87,84,89,84,82,86,87,86,86,86,85,88,89,81,89,84,89,90,81,89,86,89,87,84,87,82,91,89,83,89,86,82,87,75,88,87,86,84,88,133

Mean predicted aligned error: 18.81 Å

Nearest PDB structures (foldseek):
  2wze-assembly2_B  TM=4.916E-01  e=2.357E-02  Acetivibrio thermocellus
  2wze-assembly1_A  TM=4.853E-01  e=3.079E-02  Acetivibrio thermocellus
  1dyo-assembly2_B  TM=5.150E-01  e=1.896E-01  Acetivibrio thermocellus
  4xup-assembly4_D  TM=4.574E-01  e=6.840E-01  Paenibacillus barcinonensis
  4xup-assembly2_B  TM=5.338E-01  e=1.791E+00  Paenibacillus barcinonensis

Secondary structure (DSSP, 8-state):
-PPPEEEEEEETTSHHHHHHTT-SEEE-SS-EEEEE-S-TTT-EEEEEE---TT-EEEEEEETTTTT-BEEEEEEEEEEEEEE-TTTT-EEEEEEESSS-TTT-EEEEEEEEPPPPP------TT-------PPPPPEEEETTEEEES---SSSEEEEEEEEEE-STT-EEEEEEEEEE-----S-----------EEEEEE-S--SS---SB-EEEEEEESSEEEEEEEEEEEEE--TTB-TTTSSBPSSEEEPTTSS-EEEHHHHHHHHTSSS-B-TTT--B-----SGGGS-B-HHHHHHHHHHH-HHHHHHHHHHHHHHHHHHHHTHHHHSSEEEEE--SHHHHT--TT-EEEEEPPGGGHHHHHHHHSSSSGGGEEEEEEE-SS--TT-EEEEEEEEEE-TTSEEEEEEEEEEEEEEEEE-TT--TTSPPPEEEEEEEEPHHHH-----HHHHHHHHHHHHHHHHHHHHHHHHHHHHHHHHHHHHHHHHHHHHHHHHHHHHHHHHHHHHHHHHHHHHHHHHHHHHHHHHHHHS------------------------------------------PPP----------------------------------------------------------------------------------------